Protein AF-0000000084398602 (afdb_homodimer)

Organism: NCBI:txid1296121

Foldseek 3Di:
DDPPPDPPPPPPPPDPDPDDDDDWDWDADDQPPPPPPDDDPPPPPDPDDPPPPPPRDGTDTDDQLAAAEAEAEPDVVVAVLVVLLCVLPVCVPLLLLLLVQLLCVQAADPVPPDDDPPRPDSPPDDRAQDRYAYEYEDDDDFAWFEFANYIYGHSVVSVVVVVCCVVVVDPSNLVSLQSSLVSSLRSNLNGFFCLVVQRQPLLNQLLSLLSSVLLVSDHPPQDDFLDADLPPRSNLHHSHSSSLLCVQLPQDPVNSVVVSPPSCSPVVSPDPPPPPPDPDDPPDPPDCPPPPDDPPDDDDRPPGPRPDNPDDPPPPPDPPPPPPPPVPPPPPPPPDPDQQDQLDRQNCLNNVVRVCSVPHHDDQCVCCVRRVDGPSVSSNSRNVNVPD/DPPDPPPVPCPDDPDPPPDDDDDWDWDADDQPPPPPPDDDPPPPPDDPDPPPPPPRDGTDTDDQLAAAEAEAEPDVVVAVLVVLLCVLPVCVPLLLQLLVQLLCVQAADPVPPDDDPPRPDSPPDDRAQDRYAYEYEDDDDFAWFEFANYIYGHSVVSVVVVVCCVVVVDPSNLVSLQSSLVSSLRSNLNGFFCLVVQRQPLLNQLLSQLSSVLLVSDHPPQDDFLDADLPPRSNLHHSHSSSLLCVQLPQDPVNSVVVSPPSCSPVVPPDPPPPPPDPDDPPDPPDCPPPPDDPPDDDDRPPGPRPDNDDDPPPPPDPPCPPDPPVPPPPPPPPDPDQQDQLDRQNCLNNVVRVCSVPHHDDQCVCCVRRVDGPSVSSNSRNVNVPD

Structure (mmCIF, N/CA/C/O backbone):
data_AF-0000000084398602-model_v1
#
loop_
_entity.id
_entity.type
_entity.pdbx_description
1 polymer 'Peptidase of plants and bacteria-domain-containing protein'
#
loop_
_atom_site.group_PDB
_atom_site.id
_atom_site.type_symbol
_atom_site.label_atom_id
_atom_site.label_alt_id
_atom_site.label_comp_id
_atom_site.label_asym_id
_atom_site.label_entity_id
_atom_site.label_seq_id
_atom_site.pdbx_PDB_ins_code
_atom_site.Cartn_x
_atom_site.Cartn_y
_atom_site.Cartn_z
_atom_site.occupancy
_atom_site.B_iso_or_equiv
_atom_site.auth_seq_id
_atom_site.auth_comp_id
_atom_site.auth_asym_id
_atom_site.auth_atom_id
_atom_site.pdbx_PDB_model_num
ATOM 1 N N . MET A 1 1 ? -52.219 -37.906 -15.484 1 27.38 1 MET A N 1
ATOM 2 C CA . MET A 1 1 ? -52.438 -36.562 -14.914 1 27.38 1 MET A CA 1
ATOM 3 C C . MET A 1 1 ? -51.188 -36 -14.305 1 27.38 1 MET A C 1
ATOM 5 O O . MET A 1 1 ? -50.594 -36.625 -13.414 1 27.38 1 MET A O 1
ATOM 9 N N . PRO A 1 2 ? -50.25 -35.219 -15.039 1 28.14 2 PRO A N 1
ATOM 10 C CA . PRO A 1 2 ? -48.812 -34.969 -14.938 1 28.14 2 PRO A CA 1
ATOM 11 C C . PRO A 1 2 ? -48.469 -34 -13.805 1 28.14 2 PRO A C 1
ATOM 13 O O . PRO A 1 2 ? -49.031 -32.906 -13.75 1 28.14 2 PRO A O 1
ATOM 16 N N . SER A 1 3 ? -48.375 -34.531 -12.484 1 28.48 3 SER A N 1
ATOM 17 C CA . SER A 1 3 ? -48.156 -33.812 -11.242 1 28.48 3 SER A CA 1
ATOM 18 C C . SER A 1 3 ? -46.969 -32.875 -11.344 1 28.48 3 SER A C 1
ATOM 20 O O . SER A 1 3 ? -45.875 -33.281 -11.797 1 28.48 3 SER A O 1
ATOM 22 N N . ILE A 1 4 ? -47.188 -31.5 -11.484 1 29.38 4 ILE A N 1
ATOM 23 C CA . ILE A 1 4 ? -46.344 -30.328 -11.688 1 29.38 4 ILE A CA 1
ATOM 24 C C . ILE A 1 4 ? -45.406 -30.156 -10.508 1 29.38 4 ILE A C 1
ATOM 26 O O . ILE A 1 4 ? -45.844 -30.016 -9.359 1 29.38 4 ILE A O 1
ATOM 30 N N . PRO A 1 5 ? -44.156 -30.781 -10.484 1 27.7 5 PRO A N 1
ATOM 31 C CA . PRO A 1 5 ? -43.25 -30.844 -9.336 1 27.7 5 PRO A CA 1
ATOM 32 C C . PRO A 1 5 ? -42.938 -29.453 -8.773 1 27.7 5 PRO A C 1
ATOM 34 O O . PRO A 1 5 ? -42.938 -28.469 -9.516 1 27.7 5 PRO A O 1
ATOM 37 N N . SER A 1 6 ? -43.312 -29.141 -7.48 1 26.45 6 SER A N 1
ATOM 38 C CA . SER A 1 6 ? -43.188 -27.953 -6.648 1 26.45 6 SER A CA 1
ATOM 39 C C . SER A 1 6 ? -41.75 -27.5 -6.547 1 26.45 6 SER A C 1
ATOM 41 O O . SER A 1 6 ? -40.875 -28.281 -6.172 1 26.45 6 SER A O 1
ATOM 43 N N . PHE A 1 7 ? -41.188 -26.5 -7.332 1 24.52 7 PHE A N 1
ATOM 44 C CA . PHE A 1 7 ? -39.938 -25.781 -7.578 1 24.52 7 PHE A CA 1
ATOM 45 C C . PHE A 1 7 ? -39.5 -25.047 -6.332 1 24.52 7 PHE A C 1
ATOM 47 O O . PHE A 1 7 ? -39.062 -23.891 -6.41 1 24.52 7 PHE A O 1
ATOM 54 N N . SER A 1 8 ? -40.062 -25.297 -5.035 1 26.66 8 SER A N 1
ATOM 55 C CA . SER A 1 8 ? -39.906 -24.281 -4 1 26.66 8 SER A CA 1
ATOM 56 C C . SER A 1 8 ? -38.469 -24.125 -3.572 1 26.66 8 SER A C 1
ATOM 58 O O . SER A 1 8 ? -38.188 -23.547 -2.518 1 26.66 8 SER A O 1
ATOM 60 N N . PHE A 1 9 ? -37.469 -24.828 -4.098 1 24.61 9 PHE A N 1
ATOM 61 C CA . PHE A 1 9 ? -36.25 -25.078 -3.334 1 24.61 9 PHE A CA 1
ATOM 62 C C . PHE A 1 9 ? -35.469 -23.797 -3.104 1 24.61 9 PHE A C 1
ATOM 64 O O . PHE A 1 9 ? -34.344 -23.828 -2.584 1 24.61 9 PHE A O 1
ATOM 71 N N . LEU A 1 10 ? -35.75 -22.609 -3.773 1 27.78 10 LEU A N 1
ATOM 72 C CA . LEU A 1 10 ? -34.625 -21.703 -4 1 27.78 10 LEU A CA 1
ATOM 73 C C . LEU A 1 10 ? -34.312 -20.906 -2.74 1 27.78 10 LEU A C 1
ATOM 75 O O . LEU A 1 10 ? -33.688 -19.844 -2.812 1 27.78 10 LEU A O 1
ATOM 79 N N . LYS A 1 11 ? -34.625 -21.328 -1.529 1 30.67 11 LYS A N 1
ATOM 80 C CA . LYS A 1 11 ? -34.5 -20.281 -0.511 1 30.67 11 LYS A CA 1
ATOM 81 C C . LYS A 1 11 ? -33.062 -19.828 -0.348 1 30.67 11 LYS A C 1
ATOM 83 O O . LYS A 1 11 ? -32.75 -19 0.512 1 30.67 11 LYS A O 1
ATOM 88 N N . PRO A 1 12 ? -32.125 -20.109 -1.203 1 32.19 12 PRO A N 1
ATOM 89 C CA . PRO A 1 12 ? -30.844 -19.938 -0.485 1 32.19 12 PRO A CA 1
ATOM 90 C C . PRO A 1 12 ? -30.594 -18.484 -0.081 1 32.19 12 PRO A C 1
ATOM 92 O O . PRO A 1 12 ? -30.328 -17.641 -0.94 1 32.19 12 PRO A O 1
ATOM 95 N N . ARG A 1 13 ? -31.359 -17.578 0.478 1 33 13 ARG A N 1
ATOM 96 C CA . ARG A 1 13 ? -30.969 -16.188 0.326 1 33 13 ARG A CA 1
ATOM 97 C C . ARG A 1 13 ? -29.734 -15.875 1.16 1 33 13 ARG A C 1
ATOM 99 O O . ARG A 1 13 ? -29.828 -15.703 2.377 1 33 13 ARG A O 1
ATOM 106 N N . SER A 1 14 ? -28.625 -16.547 0.947 1 34.16 14 SER A N 1
ATOM 107 C CA . SER A 1 14 ? -27.422 -16.219 1.721 1 34.16 14 SER A CA 1
ATOM 108 C C . SER A 1 14 ? -27.234 -14.711 1.837 1 34.16 14 SER A C 1
ATOM 110 O O . SER A 1 14 ? -27.531 -13.969 0.898 1 34.16 14 SER A O 1
ATOM 112 N N . LYS A 1 15 ? -27.297 -14.18 3.01 1 39.62 15 LYS A N 1
ATOM 113 C CA . LYS A 1 15 ? -27.094 -12.773 3.361 1 39.62 15 LYS A CA 1
ATOM 114 C C . LYS A 1 15 ? -26.062 -12.125 2.441 1 39.62 15 LYS A C 1
ATOM 116 O O . LYS A 1 15 ? -25 -12.703 2.186 1 39.62 15 LYS A O 1
ATOM 121 N N . PRO A 1 16 ? -26.469 -11.211 1.596 1 37.25 16 PRO A N 1
ATOM 122 C CA . PRO A 1 16 ? -25.562 -10.508 0.688 1 37.25 16 PRO A CA 1
ATOM 123 C C . PRO A 1 16 ? -24.219 -10.148 1.348 1 37.25 16 PRO A C 1
ATOM 125 O O . PRO A 1 16 ? -24.203 -9.781 2.523 1 37.25 16 PRO A O 1
ATOM 128 N N . ASN A 1 17 ? -22.984 -10.766 1.121 1 45.31 17 ASN A N 1
ATOM 129 C CA . ASN A 1 17 ? -21.609 -10.414 1.494 1 45.31 17 ASN A CA 1
ATOM 130 C C . ASN A 1 17 ? -21.422 -8.898 1.519 1 45.31 17 ASN A C 1
ATOM 132 O O . ASN A 1 17 ? -21.891 -8.195 0.63 1 45.31 17 ASN A O 1
ATOM 136 N N . SER A 1 18 ? -21.438 -8.328 2.662 1 49.5 18 SER A N 1
ATOM 137 C CA . SER A 1 18 ? -21.156 -6.898 2.734 1 49.5 18 SER A CA 1
ATOM 138 C C . SER A 1 18 ? -20.203 -6.465 1.629 1 49.5 18 SER A C 1
ATOM 140 O O . SER A 1 18 ? -19.172 -7.109 1.404 1 49.5 18 SER A O 1
ATOM 142 N N . PRO A 1 19 ? -20.703 -5.699 0.676 1 60.06 19 PRO A N 1
ATOM 143 C CA . PRO A 1 19 ? -19.891 -5.32 -0.488 1 60.06 19 PRO A CA 1
ATOM 144 C C . PRO A 1 19 ? -18.484 -4.859 -0.109 1 60.06 19 PRO A C 1
ATOM 146 O O . PRO A 1 19 ? -18.297 -4.23 0.935 1 60.06 19 PRO A O 1
ATOM 149 N N . GLN A 1 20 ? -17.406 -5.52 -0.541 1 75.94 20 GLN A N 1
ATOM 150 C CA . GLN A 1 20 ? -15.992 -5.199 -0.367 1 75.94 20 GLN A CA 1
ATOM 151 C C . GLN A 1 20 ? -15.719 -3.732 -0.691 1 75.94 20 GLN A C 1
ATOM 153 O O . GLN A 1 20 ? -16.359 -3.156 -1.574 1 75.94 20 GLN A O 1
ATOM 158 N N . PRO A 1 21 ? -15.008 -3.119 0.171 1 85.75 21 PRO A N 1
ATOM 159 C CA . PRO A 1 21 ? -14.641 -1.733 -0.133 1 85.75 21 PRO A CA 1
ATOM 160 C C . PRO A 1 21 ? -14.039 -1.573 -1.525 1 85.75 21 PRO A C 1
ATOM 162 O O . PRO A 1 21 ? -13.492 -2.533 -2.082 1 85.75 21 PRO A O 1
ATOM 165 N N . VAL A 1 22 ? -14.25 -0.517 -2.104 1 87.38 22 VAL A N 1
ATOM 166 C CA . VAL A 1 22 ? -13.711 -0.188 -3.42 1 87.38 22 VAL A CA 1
ATOM 167 C C . VAL A 1 22 ? -12.461 0.672 -3.266 1 87.38 22 VAL A C 1
ATOM 169 O O . VAL A 1 22 ? -12.414 1.561 -2.41 1 87.38 22 VAL A O 1
ATOM 172 N N . THR A 1 23 ? -11.477 0.355 -4.008 1 92.88 23 THR A N 1
ATOM 173 C CA . THR A 1 23 ? -10.25 1.142 -4.035 1 92.88 23 THR A CA 1
ATOM 174 C C . THR A 1 23 ? -10.016 1.738 -5.422 1 92.88 23 THR A C 1
ATOM 176 O O . THR A 1 23 ? -10.102 1.033 -6.43 1 92.88 23 THR A O 1
ATOM 179 N N . THR A 1 24 ? -9.828 3.053 -5.508 1 94.12 24 THR A N 1
ATOM 180 C CA . THR A 1 24 ? -9.477 3.744 -6.742 1 94.12 24 THR A CA 1
ATOM 181 C C . THR A 1 24 ? -8.125 4.438 -6.609 1 94.12 24 THR A C 1
ATOM 183 O O . THR A 1 24 ? -7.844 5.078 -5.594 1 94.12 24 THR A O 1
ATOM 186 N N . TYR A 1 25 ? -7.297 4.223 -7.598 1 94.5 25 TYR A N 1
ATOM 187 C CA . TYR A 1 25 ? -5.984 4.855 -7.609 1 94.5 25 TYR A CA 1
ATOM 188 C C . TYR A 1 25 ? -5.98 6.086 -8.508 1 94.5 25 TYR A C 1
ATOM 190 O O . TYR A 1 25 ? -6.699 6.137 -9.508 1 94.5 25 TYR A O 1
ATOM 198 N N . TYR A 1 26 ? -5.129 7.066 -8.094 1 94.12 26 TYR A N 1
ATOM 199 C CA . TYR A 1 26 ? -4.996 8.328 -8.82 1 94.12 26 TYR A CA 1
ATOM 200 C C . TYR A 1 26 ? -3.529 8.703 -8.992 1 94.12 26 TYR A C 1
ATOM 202 O O . TYR A 1 26 ? -2.699 8.406 -8.125 1 94.12 26 TYR A O 1
ATOM 210 N N . LEU A 1 27 ? -3.193 9.234 -10.109 1 92.5 27 LEU A N 1
ATOM 211 C CA . LEU A 1 27 ? -1.859 9.766 -10.367 1 92.5 27 LEU A CA 1
ATOM 212 C C . LEU A 1 27 ? -1.898 11.281 -10.516 1 92.5 27 LEU A C 1
ATOM 214 O O . LEU A 1 27 ? -2.758 11.82 -11.219 1 92.5 27 LEU A O 1
ATOM 218 N N . SER A 1 28 ? -1.004 11.875 -9.766 1 87.06 28 SER A N 1
ATOM 219 C CA . SER A 1 28 ? -0.938 13.32 -9.898 1 87.06 28 SER A CA 1
ATOM 220 C C . SER A 1 28 ? -0.199 13.727 -11.172 1 87.06 28 SER A C 1
ATOM 222 O O . SER A 1 28 ? 0.751 13.062 -11.586 1 87.06 28 SER A O 1
ATOM 224 N N . SER A 1 29 ? -0.814 14.359 -12.258 1 66.88 29 SER A N 1
ATOM 225 C CA . SER A 1 29 ? -0.213 14.734 -13.531 1 66.88 29 SER A CA 1
ATOM 226 C C . SER A 1 29 ? 0.966 15.68 -13.328 1 66.88 29 SER A C 1
ATOM 228 O O . SER A 1 29 ? 0.926 16.547 -12.453 1 66.88 29 SER A O 1
ATOM 230 N N . PRO A 1 30 ? 2.129 15.18 -14.07 1 50.97 30 PRO A N 1
ATOM 231 C CA . PRO A 1 30 ? 3.18 16.203 -14.047 1 50.97 30 PRO A CA 1
ATOM 232 C C . PRO A 1 30 ? 2.711 17.547 -14.594 1 50.97 30 PRO A C 1
ATOM 234 O O . PRO A 1 30 ? 1.813 17.594 -15.438 1 50.97 30 PRO A O 1
ATOM 237 N N . SER A 1 31 ? 2.857 18.562 -13.891 1 43.12 31 SER A N 1
ATOM 238 C CA . SER A 1 31 ? 2.572 19.844 -14.508 1 43.12 31 SER A CA 1
ATOM 239 C C . SER A 1 31 ? 3.154 19.922 -15.914 1 43.12 31 SER A C 1
ATOM 241 O O . SER A 1 31 ? 4.344 19.672 -16.109 1 43.12 31 SER A O 1
ATOM 243 N N . SER A 1 32 ? 2.475 19.516 -16.984 1 36.78 32 SER A N 1
ATOM 244 C CA . SER A 1 32 ? 3.004 19.719 -18.328 1 36.78 32 SER A CA 1
ATOM 245 C C . SER A 1 32 ? 3.801 21.016 -18.422 1 36.78 32 SER A C 1
ATOM 247 O O . SER A 1 32 ? 3.342 22.062 -17.969 1 36.78 32 SER A O 1
ATOM 249 N N . PRO A 1 33 ? 5.082 20.875 -18.75 1 34.69 33 PRO A N 1
ATOM 250 C CA . PRO A 1 33 ? 5.715 22.141 -19.109 1 34.69 33 PRO A CA 1
ATOM 251 C C . PRO A 1 33 ? 4.91 22.938 -20.141 1 34.69 33 PRO A C 1
ATOM 253 O O . PRO A 1 33 ? 4.312 22.344 -21.047 1 34.69 33 PRO A O 1
ATOM 256 N N . VAL A 1 34 ? 4.414 24.047 -19.812 1 31.19 34 VAL A N 1
ATOM 257 C CA . VAL A 1 34 ? 3.996 24.938 -20.875 1 31.19 34 VAL A CA 1
ATOM 258 C C . VAL A 1 34 ? 5.062 24.969 -21.969 1 31.19 34 VAL A C 1
ATOM 260 O O . VAL A 1 34 ? 6.203 25.359 -21.719 1 31.19 34 VAL A O 1
ATOM 263 N N . SER A 1 35 ? 4.992 24.109 -22.969 1 29.44 35 SER A N 1
ATOM 264 C CA . SER A 1 35 ? 5.797 24.328 -24.172 1 29.44 35 SER A CA 1
ATOM 265 C C . SER A 1 35 ? 5.734 25.781 -24.625 1 29.44 35 SER A C 1
ATOM 267 O O . SER A 1 35 ? 4.668 26.266 -25.016 1 29.44 35 SER A O 1
ATOM 269 N N . THR A 1 36 ? 6.68 26.609 -24.234 1 31.09 36 THR A N 1
ATOM 270 C CA . THR A 1 36 ? 6.996 27.859 -24.906 1 31.09 36 THR A CA 1
ATOM 271 C C . THR A 1 36 ? 7.277 27.625 -26.391 1 31.09 36 THR A C 1
ATOM 273 O O . THR A 1 36 ? 8.359 27.156 -26.766 1 31.09 36 THR A O 1
ATOM 276 N N . SER A 1 37 ? 6.438 27.062 -27.203 1 26.47 37 SER A N 1
ATOM 277 C CA . SER A 1 37 ? 6.758 27.25 -28.609 1 26.47 37 SER A CA 1
ATOM 278 C C . SER A 1 37 ? 6.996 28.719 -28.938 1 26.47 37 SER A C 1
ATOM 280 O O . SER A 1 37 ? 6.281 29.594 -28.453 1 26.47 37 SER A O 1
ATOM 282 N N . SER A 1 38 ? 8.148 29.062 -29.547 1 25.75 38 SER A N 1
ATOM 283 C CA . SER A 1 38 ? 8.852 30.25 -30.031 1 25.75 38 SER A CA 1
ATOM 284 C C . SER A 1 38 ? 7.941 31.109 -30.906 1 25.75 38 SER A C 1
ATOM 286 O O . SER A 1 38 ? 8.086 32.344 -30.938 1 25.75 38 SER A O 1
ATOM 288 N N . SER A 1 39 ? 7.473 30.625 -32.094 1 24.81 39 SER A N 1
ATOM 289 C CA . SER A 1 39 ? 7.805 31.453 -33.25 1 24.81 39 SER A CA 1
ATOM 290 C C . SER A 1 39 ? 7.129 32.812 -33.156 1 24.81 39 SER A C 1
ATOM 292 O O . SER A 1 39 ? 7.793 33.844 -33.25 1 24.81 39 SER A O 1
ATOM 294 N N . ALA A 1 40 ? 6.258 33.188 -34.375 1 25.69 40 ALA A N 1
ATOM 295 C CA . ALA A 1 40 ? 5.988 34.375 -35.156 1 25.69 40 ALA A CA 1
ATOM 296 C C . ALA A 1 40 ? 5.141 35.375 -34.375 1 25.69 40 ALA A C 1
ATOM 298 O O . ALA A 1 40 ? 4.176 34.969 -33.719 1 25.69 40 ALA A O 1
ATOM 299 N N . GLN A 1 41 ? 5.723 36.594 -34.031 1 25.2 41 GLN A N 1
ATOM 300 C CA . GLN A 1 41 ? 5.367 37.938 -33.562 1 25.2 41 GLN A CA 1
ATOM 301 C C . GLN A 1 41 ? 4.07 38.406 -34.188 1 25.2 41 GLN A C 1
ATOM 303 O O . GLN A 1 41 ? 3.934 39.594 -34.531 1 25.2 41 GLN A O 1
ATOM 308 N N . HIS A 1 42 ? 3.385 37.531 -35.031 1 24.7 42 HIS A N 1
ATOM 309 C CA . HIS A 1 42 ? 2.398 38.406 -35.656 1 24.7 42 HIS A CA 1
ATOM 310 C C . HIS A 1 42 ? 1.562 39.125 -34.625 1 24.7 42 HIS A C 1
ATOM 312 O O . HIS A 1 42 ? 1.155 38.562 -33.625 1 24.7 42 HIS A O 1
ATOM 318 N N . HIS A 1 43 ? 1.607 40.562 -34.594 1 24.53 43 HIS A N 1
ATOM 319 C CA . HIS A 1 43 ? 1.1 41.75 -33.938 1 24.53 43 HIS A CA 1
ATOM 320 C C . HIS A 1 43 ? -0.406 41.656 -33.719 1 24.53 43 HIS A C 1
ATOM 322 O O . HIS A 1 43 ? -1.049 42.656 -33.375 1 24.53 43 HIS A O 1
ATOM 328 N N . TYR A 1 44 ? -1.139 40.656 -34.312 1 23.16 44 TYR A N 1
ATOM 329 C CA . TYR A 1 44 ? -2.51 41.156 -34.281 1 23.16 44 TYR A CA 1
ATOM 330 C C . TYR A 1 44 ? -2.988 41.375 -32.844 1 23.16 44 TYR A C 1
ATOM 332 O O . TYR A 1 44 ? -2.762 40.562 -31.984 1 23.16 44 TYR A O 1
ATOM 340 N N . HIS A 1 45 ? -3.234 42.656 -32.375 1 23.62 45 HIS A N 1
ATOM 341 C CA . HIS A 1 45 ? -3.729 43.375 -31.219 1 23.62 45 HIS A CA 1
ATOM 342 C C . HIS A 1 45 ? -4.926 42.688 -30.594 1 23.62 45 HIS A C 1
ATOM 344 O O . HIS A 1 45 ? -5.504 43.188 -29.625 1 23.62 45 HIS A O 1
ATOM 350 N N . SER A 1 46 ? -5.711 41.938 -31.453 1 24.75 46 SER A N 1
ATOM 351 C CA . SER A 1 46 ? -7.109 41.969 -31.047 1 24.75 46 SER A CA 1
ATOM 352 C C . SER A 1 46 ? -7.297 41.375 -29.672 1 24.75 46 SER A C 1
ATOM 354 O O . SER A 1 46 ? -6.469 40.56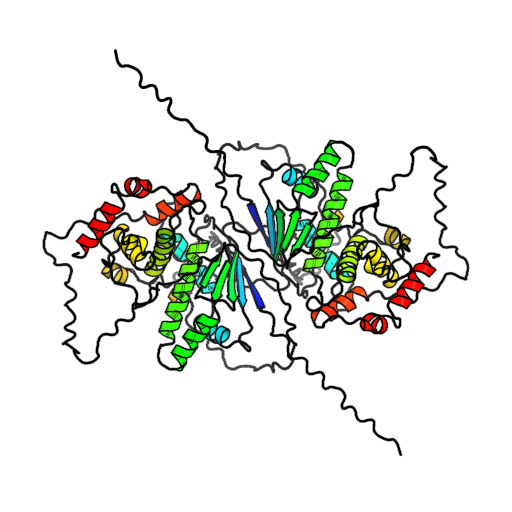2 -29.219 1 24.75 46 SER A O 1
ATOM 356 N N . HIS A 1 47 ? -8.422 41.719 -28.938 1 24.8 47 HIS A N 1
ATOM 357 C CA . HIS A 1 47 ? -9.172 41.625 -27.688 1 24.8 47 HIS A CA 1
ATOM 358 C C . HIS A 1 47 ? -9.383 40.156 -27.312 1 24.8 47 HIS A C 1
ATOM 360 O O . HIS A 1 47 ? -10.492 39.625 -27.453 1 24.8 47 HIS A O 1
ATOM 366 N N . TYR A 1 48 ? -8.531 39.281 -27.766 1 26.08 48 TYR A N 1
ATOM 367 C CA . TYR A 1 48 ? -9.039 37.969 -27.453 1 26.08 48 TYR A CA 1
ATOM 368 C C . TYR A 1 48 ? -9.164 37.75 -25.953 1 26.08 48 TYR A C 1
ATOM 370 O O . TYR A 1 48 ? -8.266 38.125 -25.203 1 26.08 48 TYR A O 1
ATOM 378 N N . PRO A 1 49 ? -10.383 37.562 -25.406 1 27.52 49 PRO A N 1
ATOM 379 C CA . PRO A 1 49 ? -10.711 37.406 -24 1 27.52 49 PRO A CA 1
ATOM 380 C C . PRO A 1 49 ? -9.789 36.406 -23.281 1 27.52 49 PRO A C 1
ATOM 382 O O . PRO A 1 49 ? -9.234 35.531 -23.922 1 27.52 49 PRO A O 1
ATOM 385 N N . LEU A 1 50 ? -9.117 36.781 -22.219 1 28.39 50 LEU A N 1
ATOM 386 C CA . LEU A 1 50 ? -8.312 36 -21.266 1 28.39 50 LEU A CA 1
ATOM 387 C C . LEU A 1 50 ? -8.875 34.594 -21.094 1 28.39 50 LEU A C 1
ATOM 389 O O . LEU A 1 50 ? -10.008 34.438 -20.641 1 28.39 50 LEU A O 1
ATOM 393 N N . ARG A 1 51 ? -8.719 33.781 -22.094 1 29.77 51 ARG A N 1
ATOM 394 C CA . ARG A 1 51 ? -9.18 32.406 -21.844 1 29.77 51 ARG A CA 1
ATOM 395 C C . ARG A 1 51 ? -8.664 31.891 -20.516 1 29.77 51 ARG A C 1
ATOM 397 O O . ARG A 1 51 ? -7.477 32.031 -20.203 1 29.77 51 ARG A O 1
ATOM 404 N N . PRO A 1 52 ? -9.5 31.609 -19.5 1 29.23 52 PRO A N 1
ATOM 405 C CA . PRO A 1 52 ? -9.102 31.078 -18.188 1 29.23 52 PRO A CA 1
ATOM 406 C C . PRO A 1 52 ? -8.094 29.938 -18.297 1 29.23 52 PRO A C 1
ATOM 408 O O . PRO A 1 52 ? -8.156 29.141 -19.234 1 29.23 52 PRO A O 1
ATOM 411 N N . ILE A 1 53 ? -6.828 30.141 -18.031 1 35.22 53 ILE A N 1
ATOM 412 C CA . ILE A 1 53 ? -5.867 29.047 -17.859 1 35.22 53 ILE A CA 1
ATOM 413 C C . ILE A 1 53 ? -6.547 27.859 -17.203 1 35.22 53 ILE A C 1
ATOM 415 O O . ILE A 1 53 ? -7.141 27.984 -16.125 1 35.22 53 ILE A O 1
ATOM 419 N N . PRO A 1 54 ? -6.918 26.859 -17.875 1 39.03 54 PRO A N 1
ATOM 420 C CA . PRO A 1 54 ? -7.586 25.719 -17.234 1 39.03 54 PRO A CA 1
ATOM 421 C C . PRO A 1 54 ? -6.926 25.328 -15.906 1 39.03 54 PRO A C 1
ATOM 423 O O . PRO A 1 54 ? -5.723 25.531 -15.727 1 39.03 54 PRO A O 1
ATOM 426 N N . PRO A 1 55 ? -7.574 25.359 -14.703 1 41.06 55 PRO A N 1
ATOM 427 C CA . PRO A 1 55 ? -7.016 24.969 -13.406 1 41.06 55 PRO A CA 1
ATOM 428 C C . PRO A 1 55 ? -6.062 23.781 -13.508 1 41.06 55 PRO A C 1
ATOM 430 O O . PRO A 1 55 ? -6.18 22.969 -14.422 1 41.06 55 PRO A O 1
ATOM 433 N N . PRO A 1 56 ? -4.801 23.891 -12.953 1 49.5 56 PRO A N 1
ATOM 434 C CA . PRO A 1 56 ? -3.834 22.797 -12.945 1 49.5 56 PRO A CA 1
ATOM 435 C C . PRO A 1 56 ? -4.496 21.422 -12.789 1 49.5 56 PRO A C 1
ATOM 437 O O . PRO A 1 56 ? -5.449 21.281 -12.023 1 49.5 56 PRO A O 1
ATOM 440 N N . GLU A 1 57 ? -4.398 20.594 -13.758 1 62.31 57 GLU A N 1
ATOM 441 C CA . GLU A 1 57 ? -5.035 19.281 -13.883 1 62.31 57 GLU A CA 1
ATOM 442 C C . GLU A 1 57 ? -4.82 18.438 -12.633 1 62.31 57 GLU A C 1
ATOM 444 O O . GLU A 1 57 ? -3.711 18.391 -12.094 1 62.31 57 GLU A O 1
ATOM 449 N N . GLY A 1 58 ? -5.73 18.328 -11.625 1 76.19 58 GLY A N 1
ATOM 450 C CA . GLY A 1 58 ? -5.805 17.484 -10.445 1 76.19 58 GLY A CA 1
ATOM 451 C C . GLY A 1 58 ? -5.477 16.031 -10.734 1 76.19 58 GLY A C 1
ATOM 452 O O . GLY A 1 58 ? -5.105 15.688 -11.859 1 76.19 58 GLY A O 1
ATOM 453 N N . PRO A 1 59 ? -5.32 15.305 -9.711 1 89.5 59 PRO A N 1
ATOM 454 C CA . PRO A 1 59 ? -5.051 13.875 -9.883 1 89.5 59 PRO A CA 1
ATOM 455 C C . PRO A 1 59 ? -6.098 13.18 -10.75 1 89.5 59 PRO A C 1
ATOM 457 O O . PRO A 1 59 ? -7.281 13.516 -10.688 1 89.5 59 PRO A O 1
ATOM 460 N N . GLN A 1 60 ? -5.605 12.359 -11.625 1 90.88 60 GLN A N 1
ATOM 461 C CA . GLN A 1 60 ? -6.496 11.602 -12.5 1 90.88 60 GLN A CA 1
ATOM 462 C C . GLN A 1 60 ? -6.574 10.141 -12.062 1 90.88 60 GLN A C 1
ATOM 464 O O . GLN A 1 60 ? -5.562 9.547 -11.68 1 90.88 60 GLN A O 1
ATOM 469 N N . ALA A 1 61 ? -7.777 9.617 -12.188 1 93 61 ALA A N 1
ATOM 470 C CA . ALA A 1 61 ? -7.957 8.203 -11.844 1 93 61 ALA A CA 1
ATOM 471 C C . ALA A 1 61 ? -7.184 7.305 -12.805 1 93 61 ALA A C 1
ATOM 473 O O . ALA A 1 61 ? -7.16 7.547 -14.016 1 93 61 ALA A O 1
ATOM 474 N N . ILE A 1 62 ? -6.527 6.328 -12.273 1 91.56 62 ILE A N 1
ATOM 475 C CA . ILE A 1 62 ? -5.84 5.316 -13.07 1 91.56 62 ILE A CA 1
ATOM 476 C C . ILE A 1 62 ? -6.828 4.23 -13.492 1 91.56 62 ILE A C 1
ATOM 478 O O . ILE A 1 62 ? -7.512 3.646 -12.648 1 91.56 62 ILE A O 1
ATOM 482 N N . PRO A 1 63 ? -6.883 3.965 -14.797 1 89.5 63 PRO A N 1
ATOM 483 C CA . PRO A 1 63 ? -7.82 2.93 -15.242 1 89.5 63 PRO A CA 1
ATOM 484 C C . PRO A 1 63 ? -7.609 1.601 -14.516 1 89.5 63 PRO A C 1
ATOM 486 O O . PRO A 1 63 ? -6.473 1.217 -14.234 1 89.5 63 PRO A O 1
ATOM 489 N N . ARG A 1 64 ? -8.703 0.886 -14.336 1 87.62 64 ARG A N 1
ATOM 490 C CA . ARG A 1 64 ? -8.711 -0.318 -13.516 1 87.62 64 ARG A CA 1
ATOM 491 C C . ARG A 1 64 ? -7.879 -1.426 -14.148 1 87.62 64 ARG A C 1
ATOM 493 O O . ARG A 1 64 ? -7.426 -2.344 -13.461 1 87.62 64 ARG A O 1
ATOM 500 N N . HIS A 1 65 ? -7.645 -1.403 -15.453 1 86.12 65 HIS A N 1
ATOM 501 C CA . HIS A 1 65 ? -6.898 -2.457 -16.125 1 86.12 65 HIS A CA 1
ATOM 502 C C . HIS A 1 65 ? -5.398 -2.186 -16.078 1 86.12 65 HIS A C 1
ATOM 504 O O . HIS A 1 65 ? -4.598 -3.047 -16.453 1 86.12 65 HIS A O 1
ATOM 510 N N . THR A 1 66 ? -5.062 -0.959 -15.57 1 89.44 66 THR A N 1
ATOM 511 C CA . THR A 1 66 ? -3.656 -0.583 -15.461 1 89.44 66 THR A CA 1
ATOM 512 C C . THR A 1 66 ? -3.057 -1.092 -14.148 1 89.44 66 THR A C 1
ATOM 514 O O . THR A 1 66 ? -3.643 -0.908 -13.086 1 89.44 66 THR A O 1
ATOM 517 N N . LEU A 1 67 ? -1.927 -1.773 -14.305 1 93.31 67 LEU A N 1
ATOM 518 C CA . LEU A 1 67 ? -1.238 -2.238 -13.102 1 93.31 67 LEU A CA 1
ATOM 519 C C . LEU A 1 67 ? -0.271 -1.178 -12.586 1 93.31 67 LEU A C 1
ATOM 521 O O . LEU A 1 67 ? 0.383 -0.491 -13.375 1 93.31 67 LEU A O 1
ATOM 525 N N . ILE A 1 68 ? -0.23 -1.043 -11.305 1 95.44 68 ILE A N 1
ATOM 526 C CA . ILE A 1 68 ? 0.776 -0.271 -10.586 1 95.44 68 ILE A CA 1
ATOM 527 C C . ILE A 1 68 ? 1.717 -1.216 -9.844 1 95.44 68 ILE A C 1
ATOM 529 O O . ILE A 1 68 ? 1.271 -2.184 -9.219 1 95.44 68 ILE A O 1
ATOM 533 N N . PHE A 1 69 ? 3.029 -0.983 -9.977 1 97 69 PHE A N 1
ATOM 534 C CA . PHE A 1 69 ? 3.998 -1.806 -9.266 1 97 69 PHE A CA 1
ATOM 535 C C . PHE A 1 69 ? 4.816 -0.96 -8.297 1 97 69 PHE A C 1
ATOM 537 O O . PHE A 1 69 ? 5.02 0.234 -8.523 1 97 69 PHE A O 1
ATOM 544 N N . SER A 1 70 ? 5.16 -1.507 -7.219 1 97.31 70 SER A N 1
ATOM 545 C CA . SER A 1 70 ? 6.211 -0.941 -6.379 1 97.31 70 SER A CA 1
ATOM 546 C C . SER A 1 70 ? 7.277 -1.979 -6.055 1 97.31 70 SER A C 1
ATOM 548 O O . SER A 1 70 ? 6.988 -3.176 -5.984 1 97.31 70 SER A O 1
ATOM 550 N N . PHE A 1 71 ? 8.508 -1.536 -6.043 1 97.69 71 PHE A N 1
ATOM 551 C CA . PHE A 1 71 ? 9.641 -2.379 -5.684 1 97.69 71 PHE A CA 1
ATOM 552 C C . PHE A 1 71 ? 10.406 -1.783 -4.512 1 97.69 71 PHE A C 1
ATOM 554 O O . PHE A 1 71 ? 10.984 -0.701 -4.625 1 97.69 71 PHE A O 1
ATOM 561 N N . THR A 1 72 ? 10.352 -2.457 -3.334 1 97 72 THR A N 1
ATOM 562 C CA . THR A 1 72 ? 11.023 -2.021 -2.113 1 97 72 THR A CA 1
ATOM 563 C C . THR A 1 72 ? 12.156 -2.979 -1.748 1 97 72 THR A C 1
ATOM 565 O O . THR A 1 72 ? 11.953 -4.191 -1.679 1 97 72 THR A O 1
ATOM 568 N N . HIS A 1 73 ? 13.305 -2.494 -1.534 1 96.25 73 HIS A N 1
ATOM 569 C CA . HIS A 1 73 ? 14.461 -3.309 -1.193 1 96.25 73 HIS A CA 1
ATOM 570 C C . HIS A 1 73 ? 15.555 -2.467 -0.543 1 96.25 73 HIS A C 1
ATOM 572 O O . HIS A 1 73 ? 15.641 -1.259 -0.779 1 96.25 73 HIS A O 1
ATOM 578 N N . PRO A 1 74 ? 16.438 -3.193 0.33 1 94.38 74 PRO A N 1
ATOM 579 C CA . PRO A 1 74 ? 17.641 -2.475 0.734 1 94.38 74 PRO A CA 1
ATOM 580 C C . PRO A 1 74 ? 18.531 -2.086 -0.453 1 94.38 74 PRO A C 1
ATOM 582 O O . PRO A 1 74 ? 18.406 -2.67 -1.532 1 94.38 74 PRO A O 1
ATOM 585 N N . HIS A 1 75 ? 19.344 -1.092 -0.206 1 92.62 75 HIS A N 1
ATOM 586 C CA . HIS A 1 75 ? 20.234 -0.68 -1.279 1 92.62 75 HIS A CA 1
ATOM 587 C C . HIS A 1 75 ? 21.219 -1.787 -1.629 1 92.62 75 HIS A C 1
ATOM 589 O O . HIS A 1 75 ? 21.812 -2.408 -0.737 1 92.62 75 HIS A O 1
ATOM 595 N N . PRO A 1 76 ? 21.438 -1.961 -2.943 1 93.31 76 PRO A N 1
ATOM 596 C CA . PRO A 1 76 ? 22.312 -3.062 -3.373 1 93.31 76 PRO A CA 1
ATOM 597 C C . PRO A 1 76 ? 23.75 -2.908 -2.887 1 93.31 76 PRO A C 1
ATOM 599 O O . PRO A 1 76 ? 24.469 -3.9 -2.762 1 93.31 76 PRO A O 1
ATOM 602 N N . SER A 1 77 ? 24.172 -1.712 -2.588 1 91.81 77 SER A N 1
ATOM 603 C CA . SER A 1 77 ? 25.547 -1.499 -2.139 1 91.81 77 SER A CA 1
ATOM 604 C C . SER A 1 77 ? 25.719 -1.939 -0.689 1 91.81 77 SER A C 1
ATOM 606 O O . SER A 1 77 ? 26.844 -2.217 -0.255 1 91.81 77 SER A O 1
ATOM 608 N N . THR A 1 78 ? 24.609 -2.027 0.027 1 92.31 78 THR A N 1
ATOM 609 C CA . THR A 1 78 ? 24.703 -2.373 1.44 1 92.31 78 THR A CA 1
ATOM 610 C C . THR A 1 78 ? 24.141 -3.766 1.701 1 92.31 78 THR A C 1
ATOM 612 O O . THR A 1 78 ? 24.172 -4.254 2.832 1 92.31 78 THR A O 1
ATOM 615 N N . SER A 1 79 ? 23.578 -4.414 0.664 1 95.12 79 SER A N 1
ATOM 616 C CA . SER A 1 79 ? 22.984 -5.742 0.792 1 95.12 79 SER A CA 1
ATOM 617 C C . SER A 1 79 ? 23.438 -6.664 -0.335 1 95.12 79 SER A C 1
ATOM 619 O O . SER A 1 79 ? 22.984 -6.527 -1.474 1 95.12 79 SER A O 1
ATOM 621 N N . ASP A 1 80 ? 24.188 -7.617 0.052 1 96.12 80 ASP A N 1
ATOM 622 C CA . ASP A 1 80 ? 24.672 -8.578 -0.933 1 96.12 80 ASP A CA 1
ATOM 623 C C . ASP A 1 80 ? 23.516 -9.398 -1.516 1 96.12 80 ASP A C 1
ATOM 625 O O . ASP A 1 80 ? 23.531 -9.727 -2.703 1 96.12 80 ASP A O 1
ATOM 629 N N . ALA A 1 81 ? 22.656 -9.688 -0.663 1 97.12 81 ALA A N 1
ATOM 630 C CA . ALA A 1 81 ? 21.5 -10.461 -1.105 1 97.12 81 ALA A CA 1
ATOM 631 C C . ALA A 1 81 ? 20.703 -9.703 -2.172 1 97.12 81 ALA A C 1
ATOM 633 O O . ALA A 1 81 ? 20.312 -10.281 -3.188 1 97.12 81 ALA A O 1
ATOM 634 N N . THR A 1 82 ? 20.469 -8.406 -1.905 1 97.25 82 THR A N 1
ATOM 635 C CA . THR A 1 82 ? 19.781 -7.574 -2.881 1 97.25 82 THR A CA 1
ATOM 636 C C . THR A 1 82 ? 20.547 -7.508 -4.191 1 97.25 82 THR A C 1
ATOM 638 O O . THR A 1 82 ? 19.969 -7.66 -5.27 1 97.25 82 THR A O 1
ATOM 641 N N . ALA A 1 83 ? 21.828 -7.316 -4.07 1 96.56 83 ALA A N 1
ATOM 642 C CA . ALA A 1 83 ? 22.672 -7.238 -5.262 1 96.56 83 ALA A CA 1
ATOM 643 C C . ALA A 1 83 ? 22.594 -8.531 -6.074 1 96.56 83 ALA A C 1
ATOM 645 O O . ALA A 1 83 ? 22.469 -8.492 -7.301 1 96.56 83 ALA A O 1
ATOM 646 N N . PHE A 1 84 ? 22.688 -9.641 -5.406 1 97.75 84 PHE A N 1
ATOM 647 C CA . PHE A 1 84 ? 22.656 -10.938 -6.066 1 97.75 84 PHE A CA 1
ATOM 648 C C . PHE A 1 84 ? 21.297 -11.164 -6.734 1 97.75 84 PHE A C 1
ATOM 650 O O . PHE A 1 84 ? 21.234 -11.625 -7.875 1 97.75 84 PHE A O 1
ATOM 657 N N . PHE A 1 85 ? 20.203 -10.852 -6.008 1 98.25 85 PHE A N 1
ATOM 658 C CA . PHE A 1 85 ? 18.859 -10.977 -6.559 1 98.25 85 PHE A CA 1
ATOM 659 C C . PHE A 1 85 ? 18.734 -10.211 -7.867 1 98.25 85 PHE A C 1
ATOM 661 O O . PHE A 1 85 ? 18.203 -10.734 -8.852 1 98.25 85 PHE A O 1
ATOM 668 N N . LEU A 1 86 ? 19.266 -9 -7.832 1 96.38 86 LEU A N 1
ATOM 669 C CA . LEU A 1 86 ? 19.156 -8.125 -8.992 1 96.38 86 LEU A CA 1
ATOM 670 C C . LEU A 1 86 ? 20.109 -8.555 -10.094 1 96.38 86 LEU A C 1
ATOM 672 O O . LEU A 1 86 ? 19.922 -8.203 -11.258 1 96.38 86 LEU A O 1
ATOM 676 N N . GLU A 1 87 ? 21.141 -9.211 -9.719 1 96.19 87 GLU A N 1
ATOM 677 C CA . GLU A 1 87 ? 21.984 -9.836 -10.727 1 96.19 87 GLU A CA 1
ATOM 678 C C . GLU A 1 87 ? 21.234 -10.938 -11.469 1 96.19 87 GLU A C 1
ATOM 680 O O . GLU A 1 87 ? 21.375 -11.086 -12.68 1 96.19 87 GLU A O 1
ATOM 685 N N . CYS A 1 88 ? 20.5 -11.711 -10.734 1 96.19 88 CYS A N 1
ATOM 686 C CA . CYS A 1 88 ? 19.734 -12.82 -11.297 1 96.19 88 CYS A CA 1
ATOM 687 C C . CYS A 1 88 ? 18.547 -12.305 -12.094 1 96.19 88 CYS A C 1
ATOM 689 O O . CYS A 1 88 ? 18.234 -12.82 -13.172 1 96.19 88 CYS A O 1
ATOM 691 N N . ILE A 1 89 ? 17.859 -11.32 -11.547 1 96.44 89 ILE A N 1
ATOM 692 C CA . ILE A 1 89 ? 16.703 -10.703 -12.195 1 96.44 89 ILE A CA 1
ATOM 693 C C . ILE A 1 89 ? 16.906 -9.195 -12.281 1 96.44 89 ILE A C 1
ATOM 695 O O . ILE A 1 89 ? 16.391 -8.445 -11.445 1 96.44 89 ILE A O 1
ATOM 699 N N . PRO A 1 90 ? 17.484 -8.68 -13.273 1 93.56 90 PRO A N 1
ATOM 700 C CA . PRO A 1 90 ? 17.859 -7.262 -13.367 1 93.56 90 PRO A CA 1
ATOM 701 C C . PRO A 1 90 ? 16.641 -6.34 -13.43 1 93.56 90 PRO A C 1
ATOM 703 O O . PRO A 1 90 ? 16.734 -5.176 -13.023 1 93.56 90 PRO A O 1
ATOM 706 N N . ASP A 1 91 ? 15.5 -6.797 -14.016 1 93.75 91 ASP A N 1
ATOM 707 C CA . ASP A 1 91 ? 14.266 -6.031 -14.094 1 93.75 91 ASP A CA 1
ATOM 708 C C . ASP A 1 91 ? 13.094 -6.809 -13.5 1 93.75 91 ASP A C 1
ATOM 710 O O . ASP A 1 91 ? 12.203 -7.262 -14.219 1 93.75 91 ASP A O 1
ATOM 714 N N . PRO A 1 92 ? 13.094 -6.852 -12.172 1 96.44 92 PRO A N 1
ATOM 715 C CA . PRO A 1 92 ? 12.039 -7.637 -11.531 1 96.44 92 PRO A CA 1
ATOM 716 C C . PRO A 1 92 ? 10.641 -7.137 -11.867 1 96.44 92 PRO A C 1
ATOM 718 O O . PRO A 1 92 ? 9.703 -7.934 -11.969 1 96.44 92 PRO A O 1
ATOM 721 N N . ILE A 1 93 ? 10.445 -5.879 -12.078 1 95.19 93 ILE A N 1
ATOM 722 C CA . ILE A 1 93 ? 9.125 -5.312 -12.352 1 95.19 93 ILE A CA 1
ATOM 723 C C . ILE A 1 93 ? 8.703 -5.664 -13.781 1 95.19 93 ILE A C 1
ATOM 725 O O . ILE A 1 93 ? 7.543 -5.996 -14.023 1 95.19 93 ILE A O 1
ATOM 729 N N . GLY A 1 94 ? 9.625 -5.508 -14.664 1 91.62 94 GLY A N 1
ATOM 730 C CA . GLY A 1 94 ? 9.328 -6 -16 1 91.62 94 GLY A CA 1
ATOM 731 C C . GLY A 1 94 ? 8.938 -7.469 -16.016 1 91.62 94 GLY A C 1
ATOM 732 O O . GLY A 1 94 ? 7.992 -7.852 -16.703 1 91.62 94 GLY A O 1
ATOM 733 N N . PHE A 1 95 ? 9.695 -8.25 -15.305 1 94.56 95 PHE A N 1
ATOM 734 C CA . PHE A 1 95 ? 9.375 -9.672 -15.203 1 94.56 95 PHE A CA 1
ATOM 735 C C . PHE A 1 95 ? 7.961 -9.867 -14.672 1 94.56 95 PHE A C 1
ATOM 737 O O . PHE A 1 95 ? 7.195 -10.672 -15.203 1 94.56 95 PHE A O 1
ATOM 744 N N . LEU A 1 96 ? 7.582 -9.117 -13.555 1 96.44 96 LEU A N 1
ATOM 745 C CA . LEU A 1 96 ? 6.25 -9.242 -12.977 1 96.44 96 LEU A CA 1
ATOM 746 C C . LEU A 1 96 ? 5.184 -8.82 -13.977 1 96.44 96 LEU A C 1
ATOM 748 O O . LEU A 1 96 ? 4.133 -9.461 -14.078 1 96.44 96 LEU A O 1
ATOM 752 N N . TYR A 1 97 ? 5.438 -7.758 -14.68 1 92.56 97 TYR A N 1
ATOM 753 C CA . TYR A 1 97 ? 4.477 -7.246 -15.648 1 92.56 97 TYR A CA 1
ATOM 754 C C . TYR A 1 97 ? 4.184 -8.281 -16.719 1 92.56 97 TYR A C 1
ATOM 756 O O . TYR A 1 97 ? 3.021 -8.594 -17 1 92.56 97 TYR A O 1
ATOM 764 N N . HIS A 1 98 ? 5.156 -8.797 -17.281 1 90.38 98 HIS A N 1
ATOM 765 C CA . HIS A 1 98 ? 4.98 -9.797 -18.344 1 90.38 98 HIS A CA 1
ATOM 766 C C . HIS A 1 98 ? 4.379 -11.086 -17.781 1 90.38 98 HIS A C 1
ATOM 768 O O . HIS A 1 98 ? 3.576 -11.734 -18.453 1 90.38 98 HIS A O 1
ATOM 774 N N . SER A 1 99 ? 4.848 -11.43 -16.578 1 93.75 99 SER A N 1
ATOM 775 C CA . SER A 1 99 ? 4.266 -12.602 -15.93 1 93.75 99 SER A CA 1
ATOM 776 C C . SER A 1 99 ? 2.771 -12.414 -15.695 1 93.75 99 SER A C 1
ATOM 778 O O . SER A 1 99 ? 1.995 -13.367 -15.82 1 93.75 99 SER A O 1
ATOM 780 N N . ALA A 1 100 ? 2.408 -11.203 -15.305 1 93.12 100 ALA A N 1
ATOM 781 C CA . ALA A 1 100 ? 0.986 -10.938 -15.094 1 93.12 100 ALA A CA 1
ATOM 782 C C . ALA A 1 100 ? 0.19 -11.195 -16.375 1 93.12 100 ALA A C 1
ATOM 784 O O . ALA A 1 100 ? -0.89 -11.789 -16.328 1 93.12 100 ALA A O 1
ATOM 785 N N . SER A 1 101 ? 0.668 -10.734 -17.453 1 85.69 101 SER A N 1
ATOM 786 C CA . SER A 1 101 ? 0.032 -10.984 -18.75 1 85.69 101 SER A CA 1
ATOM 787 C C . SER A 1 101 ? -0.063 -12.484 -19.031 1 85.69 101 SER A C 1
ATOM 789 O O . SER A 1 101 ? -1.11 -12.969 -19.453 1 85.69 101 SER A O 1
ATOM 791 N N . PHE A 1 102 ? 1 -13.164 -18.812 1 88.38 102 PHE A N 1
ATOM 792 C CA . PHE A 1 102 ? 1.042 -14.609 -19 1 88.38 102 PHE A CA 1
ATOM 793 C C . PHE A 1 102 ? 0.007 -15.297 -18.125 1 88.38 102 PHE A C 1
ATOM 795 O O . PHE A 1 102 ? -0.768 -16.125 -18.594 1 88.38 102 PHE A O 1
ATOM 802 N N . ILE A 1 103 ? 0.009 -14.945 -16.828 1 93.62 103 ILE A N 1
ATOM 803 C CA . ILE A 1 103 ? -0.883 -15.539 -15.844 1 93.62 103 ILE A CA 1
ATOM 804 C C . ILE A 1 103 ? -2.336 -15.328 -16.266 1 93.62 103 ILE A C 1
ATOM 806 O O . ILE A 1 103 ? -3.166 -16.234 -16.141 1 93.62 103 ILE A O 1
ATOM 810 N N . SER A 1 104 ? -2.637 -14.133 -16.734 1 89.62 104 SER A N 1
ATOM 811 C CA . SER A 1 104 ? -4.008 -13.805 -17.109 1 89.62 104 SER A CA 1
ATOM 812 C C . SER A 1 104 ? -4.527 -14.75 -18.188 1 89.62 104 SER A C 1
ATOM 814 O O . SER A 1 104 ? -5.719 -15.062 -18.219 1 89.62 104 SER A O 1
ATOM 816 N N . ARG A 1 105 ? -3.709 -15.32 -18.984 1 85.56 105 ARG A N 1
ATOM 817 C CA . ARG A 1 105 ? -4.105 -16.234 -20.047 1 85.56 105 ARG A CA 1
ATOM 818 C C . ARG A 1 105 ? -4.52 -17.594 -19.469 1 85.56 105 ARG A C 1
ATOM 820 O O . ARG A 1 105 ? -5.32 -18.297 -20.078 1 85.56 105 ARG A O 1
ATOM 827 N N . PHE A 1 106 ? -3.984 -17.844 -18.359 1 89.81 106 PHE A N 1
ATOM 828 C CA . PHE A 1 106 ? -4.234 -19.172 -17.781 1 89.81 106 PHE A CA 1
ATOM 829 C C . PHE A 1 106 ? -5.312 -19.094 -16.719 1 89.81 106 PHE A C 1
ATOM 831 O O . PHE A 1 106 ? -5.863 -20.125 -16.312 1 89.81 106 PHE A O 1
ATOM 838 N N . LEU A 1 107 ? -5.648 -17.875 -16.219 1 91.12 107 LEU A N 1
ATOM 839 C CA . LEU A 1 107 ? -6.578 -17.781 -15.102 1 91.12 107 LEU A CA 1
ATOM 840 C C . LEU A 1 107 ? -7.867 -17.078 -15.523 1 91.12 107 LEU A C 1
ATOM 842 O O . LEU A 1 107 ? -8.938 -17.359 -14.984 1 91.12 107 LEU A O 1
ATOM 846 N N . ILE A 1 108 ? -7.785 -16.094 -16.391 1 85.56 108 ILE A N 1
ATOM 847 C CA . ILE A 1 108 ? -8.938 -15.242 -16.625 1 85.56 108 ILE A CA 1
ATOM 848 C C . ILE A 1 108 ? -9.664 -15.695 -17.891 1 85.56 108 ILE A C 1
ATOM 850 O O . ILE A 1 108 ? -9.039 -15.875 -18.938 1 85.56 108 ILE A O 1
ATOM 854 N N . LEU A 1 109 ? -10.969 -15.953 -17.781 1 75.75 109 LEU A N 1
ATOM 855 C CA . LEU A 1 109 ? -11.82 -16.359 -18.891 1 75.75 109 LEU A CA 1
ATOM 856 C C . LEU A 1 109 ? -12.18 -15.164 -19.766 1 75.75 109 LEU A C 1
ATOM 858 O O . LEU A 1 109 ? -12.586 -14.117 -19.25 1 75.75 109 LEU A O 1
ATOM 862 N N . ASN A 1 110 ? -11.25 -14.68 -20.656 1 60.28 110 ASN A N 1
ATOM 863 C CA . ASN A 1 110 ? -11.633 -13.531 -21.469 1 60.28 110 ASN A CA 1
ATOM 864 C C . ASN A 1 110 ? -12.953 -13.781 -22.203 1 60.28 110 ASN A C 1
ATOM 866 O O . ASN A 1 110 ? -13.211 -14.891 -22.672 1 60.28 110 ASN A O 1
ATOM 870 N N . GLU A 1 111 ? -14.016 -12.961 -21.828 1 50.91 111 GLU A N 1
ATOM 871 C CA . GLU A 1 111 ? -15.305 -13.094 -22.5 1 50.91 111 GLU A CA 1
ATOM 872 C C . GLU A 1 111 ? -15.156 -12.945 -24.016 1 50.91 111 GLU A C 1
ATOM 874 O O . GLU A 1 111 ? -16.094 -13.211 -24.766 1 50.91 111 GLU A O 1
ATOM 879 N N . HIS A 1 112 ? -14.102 -12.25 -24.469 1 46.97 112 HIS A N 1
ATOM 880 C CA . HIS A 1 112 ? -14.234 -12.062 -25.922 1 46.97 112 HIS A CA 1
ATOM 881 C C . HIS A 1 112 ? -13.523 -13.172 -26.672 1 46.97 112 HIS A C 1
ATOM 883 O O . HIS A 1 112 ? -12.305 -13.352 -26.531 1 46.97 112 HIS A O 1
ATOM 889 N N . PRO A 1 113 ? -14.156 -14.141 -27.062 1 39.94 113 PRO A N 1
ATOM 890 C CA . PRO A 1 113 ? -13.641 -15.25 -27.859 1 39.94 113 PRO A CA 1
ATOM 891 C C . PRO A 1 113 ? -12.711 -14.781 -28.984 1 39.94 113 PRO A C 1
ATOM 893 O O . PRO A 1 113 ? -12.273 -15.594 -29.812 1 39.94 113 PRO A O 1
ATOM 896 N N . GLY A 1 114 ? -12.773 -13.492 -29.562 1 38.62 114 GLY A N 1
ATOM 897 C CA . GLY A 1 114 ? -12.219 -13.398 -30.906 1 38.62 114 GLY A CA 1
ATOM 898 C C . GLY A 1 114 ? -10.766 -13.812 -30.984 1 38.62 114 GLY A C 1
ATOM 899 O O . GLY A 1 114 ? -10.242 -14.422 -30.047 1 38.62 114 GLY A O 1
ATOM 900 N N . ASN A 1 115 ? -9.898 -12.938 -31.984 1 39.16 115 ASN A N 1
ATOM 901 C CA . ASN A 1 115 ? -8.648 -13.266 -32.688 1 39.16 115 ASN A CA 1
ATOM 902 C C . ASN A 1 115 ? -7.555 -13.656 -31.688 1 39.16 115 ASN A C 1
ATOM 904 O O . ASN A 1 115 ? -7.527 -13.188 -30.547 1 39.16 115 ASN A O 1
ATOM 908 N N . PRO A 1 116 ? -6.801 -14.609 -32.156 1 39.88 116 PRO A N 1
ATOM 909 C CA . PRO A 1 116 ? -5.617 -15.094 -31.438 1 39.88 116 PRO A CA 1
ATOM 910 C C . PRO A 1 116 ? -4.887 -13.984 -30.688 1 39.88 116 PRO A C 1
ATOM 912 O O . PRO A 1 116 ? -4.691 -12.898 -31.219 1 39.88 116 PRO A O 1
ATOM 915 N N . ARG A 1 117 ? -4.898 -13.922 -29.422 1 43.91 117 ARG A N 1
ATOM 916 C CA . ARG A 1 117 ? -4.355 -13.055 -28.375 1 43.91 117 ARG A CA 1
ATOM 917 C C . ARG A 1 117 ? -2.938 -12.602 -28.719 1 43.91 117 ARG A C 1
ATOM 919 O O . ARG A 1 117 ? -2.102 -13.422 -29.125 1 43.91 117 ARG A O 1
ATOM 926 N N . ASP A 1 118 ? -2.781 -11.492 -29.453 1 40.56 118 ASP A N 1
ATOM 927 C CA . ASP A 1 118 ? -1.423 -10.961 -29.531 1 40.56 118 ASP A CA 1
ATOM 928 C C . ASP A 1 118 ? -0.704 -11.102 -28.188 1 40.56 118 ASP A C 1
ATOM 930 O O . ASP A 1 118 ? -1.196 -10.625 -27.172 1 40.56 118 ASP A O 1
ATOM 934 N N . PRO A 1 119 ? 0.267 -11.938 -28.156 1 40.19 119 PRO A N 1
ATOM 935 C CA . PRO A 1 119 ? 1.175 -12.133 -27.031 1 40.19 119 PRO A CA 1
ATOM 936 C C . PRO A 1 119 ? 1.777 -10.82 -26.531 1 40.19 119 PRO A C 1
ATOM 938 O O . PRO A 1 119 ? 2.17 -9.969 -27.328 1 40.19 119 PRO A O 1
ATOM 941 N N . GLY A 1 120 ? 1.303 -10.32 -25.562 1 42.28 120 GLY A N 1
ATOM 942 C CA . GLY A 1 120 ? 1.981 -9.195 -24.938 1 42.28 120 GLY A CA 1
ATOM 943 C C . GLY A 1 120 ? 1.033 -8.102 -24.484 1 42.28 120 GLY A C 1
ATOM 944 O O . GLY A 1 120 ? 1.453 -7.137 -23.844 1 42.28 120 GLY A O 1
ATOM 945 N N . LYS A 1 121 ? -0.157 -8.266 -25.172 1 51.47 121 LYS A N 1
ATOM 946 C CA . LYS A 1 121 ? -0.982 -7.129 -24.766 1 51.47 121 LYS A CA 1
ATOM 947 C C . LYS A 1 121 ? -1.997 -7.543 -23.703 1 51.47 121 LYS A C 1
ATOM 949 O O . LYS A 1 121 ? -2.654 -8.578 -23.844 1 51.47 121 LYS A O 1
ATOM 954 N N . ILE A 1 122 ? -1.755 -7.035 -22.516 1 53.38 122 ILE A N 1
ATOM 955 C CA . ILE A 1 122 ? -2.812 -7.199 -21.516 1 53.38 122 ILE A CA 1
ATOM 956 C C . ILE A 1 122 ? -4.152 -6.766 -22.109 1 53.38 122 ILE A C 1
ATOM 958 O O . ILE A 1 122 ? -4.254 -5.695 -22.719 1 53.38 122 ILE A O 1
ATOM 962 N N . GLU A 1 123 ? -5.094 -7.691 -22.281 1 55.12 123 GLU A N 1
ATOM 963 C CA . GLU A 1 123 ? -6.426 -7.41 -22.812 1 55.12 123 GLU A CA 1
ATOM 964 C C . GLU A 1 123 ? -7.082 -6.258 -22.047 1 55.12 123 GLU A C 1
ATOM 966 O O . GLU A 1 123 ? -6.902 -6.117 -20.844 1 55.12 123 GLU A O 1
ATOM 971 N N . PRO A 1 124 ? -7.582 -5.145 -22.844 1 55.19 124 PRO A N 1
ATOM 972 C CA . PRO A 1 124 ? -8.156 -3.914 -22.312 1 55.19 124 PRO A CA 1
ATOM 973 C C . PRO A 1 124 ? -9.219 -4.176 -21.234 1 55.19 124 PRO A C 1
ATOM 975 O O . PRO A 1 124 ? -9.562 -3.279 -20.469 1 55.19 124 PRO A O 1
ATOM 978 N N . ASP A 1 125 ? -9.602 -5.441 -20.984 1 65.75 125 ASP A N 1
ATOM 979 C CA . ASP A 1 125 ? -10.75 -5.516 -20.094 1 65.75 125 ASP A CA 1
ATOM 980 C C . ASP A 1 125 ? -10.43 -6.371 -18.859 1 65.75 125 ASP A C 1
ATOM 982 O O . ASP A 1 125 ? -11.344 -6.84 -18.172 1 65.75 125 ASP A O 1
ATOM 986 N N . ILE A 1 126 ? -9.172 -6.43 -18.625 1 78.94 126 ILE A N 1
ATOM 987 C CA . ILE A 1 126 ? -8.852 -7.246 -17.453 1 78.94 126 ILE A CA 1
ATOM 988 C C . ILE A 1 126 ? -9.109 -6.445 -16.172 1 78.94 126 ILE A C 1
ATOM 990 O O . ILE A 1 126 ? -8.703 -5.285 -16.078 1 78.94 126 ILE A O 1
ATOM 994 N N . GLU A 1 127 ? -9.852 -7.051 -15.312 1 81.38 127 GLU A N 1
ATOM 995 C CA . GLU A 1 127 ? -10.016 -6.516 -13.969 1 81.38 127 GLU A CA 1
ATOM 996 C C . GLU A 1 127 ? -9.125 -7.25 -12.969 1 81.38 127 GLU A C 1
ATOM 998 O O . GLU A 1 127 ? -9.461 -8.352 -12.523 1 81.38 127 GLU A O 1
ATOM 1003 N N . TRP A 1 128 ? -8.07 -6.605 -12.664 1 90.81 128 TRP A N 1
ATOM 1004 C CA . TRP A 1 128 ? -7.137 -7.203 -11.711 1 90.81 128 TRP A CA 1
ATOM 1005 C C . TRP A 1 128 ? -7.746 -7.262 -10.32 1 90.81 128 TRP A C 1
ATOM 1007 O O . TRP A 1 128 ? -8.414 -6.324 -9.883 1 90.81 128 TRP A O 1
ATOM 1017 N N . ARG A 1 129 ? -7.496 -8.352 -9.633 1 91.44 129 ARG A N 1
ATOM 1018 C CA . ARG A 1 129 ? -7.91 -8.453 -8.234 1 91.44 129 ARG A CA 1
ATOM 1019 C C . ARG A 1 129 ? -7.258 -7.367 -7.391 1 91.44 129 ARG A C 1
ATOM 1021 O O . ARG A 1 129 ? -7.895 -6.801 -6.5 1 91.44 129 ARG A O 1
ATOM 1028 N N . HIS A 1 130 ? -6.035 -7.078 -7.633 1 94.06 130 HIS A N 1
ATOM 1029 C CA . HIS A 1 130 ? -5.258 -5.988 -7.047 1 94.06 130 HIS A CA 1
ATOM 1030 C C . HIS A 1 130 ? -4.559 -5.168 -8.125 1 94.06 130 HIS A C 1
ATOM 1032 O O . HIS A 1 130 ? -3.801 -5.715 -8.93 1 94.06 130 HIS A O 1
ATOM 1038 N N . GLN A 1 131 ? -4.844 -3.912 -8.094 1 93.88 131 GLN A N 1
ATOM 1039 C CA . GLN A 1 131 ? -4.23 -3.045 -9.094 1 93.88 131 GLN A CA 1
ATOM 1040 C C . GLN A 1 131 ? -2.789 -2.705 -8.719 1 93.88 131 GLN A C 1
ATOM 1042 O O . GLN A 1 131 ? -1.936 -2.547 -9.594 1 93.88 131 GLN A O 1
ATOM 1047 N N . LEU A 1 132 ? -2.551 -2.535 -7.465 1 96.69 132 LEU A N 1
ATOM 1048 C CA . LEU A 1 132 ? -1.2 -2.303 -6.965 1 96.69 132 LEU A CA 1
ATOM 1049 C C . LEU A 1 132 ? -0.536 -3.617 -6.566 1 96.69 132 LEU A C 1
ATOM 1051 O O . LEU A 1 132 ? -1.026 -4.32 -5.68 1 96.69 132 LEU A O 1
ATOM 1055 N N . ILE A 1 133 ? 0.521 -3.949 -7.219 1 97.69 133 ILE A N 1
ATOM 1056 C CA . ILE A 1 133 ? 1.363 -5.09 -6.879 1 97.69 133 ILE A CA 1
ATOM 1057 C C . ILE A 1 133 ? 2.676 -4.602 -6.27 1 97.69 133 ILE A C 1
ATOM 1059 O O . ILE A 1 133 ? 3.473 -3.947 -6.941 1 97.69 133 ILE A O 1
ATOM 1063 N N . ALA A 1 134 ? 2.91 -4.906 -5.012 1 97.81 134 ALA A N 1
ATOM 1064 C CA . ALA A 1 134 ? 4.109 -4.477 -4.297 1 97.81 134 ALA A CA 1
ATOM 1065 C C . ALA A 1 134 ? 5.082 -5.637 -4.102 1 97.81 134 ALA A C 1
ATOM 1067 O O . ALA A 1 134 ? 4.742 -6.641 -3.471 1 97.81 134 ALA A O 1
ATOM 1068 N N . LEU A 1 135 ? 6.211 -5.559 -4.684 1 98.44 135 LEU A N 1
ATOM 1069 C CA . LEU A 1 135 ? 7.309 -6.492 -4.449 1 98.44 135 LEU A CA 1
ATOM 1070 C C . LEU A 1 135 ? 8.281 -5.941 -3.41 1 98.44 135 LEU A C 1
ATOM 1072 O O . LEU A 1 135 ? 8.812 -4.844 -3.568 1 98.44 135 LEU A O 1
ATOM 1076 N N . GLU A 1 136 ? 8.516 -6.73 -2.406 1 98.12 136 GLU A N 1
ATOM 1077 C CA . GLU A 1 136 ? 9.383 -6.281 -1.325 1 98.12 136 GLU A CA 1
ATOM 1078 C C . GLU A 1 136 ? 10.422 -7.344 -0.975 1 98.12 136 GLU A C 1
ATOM 1080 O O . GLU A 1 136 ? 10.078 -8.492 -0.693 1 98.12 136 GLU A O 1
ATOM 1085 N N . LEU A 1 137 ? 11.727 -7.004 -1.069 1 97.81 137 LEU A N 1
ATOM 1086 C CA . LEU A 1 137 ? 12.789 -7.816 -0.482 1 97.81 137 LEU A CA 1
ATOM 1087 C C . LEU A 1 137 ? 12.977 -7.48 0.993 1 97.81 137 LEU A C 1
ATOM 1089 O O . LEU A 1 137 ? 13.383 -6.367 1.333 1 97.81 137 LEU A O 1
ATOM 1093 N N . GLU A 1 138 ? 12.703 -8.469 1.819 1 95.62 138 GLU A N 1
ATOM 1094 C CA . GLU A 1 138 ? 12.672 -8.156 3.246 1 95.62 138 GLU A CA 1
ATOM 1095 C C . GLU A 1 138 ? 13.328 -9.266 4.066 1 95.62 138 GLU A C 1
ATOM 1097 O O . GLU A 1 138 ? 13.492 -10.383 3.586 1 95.62 138 GLU A O 1
ATOM 1102 N N . ASP A 1 139 ? 13.703 -8.875 5.301 1 92.69 139 ASP A N 1
ATOM 1103 C CA . ASP A 1 139 ? 14.258 -9.844 6.238 1 92.69 139 ASP A CA 1
ATOM 1104 C C . ASP A 1 139 ? 13.156 -10.633 6.941 1 92.69 139 ASP A C 1
ATOM 1106 O O . ASP A 1 139 ? 12.539 -10.148 7.891 1 92.69 139 ASP A O 1
ATOM 1110 N N . LYS A 1 140 ? 12.867 -11.805 6.453 1 91.56 140 LYS A N 1
ATOM 1111 C CA . LYS A 1 140 ? 11.852 -12.68 7.031 1 91.56 140 LYS A CA 1
ATOM 1112 C C . LYS A 1 140 ? 12.219 -14.148 6.82 1 91.56 140 LYS A C 1
ATOM 1114 O O . LYS A 1 140 ? 13.125 -14.469 6.047 1 91.56 140 LYS A O 1
ATOM 1119 N N . ASP A 1 141 ? 11.523 -14.945 7.52 1 89.62 141 ASP A N 1
ATOM 1120 C CA . ASP A 1 141 ? 11.734 -16.375 7.336 1 89.62 141 ASP A CA 1
ATOM 1121 C C . ASP A 1 141 ? 10.977 -16.891 6.117 1 89.62 141 ASP A C 1
ATOM 1123 O O . ASP A 1 141 ? 10.156 -16.172 5.535 1 89.62 141 ASP A O 1
ATOM 1127 N N . GLY A 1 142 ? 11.391 -18.094 5.668 1 89.25 142 GLY A N 1
ATOM 1128 C CA . GLY A 1 142 ? 10.734 -18.672 4.5 1 89.25 142 GLY A CA 1
ATOM 1129 C C . GLY A 1 142 ? 11.328 -18.188 3.189 1 89.25 142 GLY A C 1
ATOM 1130 O O . GLY A 1 142 ? 12.375 -17.547 3.178 1 89.25 142 GLY A O 1
ATOM 1131 N N . LEU A 1 143 ? 10.656 -18.547 2.053 1 92.75 143 LEU A N 1
ATOM 1132 C CA . LEU A 1 143 ? 11.117 -18.141 0.73 1 92.75 143 LEU A CA 1
ATOM 1133 C C . LEU A 1 143 ? 10.461 -16.828 0.305 1 92.75 143 LEU A C 1
ATOM 1135 O O . LEU A 1 143 ? 11.148 -15.812 0.125 1 92.75 143 LEU A O 1
ATOM 1139 N N . ALA A 1 144 ? 9.102 -16.891 0.194 1 95.75 144 ALA A N 1
ATOM 1140 C CA . ALA A 1 144 ? 8.266 -15.773 -0.221 1 95.75 144 ALA A CA 1
ATOM 1141 C C . ALA A 1 144 ? 6.824 -15.961 0.247 1 95.75 144 ALA A C 1
ATOM 1143 O O . ALA A 1 144 ? 6.434 -17.062 0.639 1 95.75 144 ALA A O 1
ATOM 1144 N N . ALA A 1 145 ? 6.137 -14.898 0.337 1 95.25 145 ALA A N 1
ATOM 1145 C CA . ALA A 1 145 ? 4.727 -14.945 0.716 1 95.25 145 ALA A CA 1
ATOM 1146 C C . ALA A 1 145 ? 3.953 -13.789 0.089 1 95.25 145 ALA A C 1
ATOM 1148 O O . ALA A 1 145 ? 4.531 -12.75 -0.226 1 95.25 145 ALA A O 1
ATOM 1149 N N . THR A 1 146 ? 2.674 -14.055 -0.077 1 95.88 146 THR A N 1
ATOM 1150 C CA . THR A 1 146 ? 1.799 -13.039 -0.655 1 95.88 146 THR A CA 1
ATOM 1151 C C . THR A 1 146 ? 0.658 -12.703 0.3 1 95.88 146 THR A C 1
ATOM 1153 O O . THR A 1 146 ? 0.068 -13.594 0.912 1 95.88 146 THR A O 1
ATOM 1156 N N . SER A 1 147 ? 0.423 -11.469 0.51 1 93.31 147 SER A N 1
ATOM 1157 C CA . SER A 1 147 ? -0.73 -10.922 1.218 1 93.31 147 SER A CA 1
ATOM 1158 C C . SER A 1 147 ? -1.372 -9.781 0.431 1 93.31 147 SER A C 1
ATOM 1160 O O . SER A 1 147 ? -0.792 -8.703 0.307 1 93.31 147 SER A O 1
ATOM 1162 N N . GLY A 1 148 ? -2.617 -10.109 -0.029 1 92.19 148 GLY A N 1
ATOM 1163 C CA . GLY A 1 148 ? -3.201 -9.148 -0.953 1 92.19 148 GLY A CA 1
ATOM 1164 C C . GLY A 1 148 ? -2.369 -8.945 -2.207 1 92.19 148 GLY A C 1
ATOM 1165 O O . GLY A 1 148 ? -2.018 -9.914 -2.885 1 92.19 148 GLY A O 1
ATOM 1166 N N . GLY A 1 149 ? -2.049 -7.691 -2.486 1 95.94 149 GLY A N 1
ATOM 1167 C CA . GLY A 1 149 ? -1.211 -7.367 -3.631 1 95.94 149 GLY A CA 1
ATOM 1168 C C . GLY A 1 149 ? 0.263 -7.277 -3.285 1 95.94 149 GLY A C 1
ATOM 1169 O O . GLY A 1 149 ? 1.079 -6.887 -4.121 1 95.94 149 GLY A O 1
ATOM 1170 N N . ARG A 1 150 ? 0.617 -7.66 -2.121 1 96.94 150 ARG A N 1
ATOM 1171 C CA . ARG A 1 150 ? 1.991 -7.527 -1.65 1 96.94 150 ARG A CA 1
ATOM 1172 C C . ARG A 1 150 ? 2.727 -8.859 -1.729 1 96.94 150 ARG A C 1
ATOM 1174 O O . ARG A 1 150 ? 2.248 -9.875 -1.211 1 96.94 150 ARG A O 1
ATOM 1181 N N . ILE A 1 151 ? 3.84 -8.859 -2.373 1 98 151 ILE A N 1
ATOM 1182 C CA . ILE A 1 151 ? 4.734 -10.008 -2.477 1 98 151 ILE A CA 1
ATOM 1183 C C . ILE A 1 151 ? 6.004 -9.742 -1.672 1 98 151 ILE A C 1
ATOM 1185 O O . ILE A 1 151 ? 6.793 -8.859 -2.016 1 98 151 ILE A O 1
ATOM 1189 N N . GLY A 1 152 ? 6.199 -10.508 -0.644 1 97.94 152 GLY A N 1
ATOM 1190 C CA . GLY A 1 152 ? 7.43 -10.43 0.127 1 97.94 152 GLY A CA 1
ATOM 1191 C C . GLY A 1 152 ? 8.398 -11.562 -0.175 1 97.94 152 GLY A C 1
ATOM 1192 O O . GLY A 1 152 ? 8.008 -12.734 -0.178 1 97.94 152 GLY A O 1
ATOM 1193 N N . VAL A 1 153 ? 9.648 -11.227 -0.49 1 98 153 VAL A N 1
ATOM 1194 C CA . VAL A 1 153 ? 10.711 -12.195 -0.73 1 98 153 VAL A CA 1
ATOM 1195 C C . VAL A 1 153 ? 11.742 -12.117 0.387 1 98 153 VAL A C 1
ATOM 1197 O O . VAL A 1 153 ? 12.188 -11.023 0.754 1 98 153 VAL A O 1
ATOM 1200 N N . SER A 1 154 ? 12.18 -13.234 0.875 1 97.56 154 SER A N 1
ATOM 1201 C CA . SER A 1 154 ? 13.102 -13.305 2.004 1 97.56 154 SER A CA 1
ATOM 1202 C C . SER A 1 154 ? 14.539 -13.039 1.564 1 97.56 154 SER A C 1
ATOM 1204 O O . SER A 1 154 ? 15.086 -13.766 0.732 1 97.56 154 SER A O 1
ATOM 1206 N N . LEU A 1 155 ? 15.148 -12.102 2.191 1 97.19 155 LEU A N 1
ATOM 1207 C CA . LEU A 1 155 ? 16.562 -11.836 1.951 1 97.19 155 LEU A CA 1
ATOM 1208 C C . LEU A 1 155 ? 17.438 -12.953 2.52 1 97.19 155 LEU A C 1
ATOM 1210 O O . LEU A 1 155 ? 18.5 -13.258 1.968 1 97.19 155 LEU A O 1
ATOM 1214 N N . LYS A 1 156 ? 16.953 -13.594 3.588 1 96.88 156 LYS A N 1
ATOM 1215 C CA . LYS A 1 156 ? 17.672 -14.727 4.156 1 96.88 156 LYS A CA 1
ATOM 1216 C C . LYS A 1 156 ? 17.734 -15.883 3.164 1 96.88 156 LYS A C 1
ATOM 1218 O O . LYS A 1 156 ? 18.781 -16.516 3.01 1 96.88 156 LYS A O 1
ATOM 1223 N N . TRP A 1 157 ? 16.609 -16.125 2.564 1 96.75 157 TRP A N 1
ATOM 1224 C CA . TRP A 1 157 ? 16.562 -17.172 1.552 1 96.75 157 TRP A CA 1
ATOM 1225 C C . TRP A 1 157 ? 17.484 -16.844 0.382 1 96.75 157 TRP A C 1
ATOM 1227 O O . TRP A 1 157 ? 18.25 -17.688 -0.08 1 96.75 157 TRP A O 1
ATOM 1237 N N . VAL A 1 158 ? 17.438 -15.586 -0.061 1 97.69 158 VAL A N 1
ATOM 1238 C CA . VAL A 1 158 ? 18.266 -15.148 -1.177 1 97.69 158 VAL A CA 1
ATOM 1239 C C . VAL A 1 158 ? 19.734 -15.305 -0.809 1 97.69 158 VAL A C 1
ATOM 1241 O O . VAL A 1 158 ? 20.547 -15.75 -1.627 1 97.69 158 VAL A O 1
ATOM 1244 N N . GLU A 1 159 ? 20.031 -14.945 0.354 1 97.56 159 GLU A N 1
ATOM 1245 C CA . GLU A 1 159 ? 21.406 -15.078 0.83 1 97.56 159 GLU A CA 1
ATOM 1246 C C . GLU A 1 159 ? 21.859 -16.547 0.824 1 97.56 159 GLU A C 1
ATOM 1248 O O . GLU A 1 159 ? 23 -16.844 0.485 1 97.56 159 GLU A O 1
ATOM 1253 N N . GLY A 1 160 ? 21.016 -17.391 1.25 1 96.88 160 GLY A N 1
ATOM 1254 C CA . GLY A 1 160 ? 21.312 -18.812 1.192 1 96.88 160 GLY A CA 1
ATOM 1255 C C . GLY A 1 160 ? 21.594 -19.297 -0.215 1 96.88 160 GLY A C 1
ATOM 1256 O O . GLY A 1 160 ? 22.547 -20.047 -0.443 1 96.88 160 GLY A O 1
ATOM 1257 N N . VAL A 1 161 ? 20.781 -18.906 -1.156 1 96.5 161 VAL A N 1
ATOM 1258 C CA . VAL A 1 161 ? 20.969 -19.281 -2.553 1 96.5 161 VAL A CA 1
ATOM 1259 C C . VAL A 1 161 ? 22.281 -18.719 -3.068 1 96.5 161 VAL A C 1
ATOM 1261 O O . VAL A 1 161 ? 23.016 -19.391 -3.809 1 96.5 161 VAL A O 1
ATOM 1264 N N . PHE A 1 162 ? 22.547 -17.484 -2.648 1 97.5 162 PHE A N 1
ATOM 1265 C CA . PHE A 1 162 ? 23.797 -16.828 -3.033 1 97.5 162 PHE A CA 1
ATOM 1266 C C . PHE A 1 162 ? 25 -17.625 -2.557 1 97.5 162 PHE A C 1
ATOM 1268 O O . PHE A 1 162 ? 25.953 -17.844 -3.314 1 97.5 162 PHE A O 1
ATOM 1275 N N . LYS A 1 163 ? 24.938 -18.047 -1.348 1 97.69 163 LYS A N 1
ATOM 1276 C CA . LYS A 1 163 ? 26.016 -18.844 -0.784 1 97.69 163 LYS A CA 1
ATOM 1277 C C . LYS A 1 163 ? 26.188 -20.156 -1.547 1 97.69 163 LYS A C 1
ATOM 1279 O O . LYS A 1 163 ? 27.312 -20.594 -1.79 1 97.69 163 LYS A O 1
ATOM 1284 N N . ASP A 1 164 ? 25.109 -20.734 -1.92 1 96.88 164 ASP A N 1
ATOM 1285 C CA . ASP A 1 164 ? 25.172 -21.969 -2.695 1 96.88 164 ASP A CA 1
ATOM 1286 C C . ASP A 1 164 ? 25.875 -21.75 -4.031 1 96.88 164 ASP A C 1
ATOM 1288 O O . ASP A 1 164 ? 26.641 -22.594 -4.48 1 96.88 164 ASP A O 1
ATOM 1292 N N . VAL A 1 165 ? 25.578 -20.641 -4.617 1 96.94 165 VAL A N 1
ATOM 1293 C CA . VAL A 1 165 ? 26.188 -20.328 -5.91 1 96.94 165 VAL A CA 1
ATOM 1294 C C . VAL A 1 165 ? 27.688 -20.078 -5.73 1 96.94 165 VAL A C 1
ATOM 1296 O O . VAL A 1 165 ? 28.5 -20.594 -6.48 1 96.94 165 VAL A O 1
ATOM 1299 N N . LYS A 1 166 ? 27.969 -19.297 -4.734 1 96.94 166 LYS A N 1
ATOM 1300 C CA . LYS A 1 166 ? 29.375 -18.953 -4.457 1 96.94 166 LYS A CA 1
ATOM 1301 C C . LYS A 1 166 ? 30.188 -20.203 -4.16 1 96.94 166 LYS A C 1
ATOM 1303 O O . LYS A 1 166 ? 31.359 -20.297 -4.559 1 96.94 166 LYS A O 1
ATOM 1308 N N . ASN A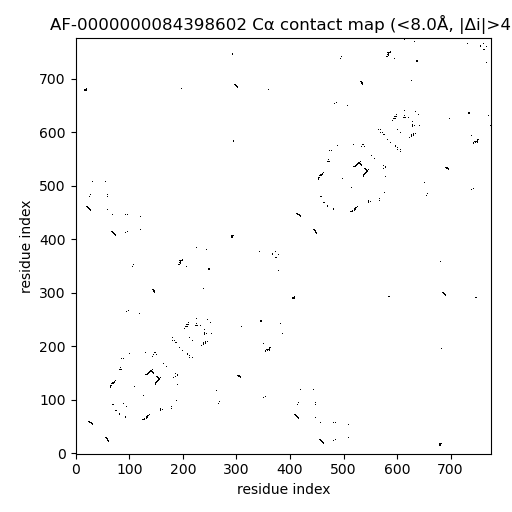 1 167 ? 29.578 -21.156 -3.543 1 97.31 167 ASN A N 1
ATOM 1309 C CA . ASN A 1 167 ? 30.266 -22.375 -3.139 1 97.31 167 ASN A CA 1
ATOM 1310 C C . ASN A 1 167 ? 30.234 -23.422 -4.238 1 97.31 167 ASN A C 1
ATOM 1312 O O . ASN A 1 167 ? 30.75 -24.531 -4.059 1 97.31 167 ASN A O 1
ATOM 1316 N N . GLY A 1 168 ? 29.562 -23.188 -5.316 1 95.38 168 GLY A N 1
ATOM 1317 C CA . GLY A 1 168 ? 29.562 -24.078 -6.461 1 95.38 168 GLY A CA 1
ATOM 1318 C C . GLY A 1 168 ? 28.531 -25.188 -6.352 1 95.38 168 GLY A C 1
ATOM 1319 O O . GLY A 1 168 ? 28.562 -26.156 -7.117 1 95.38 168 GLY A O 1
ATOM 1320 N N . VAL A 1 169 ? 27.719 -25.062 -5.418 1 94.38 169 VAL A N 1
ATOM 1321 C CA . VAL A 1 169 ? 26.672 -26.062 -5.191 1 94.38 169 VAL A CA 1
ATOM 1322 C C . VAL A 1 169 ? 25.578 -25.922 -6.238 1 94.38 169 VAL A C 1
ATOM 1324 O O . VAL A 1 169 ? 24.906 -26.891 -6.59 1 94.38 169 VAL A O 1
ATOM 1327 N N . ARG A 1 170 ? 25.422 -24.703 -6.707 1 92.31 170 ARG A N 1
ATOM 1328 C CA . ARG A 1 170 ? 24.375 -24.359 -7.664 1 92.31 170 ARG A CA 1
ATOM 1329 C C . ARG A 1 170 ? 24.875 -23.344 -8.68 1 92.31 170 ARG A C 1
ATOM 1331 O O . ARG A 1 170 ? 25.781 -22.562 -8.391 1 92.31 170 ARG A O 1
ATOM 1338 N N . SER A 1 171 ? 24.281 -23.438 -9.867 1 94.38 171 SER A N 1
ATOM 1339 C CA . SER A 1 171 ? 24.641 -22.453 -10.883 1 94.38 171 SER A CA 1
ATOM 1340 C C . SER A 1 171 ? 23.797 -21.188 -10.75 1 94.38 171 SER A C 1
ATOM 1342 O O . SER A 1 171 ? 22.719 -21.219 -10.156 1 94.38 171 SER A O 1
ATOM 1344 N N . ILE A 1 172 ? 24.266 -20.078 -11.297 1 94.94 172 ILE A N 1
ATOM 1345 C CA . ILE A 1 172 ? 23.531 -18.828 -11.297 1 94.94 172 ILE A CA 1
ATOM 1346 C C . ILE A 1 172 ? 22.25 -18.984 -12.125 1 94.94 172 ILE A C 1
ATOM 1348 O O . ILE A 1 172 ? 21.219 -18.391 -11.805 1 94.94 172 ILE A O 1
ATOM 1352 N N . GLU A 1 173 ? 22.281 -19.844 -13.141 1 93.19 173 GLU A N 1
ATOM 1353 C CA . GLU A 1 173 ? 21.109 -20.109 -13.969 1 93.19 173 GLU A CA 1
ATOM 1354 C C . GLU A 1 173 ? 20 -20.797 -13.172 1 93.19 173 GLU A C 1
ATOM 1356 O O . GLU A 1 173 ? 18.828 -20.469 -13.305 1 93.19 173 GLU A O 1
ATOM 1361 N N . SER A 1 174 ? 20.5 -21.719 -12.422 1 93.44 174 SER A N 1
ATOM 1362 C CA . SER A 1 174 ? 19.547 -22.438 -11.586 1 93.44 174 SER A CA 1
ATOM 1363 C C . SER A 1 174 ? 18.922 -21.516 -10.547 1 93.44 174 SER A C 1
ATOM 1365 O O . SER A 1 174 ? 17.719 -21.594 -10.289 1 93.44 174 SER A O 1
ATOM 1367 N N . ALA A 1 175 ? 19.719 -20.688 -9.977 1 95.12 175 ALA A N 1
ATOM 1368 C CA . ALA A 1 175 ? 19.234 -19.703 -9.016 1 95.12 175 ALA A CA 1
ATOM 1369 C C . ALA A 1 175 ? 18.234 -18.75 -9.656 1 95.12 175 ALA A C 1
ATOM 1371 O O . ALA A 1 175 ? 17.172 -18.484 -9.102 1 95.12 175 ALA A O 1
ATOM 1372 N N . THR A 1 176 ? 18.531 -18.281 -10.844 1 95.31 176 THR A N 1
ATOM 1373 C CA . THR A 1 176 ? 17.672 -17.375 -11.594 1 95.31 176 THR A CA 1
ATOM 1374 C C . THR A 1 176 ? 16.312 -18.016 -11.883 1 95.31 176 THR A C 1
ATOM 1376 O O . THR A 1 176 ? 15.273 -17.391 -11.68 1 95.31 176 THR A O 1
ATOM 1379 N N . LYS A 1 177 ? 16.359 -19.219 -12.281 1 93.5 177 LYS A N 1
ATOM 1380 C CA . LYS A 1 177 ? 15.133 -19.938 -12.578 1 93.5 177 LYS A CA 1
ATOM 1381 C C . LYS A 1 177 ? 14.266 -20.094 -11.328 1 93.5 177 LYS A C 1
ATOM 1383 O O . LYS A 1 177 ? 13.047 -19.922 -11.383 1 93.5 177 LYS A O 1
ATOM 1388 N N . GLU A 1 178 ? 14.906 -20.422 -10.281 1 94.88 178 GLU A N 1
ATOM 1389 C CA . GLU A 1 178 ? 14.172 -20.594 -9.031 1 94.88 178 GLU A CA 1
ATOM 1390 C C . GLU A 1 178 ? 13.547 -19.266 -8.57 1 94.88 178 GLU A C 1
ATOM 1392 O O . GLU A 1 178 ? 12.383 -19.234 -8.156 1 94.88 178 GLU A O 1
ATOM 1397 N N . PHE A 1 179 ? 14.32 -18.156 -8.609 1 96.75 179 PHE A N 1
ATOM 1398 C CA . PHE A 1 179 ? 13.789 -16.844 -8.227 1 96.75 179 PHE A CA 1
ATOM 1399 C C . PHE A 1 179 ? 12.594 -16.469 -9.102 1 96.75 179 PHE A C 1
ATOM 1401 O O . PHE A 1 179 ? 11.555 -16.047 -8.594 1 96.75 179 PHE A O 1
ATOM 1408 N N . LYS A 1 180 ? 12.719 -16.688 -10.359 1 96.06 180 LYS A N 1
ATOM 1409 C CA . LYS A 1 180 ? 11.641 -16.375 -11.297 1 96.06 180 LYS A CA 1
ATOM 1410 C C . LYS A 1 180 ? 10.414 -17.25 -11.023 1 96.06 180 LYS A C 1
ATOM 1412 O O . LYS A 1 180 ? 9.281 -16.75 -11.031 1 96.06 180 LYS A O 1
ATOM 1417 N N . GLY A 1 181 ? 10.672 -18.484 -10.789 1 97 181 GLY A N 1
ATOM 1418 C CA . GLY A 1 181 ? 9.578 -19.406 -10.5 1 97 181 GLY A CA 1
ATOM 1419 C C . GLY A 1 181 ? 8.812 -19.031 -9.25 1 97 181 GLY A C 1
ATOM 1420 O O . GLY A 1 181 ? 7.574 -19.047 -9.242 1 97 181 GLY A O 1
ATOM 1421 N N . VAL A 1 182 ? 9.547 -18.719 -8.227 1 97.06 182 VAL A N 1
ATOM 1422 C CA . VAL A 1 182 ? 8.922 -18.344 -6.957 1 97.06 182 VAL A CA 1
ATOM 1423 C C . VAL A 1 182 ? 8.148 -17.047 -7.133 1 97.06 182 VAL A C 1
ATOM 1425 O O . VAL A 1 182 ? 7.016 -16.922 -6.652 1 97.06 182 VAL A O 1
ATOM 1428 N N . LEU A 1 183 ? 8.703 -16.047 -7.836 1 97.69 183 LEU A N 1
ATOM 1429 C CA . LEU A 1 183 ? 8.023 -14.781 -8.086 1 97.69 183 LEU A CA 1
ATOM 1430 C C . LEU A 1 183 ? 6.727 -15 -8.859 1 97.69 183 LEU A C 1
ATOM 1432 O O . LEU A 1 183 ? 5.695 -14.406 -8.531 1 97.69 183 LEU A O 1
ATOM 1436 N N . LEU A 1 184 ? 6.824 -15.812 -9.859 1 97.31 184 LEU A N 1
ATOM 1437 C CA . LEU A 1 184 ? 5.629 -16.094 -10.648 1 97.31 184 LEU A CA 1
ATOM 1438 C C . LEU A 1 184 ? 4.555 -16.75 -9.797 1 97.31 184 LEU A C 1
ATOM 1440 O O . LEU A 1 184 ? 3.383 -16.375 -9.859 1 97.31 184 LEU A O 1
ATOM 1444 N N . HIS A 1 185 ? 4.961 -17.703 -9 1 97.81 185 HIS A N 1
ATOM 1445 C CA . HIS A 1 185 ? 4.055 -18.391 -8.086 1 97.81 185 HIS A CA 1
ATOM 1446 C C . HIS A 1 185 ? 3.342 -17.391 -7.172 1 97.81 185 HIS A C 1
ATOM 1448 O O . HIS A 1 185 ? 2.113 -17.406 -7.07 1 97.81 185 HIS A O 1
ATOM 1454 N N . GLU A 1 186 ? 4.16 -16.516 -6.543 1 98.06 186 GLU A N 1
ATOM 1455 C CA . GLU A 1 186 ? 3.59 -15.516 -5.648 1 98.06 186 GLU A CA 1
ATOM 1456 C C . GLU A 1 186 ? 2.672 -14.562 -6.406 1 98.06 186 GLU A C 1
ATOM 1458 O O . GLU A 1 186 ? 1.649 -14.125 -5.879 1 98.06 186 GLU A O 1
ATOM 1463 N N . LEU A 1 187 ? 3.084 -14.203 -7.613 1 98.25 187 LEU A N 1
ATOM 1464 C CA . LEU A 1 187 ? 2.27 -13.289 -8.406 1 98.25 187 LEU A CA 1
ATOM 1465 C C . LEU A 1 187 ? 0.91 -13.906 -8.719 1 98.25 187 LEU A C 1
ATOM 1467 O O . LEU A 1 187 ? -0.1 -13.195 -8.766 1 98.25 187 LEU A O 1
ATOM 1471 N N . VAL A 1 188 ? 0.823 -15.188 -9 1 98 188 VAL A N 1
ATOM 1472 C CA . VAL A 1 188 ? -0.452 -15.859 -9.242 1 98 188 VAL A CA 1
ATOM 1473 C C . VAL A 1 188 ? -1.396 -15.609 -8.062 1 98 188 VAL A C 1
ATOM 1475 O O . VAL A 1 188 ? -2.582 -15.328 -8.258 1 98 188 VAL A O 1
ATOM 1478 N N . HIS A 1 189 ? -0.851 -15.672 -6.855 1 97.88 189 HIS A N 1
ATOM 1479 C CA . HIS A 1 189 ? -1.663 -15.469 -5.66 1 97.88 189 HIS A CA 1
ATOM 1480 C C . HIS A 1 189 ? -2.266 -14.07 -5.633 1 97.88 189 HIS A C 1
ATOM 1482 O O . HIS A 1 189 ? -3.322 -13.859 -5.031 1 97.88 189 HIS A O 1
ATOM 1488 N N . THR A 1 190 ? -1.634 -13.117 -6.246 1 97 190 THR A N 1
ATOM 1489 C CA . THR A 1 190 ? -2.178 -11.758 -6.273 1 97 190 THR A CA 1
ATOM 1490 C C . THR A 1 190 ? -3.318 -11.656 -7.281 1 97 190 THR A C 1
ATOM 1492 O O . THR A 1 190 ? -4.113 -10.711 -7.23 1 97 190 THR A O 1
ATOM 1495 N N . ILE A 1 191 ? -3.393 -12.594 -8.203 1 95.88 191 ILE A N 1
ATOM 1496 C CA . ILE A 1 191 ? -4.32 -12.484 -9.328 1 95.88 191 ILE A CA 1
ATOM 1497 C C . ILE A 1 191 ? -5.465 -13.484 -9.148 1 95.88 191 ILE A C 1
ATOM 1499 O O . ILE A 1 191 ? -6.621 -13.164 -9.43 1 95.88 191 ILE A O 1
ATOM 1503 N N . GLN A 1 192 ? -5.164 -14.648 -8.672 1 96.81 192 GLN A N 1
ATOM 1504 C CA . GLN A 1 192 ? -6.176 -15.688 -8.562 1 96.81 192 GLN A CA 1
ATOM 1505 C C . GLN A 1 192 ? -7.195 -15.359 -7.48 1 96.81 192 GLN A C 1
ATOM 1507 O O . GLN A 1 192 ? -6.883 -14.648 -6.523 1 96.81 192 GLN A O 1
ATOM 1512 N N . HIS A 1 193 ? -8.375 -15.836 -7.645 1 95.12 193 HIS A N 1
ATOM 1513 C CA . HIS A 1 193 ? -9.414 -15.727 -6.629 1 95.12 193 HIS A CA 1
ATOM 1514 C C . HIS A 1 193 ? -9.438 -16.953 -5.723 1 95.12 193 HIS A C 1
ATOM 1516 O O . HIS A 1 193 ? -8.82 -17.969 -6.035 1 95.12 193 HIS A O 1
ATOM 1522 N N . ASP A 1 194 ? -10.078 -16.812 -4.512 1 95.5 194 ASP A N 1
ATOM 1523 C CA . ASP A 1 194 ? -10.008 -17.891 -3.545 1 95.5 194 ASP A CA 1
ATOM 1524 C C . ASP A 1 194 ? -11.383 -18.203 -2.961 1 95.5 194 ASP A C 1
ATOM 1526 O O . ASP A 1 194 ? -11.492 -18.859 -1.924 1 95.5 194 ASP A O 1
ATOM 1530 N N . GLY A 1 195 ? -12.453 -17.641 -3.533 1 95.56 195 GLY A N 1
ATOM 1531 C CA . GLY A 1 195 ? -13.797 -17.922 -3.059 1 95.56 195 GLY A CA 1
ATOM 1532 C C . GLY A 1 195 ? -14.039 -17.469 -1.635 1 95.56 195 GLY A C 1
ATOM 1533 O O . GLY A 1 195 ? -14.539 -18.234 -0.805 1 95.56 195 GLY A O 1
ATOM 1534 N N . CYS A 1 196 ? -13.672 -16.281 -1.36 1 90.75 196 CYS A N 1
ATOM 1535 C CA . CYS A 1 196 ? -13.789 -15.742 -0.013 1 90.75 196 CYS A CA 1
ATOM 1536 C C . CYS A 1 196 ? -13.008 -16.578 0.988 1 90.75 196 CYS A C 1
ATOM 1538 O O . CYS A 1 196 ? -13.516 -16.906 2.059 1 90.75 196 CYS A O 1
ATOM 1540 N N . SER A 1 197 ? -11.883 -17.047 0.576 1 92.12 197 SER A N 1
ATOM 1541 C CA . SER A 1 197 ? -10.922 -17.781 1.395 1 92.12 197 SER A CA 1
ATOM 1542 C C . SER A 1 197 ? -11.445 -19.172 1.756 1 92.12 197 SER A C 1
ATOM 1544 O O . SER A 1 197 ? -11.086 -19.719 2.797 1 92.12 197 SER A O 1
ATOM 1546 N N . THR A 1 198 ? -12.344 -19.703 0.993 1 95.75 198 THR A N 1
ATOM 1547 C CA . THR A 1 198 ? -12.93 -20.984 1.332 1 95.75 198 THR A CA 1
ATOM 1548 C C . THR A 1 198 ? -12.305 -22.109 0.493 1 95.75 198 THR A C 1
ATOM 1550 O O . THR A 1 198 ? -12.508 -23.281 0.771 1 95.75 198 THR A O 1
ATOM 1553 N N . THR A 1 199 ? -11.602 -21.703 -0.492 1 97.5 199 THR A N 1
ATOM 1554 C CA . THR A 1 199 ? -10.961 -22.703 -1.332 1 97.5 199 THR A CA 1
ATOM 1555 C C . THR A 1 199 ? -9.875 -23.453 -0.553 1 97.5 199 THR A C 1
ATOM 1557 O O . THR A 1 199 ? -9.086 -22.828 0.167 1 97.5 199 THR A O 1
ATOM 1560 N N . PRO A 1 200 ? -9.852 -24.781 -0.73 1 96.88 200 PRO A N 1
ATOM 1561 C CA . PRO A 1 200 ? -8.797 -25.531 -0.038 1 96.88 200 PRO A CA 1
ATOM 1562 C C . PRO A 1 200 ? -7.395 -25.047 -0.412 1 96.88 200 PRO A C 1
ATOM 1564 O O . PRO A 1 200 ? -7.129 -24.766 -1.583 1 96.88 200 PRO A O 1
ATOM 1567 N N . GLY A 1 201 ? -6.5 -25.031 0.614 1 96.56 201 GLY A N 1
ATOM 1568 C CA . GLY A 1 201 ? -5.148 -24.547 0.407 1 96.56 201 GLY A CA 1
ATOM 1569 C C . GLY A 1 201 ? -4.398 -25.297 -0.674 1 96.56 201 GLY A C 1
ATOM 1570 O O . GLY A 1 201 ? -3.674 -24.688 -1.468 1 96.56 201 GLY A O 1
ATOM 1571 N N . TRP A 1 202 ? -4.566 -26.625 -0.679 1 97.06 202 TRP A N 1
ATOM 1572 C CA . TRP A 1 202 ? -3.846 -27.422 -1.667 1 97.06 202 TRP A CA 1
ATOM 1573 C C . TRP A 1 202 ? -4.203 -26.984 -3.084 1 97.06 202 TRP A C 1
ATOM 1575 O O . TRP A 1 202 ? -3.35 -26.984 -3.975 1 97.06 202 TRP A O 1
ATOM 1585 N N . LEU A 1 203 ? -5.453 -26.625 -3.373 1 98.19 203 LEU A N 1
ATOM 1586 C CA . LEU A 1 203 ? -5.898 -26.25 -4.711 1 98.19 203 LEU A CA 1
ATOM 1587 C C . LEU A 1 203 ? -5.355 -24.891 -5.102 1 98.19 203 LEU A C 1
ATOM 1589 O O . LEU A 1 203 ? -4.918 -24.688 -6.234 1 98.19 203 LEU A O 1
ATOM 1593 N N . ILE A 1 204 ? -5.348 -23.953 -4.086 1 98 204 ILE A N 1
ATOM 1594 C CA . ILE A 1 204 ? -4.77 -22.625 -4.309 1 98 204 ILE A CA 1
ATOM 1595 C C . ILE A 1 204 ? -3.311 -22.766 -4.734 1 98 204 ILE A C 1
ATOM 1597 O O . ILE A 1 204 ? -2.895 -22.203 -5.746 1 98 204 ILE A O 1
ATOM 1601 N N . GLU A 1 205 ? -2.621 -23.594 -4.043 1 97.88 205 GLU A N 1
ATOM 1602 C CA . GLU A 1 205 ? -1.201 -23.812 -4.309 1 97.88 205 GLU A CA 1
ATOM 1603 C C . GLU A 1 205 ? -0.988 -24.578 -5.609 1 97.88 205 GLU A C 1
ATOM 1605 O O . GLU A 1 205 ? -0.029 -24.312 -6.34 1 97.88 205 GLU A O 1
ATOM 1610 N N . SER A 1 206 ? -1.814 -25.484 -5.902 1 98.12 206 SER A N 1
ATOM 1611 C CA . SER A 1 206 ? -1.705 -26.281 -7.125 1 98.12 206 SER A CA 1
ATOM 1612 C C . SER A 1 206 ? -1.901 -25.406 -8.359 1 98.12 206 SER A C 1
ATOM 1614 O O . SER A 1 206 ? -1.193 -25.562 -9.359 1 98.12 206 SER A O 1
ATOM 1616 N N . ILE A 1 207 ? -2.859 -24.516 -8.258 1 97.94 207 ILE A N 1
ATOM 1617 C CA . ILE A 1 207 ? -3.121 -23.625 -9.383 1 97.94 207 ILE A CA 1
ATOM 1618 C C . ILE A 1 207 ? -1.905 -22.734 -9.633 1 97.94 207 ILE A C 1
ATOM 1620 O O . ILE A 1 207 ? -1.489 -22.531 -10.773 1 97.94 207 ILE A O 1
ATOM 1624 N N . ALA A 1 208 ? -1.361 -22.188 -8.555 1 98.19 208 ALA A N 1
ATOM 1625 C CA . ALA A 1 208 ? -0.186 -21.344 -8.688 1 98.19 208 ALA A CA 1
ATOM 1626 C C . ALA A 1 208 ? 0.967 -22.078 -9.344 1 98.19 208 ALA A C 1
ATOM 1628 O O . ALA A 1 208 ? 1.592 -21.578 -10.281 1 98.19 208 ALA A O 1
ATOM 1629 N N . ASP A 1 209 ? 1.175 -23.297 -8.953 1 97.38 209 ASP A N 1
ATOM 1630 C CA . ASP A 1 209 ? 2.285 -24.062 -9.5 1 97.38 209 ASP A CA 1
ATOM 1631 C C . ASP A 1 209 ? 1.938 -24.609 -10.883 1 97.38 209 ASP A C 1
ATOM 1633 O O . ASP A 1 209 ? 2.828 -24.891 -11.688 1 97.38 209 ASP A O 1
ATOM 1637 N N . TYR A 1 210 ? 0.654 -24.828 -11.18 1 96.31 210 TYR A N 1
ATOM 1638 C CA . TYR A 1 210 ? 0.249 -25.188 -12.531 1 96.31 210 TYR A CA 1
ATOM 1639 C C . TYR A 1 210 ? 0.664 -24.094 -13.523 1 96.31 210 TYR A C 1
ATOM 1641 O O . TYR A 1 210 ? 1.238 -24.391 -14.57 1 96.31 210 TYR A O 1
ATOM 1649 N N . VAL A 1 211 ? 0.4 -22.844 -13.117 1 95.62 211 VAL A N 1
ATOM 1650 C CA . VAL A 1 211 ? 0.795 -21.734 -13.992 1 95.62 211 VAL A CA 1
ATOM 1651 C C . VAL A 1 211 ? 2.318 -21.688 -14.094 1 95.62 211 VAL A C 1
ATOM 1653 O O . VAL A 1 211 ? 2.865 -21.469 -15.18 1 95.62 211 VAL A O 1
ATOM 1656 N N . ARG A 1 212 ? 2.973 -21.859 -12.953 1 95.06 212 ARG A N 1
ATOM 1657 C CA . ARG A 1 212 ? 4.43 -21.906 -12.93 1 95.06 212 ARG A CA 1
ATOM 1658 C C . ARG A 1 212 ? 4.961 -22.984 -13.875 1 95.06 212 ARG A C 1
ATOM 1660 O O . ARG A 1 212 ? 5.934 -22.75 -14.602 1 95.06 212 ARG A O 1
ATOM 1667 N N . LEU A 1 213 ? 4.305 -24.094 -13.867 1 93.12 213 LEU A N 1
ATOM 1668 C CA . LEU A 1 213 ? 4.66 -25.203 -14.75 1 93.12 213 LEU A CA 1
ATOM 1669 C C . LEU A 1 213 ? 4.496 -24.812 -16.219 1 93.12 213 LEU A C 1
ATOM 1671 O O . LEU A 1 213 ? 5.336 -25.156 -17.047 1 93.12 213 LEU A O 1
ATOM 1675 N N . GLN A 1 214 ? 3.43 -24.109 -16.5 1 91.31 214 GLN A N 1
ATOM 1676 C CA . GLN A 1 214 ? 3.174 -23.688 -17.875 1 91.31 214 GLN A CA 1
ATOM 1677 C C . GLN A 1 214 ? 4.219 -22.672 -18.344 1 91.31 214 GLN A C 1
ATOM 1679 O O . GLN A 1 214 ? 4.457 -22.531 -19.547 1 91.31 214 GLN A O 1
ATOM 1684 N N . ALA A 1 215 ? 4.824 -21.984 -17.391 1 91.38 215 ALA A N 1
ATOM 1685 C CA . ALA A 1 215 ? 5.863 -21.016 -17.719 1 91.38 215 ALA A CA 1
ATOM 1686 C C . ALA A 1 215 ? 7.238 -21.672 -17.781 1 91.38 215 ALA A C 1
ATOM 1688 O O . ALA A 1 215 ? 8.25 -21 -18 1 91.38 215 ALA A O 1
ATOM 1689 N N . ARG A 1 216 ? 7.324 -22.969 -17.484 1 90.25 216 ARG A N 1
ATOM 1690 C CA . ARG A 1 216 ? 8.562 -23.75 -17.484 1 90.25 216 ARG A CA 1
ATOM 1691 C C . ARG A 1 216 ? 9.531 -23.219 -16.422 1 90.25 216 ARG A C 1
ATOM 1693 O O . ARG A 1 216 ? 10.734 -23.125 -16.672 1 90.25 216 ARG A O 1
ATOM 1700 N N . LEU A 1 217 ? 8.977 -22.828 -15.414 1 92.44 217 LEU A N 1
ATOM 1701 C CA . LEU A 1 217 ? 9.789 -22.328 -14.312 1 92.44 217 LEU A CA 1
ATOM 1702 C C . LEU A 1 217 ? 9.742 -23.266 -13.117 1 92.44 217 LEU A C 1
ATOM 1704 O O . LEU A 1 217 ? 10.047 -22.875 -11.992 1 92.44 217 LEU A O 1
ATOM 1708 N N . GLY A 1 218 ? 9.32 -24.516 -13.336 1 89.56 218 GLY A N 1
ATOM 1709 C CA . GLY A 1 218 ? 9.414 -25.531 -12.297 1 89.56 218 GLY A CA 1
ATOM 1710 C C . GLY A 1 218 ? 10.844 -25.953 -12 1 89.56 218 GLY A C 1
ATOM 1711 O O . GLY A 1 218 ? 11.656 -26.078 -12.922 1 89.56 218 GLY A O 1
ATOM 1712 N N . PRO A 1 219 ? 11.086 -26.047 -10.75 1 87 219 PRO A N 1
ATOM 1713 C CA . PRO A 1 219 ? 12.43 -26.547 -10.438 1 87 219 PRO A CA 1
ATOM 1714 C C . PRO A 1 219 ? 12.633 -28 -10.859 1 87 219 PRO A C 1
ATOM 1716 O O . PRO A 1 219 ? 11.664 -28.719 -11.07 1 87 219 PRO A O 1
ATOM 1719 N N . ASP A 1 220 ? 13.898 -28.406 -10.906 1 83 220 ASP A N 1
ATOM 1720 C CA . ASP A 1 220 ? 14.258 -29.734 -11.383 1 83 220 ASP A CA 1
ATOM 1721 C C . ASP A 1 220 ? 13.828 -30.812 -10.383 1 83 220 ASP A C 1
ATOM 1723 O O . ASP A 1 220 ? 13.594 -31.953 -10.766 1 83 220 ASP A O 1
ATOM 1727 N N . HIS A 1 221 ? 13.617 -30.453 -9.156 1 85.31 221 HIS A N 1
ATOM 1728 C CA . HIS A 1 221 ? 13.359 -31.469 -8.125 1 85.31 221 HIS A CA 1
ATOM 1729 C C . HIS A 1 221 ? 11.875 -31.766 -8 1 85.31 221 HIS A C 1
ATOM 1731 O O . HIS A 1 221 ? 11.469 -32.562 -7.168 1 85.31 221 HIS A O 1
ATOM 1737 N N . TRP A 1 222 ? 10.992 -31.109 -8.773 1 91.12 222 TRP A N 1
ATOM 1738 C CA . TRP A 1 222 ? 9.57 -31.422 -8.75 1 91.12 222 TRP A CA 1
ATOM 1739 C C . TRP A 1 222 ? 9.32 -32.875 -9.094 1 91.12 222 TRP A C 1
ATOM 1741 O O . TRP A 1 222 ? 9.977 -33.438 -9.984 1 91.12 222 TRP A O 1
ATOM 1751 N N . ARG A 1 223 ? 8.406 -33.5 -8.438 1 89.94 223 ARG A N 1
ATOM 1752 C CA . ARG A 1 223 ? 8.031 -34.906 -8.695 1 89.94 223 ARG A CA 1
ATOM 1753 C C . ARG A 1 223 ? 7.387 -35.031 -10.07 1 89.94 223 ARG A C 1
ATOM 1755 O O . ARG A 1 223 ? 6.816 -34.094 -10.602 1 89.94 223 ARG A O 1
ATOM 1762 N N . LYS A 1 224 ? 7.527 -36.188 -10.586 1 90.12 224 LYS A N 1
ATOM 1763 C CA . LYS A 1 224 ? 7.035 -36.469 -11.93 1 90.12 224 LYS A CA 1
ATOM 1764 C C . LYS A 1 224 ? 5.523 -36.656 -11.938 1 90.12 224 LYS A C 1
ATOM 1766 O O . LYS A 1 224 ? 4.918 -36.875 -10.883 1 90.12 224 LYS A O 1
ATOM 1771 N N . SER A 1 225 ? 4.965 -36.562 -13.102 1 91.75 225 SER A N 1
ATOM 1772 C CA . SER A 1 225 ? 3.539 -36.844 -13.258 1 91.75 225 SER A CA 1
ATOM 1773 C C . SER A 1 225 ? 3.186 -38.25 -12.773 1 91.75 225 SER A C 1
ATOM 1775 O O . SER A 1 225 ? 3.947 -39.188 -12.977 1 91.75 225 SER A O 1
ATOM 1777 N N . GLY A 1 226 ? 2.086 -38.375 -12.203 1 91 226 GLY A N 1
ATOM 1778 C CA . GLY A 1 226 ? 1.631 -39.656 -11.695 1 91 226 GLY A CA 1
ATOM 1779 C C . GLY A 1 226 ? 2.109 -39.938 -10.289 1 91 226 GLY A C 1
ATOM 1780 O O . GLY A 1 226 ? 1.797 -41 -9.727 1 91 226 GLY A O 1
ATOM 1781 N N . SER A 1 227 ? 2.857 -39 -9.75 1 90.19 227 SER A N 1
ATOM 1782 C CA . SER A 1 227 ? 3.295 -39.156 -8.375 1 90.19 227 SER A CA 1
ATOM 1783 C C . SER A 1 227 ? 2.188 -38.781 -7.391 1 90.19 227 SER A C 1
ATOM 1785 O O . SER A 1 227 ? 1.252 -38.094 -7.75 1 90.19 227 SER A O 1
ATOM 1787 N N . GLY A 1 228 ? 2.188 -39.344 -6.164 1 91.88 228 GLY A N 1
ATOM 1788 C CA . GLY A 1 228 ? 1.229 -39.031 -5.117 1 91.88 228 GLY A CA 1
ATOM 1789 C C . GLY A 1 228 ? 0.645 -40.25 -4.453 1 91.88 228 GLY A C 1
ATOM 1790 O O . GLY A 1 228 ? 0.641 -41.344 -5.035 1 91.88 228 GLY A O 1
ATOM 1791 N N . ARG A 1 229 ? 0.177 -40 -3.363 1 94.44 229 ARG A N 1
ATOM 1792 C CA . ARG A 1 229 ? -0.477 -41.062 -2.631 1 94.44 229 ARG A CA 1
ATOM 1793 C C . ARG A 1 229 ? -1.81 -41.438 -3.275 1 94.44 229 ARG A C 1
ATOM 1795 O O . ARG A 1 229 ? -2.48 -40.594 -3.859 1 94.44 229 ARG A O 1
ATOM 1802 N N . PRO A 1 230 ? -2.117 -42.719 -3.193 1 94.12 230 PRO A N 1
ATOM 1803 C CA . PRO A 1 230 ? -3.363 -43.156 -3.816 1 94.12 230 PRO A CA 1
ATOM 1804 C C . PRO A 1 230 ? -4.598 -42.5 -3.221 1 94.12 230 PRO A C 1
ATOM 1806 O O . PRO A 1 230 ? -5.543 -42.188 -3.947 1 94.12 230 PRO A O 1
ATOM 1809 N N . ASP A 1 231 ? -4.5 -42.312 -1.896 1 94.62 231 ASP A N 1
ATOM 1810 C CA . ASP A 1 231 ? -5.66 -41.719 -1.238 1 94.62 231 ASP A CA 1
ATOM 1811 C C . ASP A 1 231 ? -5.473 -40.188 -1.047 1 94.62 231 ASP A C 1
ATOM 1813 O O . ASP A 1 231 ? -4.57 -39.781 -0.327 1 94.62 231 ASP A O 1
ATOM 1817 N N . LYS A 1 232 ? -6.254 -39.438 -1.637 1 96.38 232 LYS A N 1
ATOM 1818 C CA . LYS A 1 232 ? -6.305 -38 -1.529 1 96.38 232 LYS A CA 1
ATOM 1819 C C . LYS A 1 232 ? -4.93 -37.375 -1.765 1 96.38 232 LYS A C 1
ATOM 1821 O O . LYS A 1 232 ? -4.531 -36.438 -1.062 1 96.38 232 LYS A O 1
ATOM 1826 N N . GLY A 1 233 ? -4.188 -37.938 -2.676 1 96.25 233 GLY A N 1
ATOM 1827 C CA . GLY A 1 233 ? -2.844 -37.469 -2.953 1 96.25 233 GLY A CA 1
ATOM 1828 C C . GLY A 1 233 ? -2.812 -36.031 -3.465 1 96.25 233 GLY A C 1
ATOM 1829 O O . GLY A 1 233 ? -1.792 -35.344 -3.357 1 96.25 233 GLY A O 1
ATOM 1830 N N . TRP A 1 234 ? -3.965 -35.562 -4.035 1 95.5 234 TRP A N 1
ATOM 1831 C CA . TRP A 1 234 ? -4.051 -34.188 -4.523 1 95.5 234 TRP A CA 1
ATOM 1832 C C . TRP A 1 234 ? -3.846 -33.188 -3.389 1 95.5 234 TRP A C 1
ATOM 1834 O O . TRP A 1 234 ? -3.492 -32.031 -3.627 1 95.5 234 TRP A O 1
ATOM 1844 N N . GLU A 1 235 ? -3.943 -33.531 -2.15 1 95.94 235 GLU A N 1
ATOM 1845 C CA . GLU A 1 235 ? -3.859 -32.625 -1.004 1 95.94 235 GLU A CA 1
ATOM 1846 C C . GLU A 1 235 ? -2.418 -32.219 -0.742 1 95.94 235 GLU A C 1
ATOM 1848 O O . GLU A 1 235 ? -2.174 -31.25 -0.001 1 95.94 235 GLU A O 1
ATOM 1853 N N . ASP A 1 236 ? -1.53 -32.969 -1.346 1 93.5 236 ASP A N 1
ATOM 1854 C CA . ASP A 1 236 ? -0.138 -32.531 -1.233 1 93.5 236 ASP A CA 1
ATOM 1855 C C . ASP A 1 236 ? 0.065 -31.156 -1.85 1 93.5 236 ASP A C 1
ATOM 1857 O O . ASP A 1 236 ? 0.973 -30.422 -1.453 1 93.5 236 ASP A O 1
ATOM 1861 N N . GLY A 1 237 ? -0.734 -30.812 -2.854 1 94.56 237 GLY A N 1
ATOM 1862 C CA . GLY A 1 237 ? -0.639 -29.516 -3.484 1 94.56 237 GLY A CA 1
ATOM 1863 C C . GLY A 1 237 ? 0.648 -29.312 -4.262 1 94.56 237 GLY A C 1
ATOM 1864 O O . GLY A 1 237 ? 1.193 -30.266 -4.82 1 94.56 237 GLY A O 1
ATOM 1865 N N . TYR A 1 238 ? 1.002 -28.078 -4.504 1 93.88 238 TYR A N 1
ATOM 1866 C CA . TYR A 1 238 ? 2.268 -27.688 -5.117 1 93.88 238 TYR A CA 1
ATOM 1867 C C . TYR A 1 238 ? 2.527 -28.5 -6.383 1 93.88 238 TYR A C 1
ATOM 1869 O O . TYR A 1 238 ? 1.695 -28.531 -7.293 1 93.88 238 TYR A O 1
ATOM 1877 N N . ASP A 1 239 ? 3.672 -29.141 -6.496 1 94.25 239 ASP A N 1
ATOM 1878 C CA . ASP A 1 239 ? 4.082 -29.812 -7.727 1 94.25 239 ASP A CA 1
ATOM 1879 C C . ASP A 1 239 ? 3.135 -30.969 -8.07 1 94.25 239 ASP A C 1
ATOM 1881 O O . ASP A 1 239 ? 2.748 -31.125 -9.227 1 94.25 239 ASP A O 1
ATOM 1885 N N . ILE A 1 240 ? 2.66 -31.656 -7.074 1 95.38 240 ILE A N 1
ATOM 1886 C CA . ILE A 1 240 ? 1.766 -32.781 -7.297 1 95.38 240 ILE A CA 1
ATOM 1887 C C . ILE A 1 240 ? 0.431 -32.312 -7.848 1 95.38 240 ILE A C 1
ATOM 1889 O O . ILE A 1 240 ? -0.064 -32.812 -8.852 1 95.38 240 ILE A O 1
ATOM 1893 N N . GLY A 1 241 ? -0.045 -31.312 -7.188 1 96.56 241 GLY A N 1
ATOM 1894 C CA . GLY A 1 241 ? -1.298 -30.75 -7.652 1 96.56 241 GLY A CA 1
ATOM 1895 C C . GLY A 1 241 ? -1.187 -30.094 -9.023 1 96.56 241 GLY A C 1
ATOM 1896 O O . GLY A 1 241 ? -2.119 -30.156 -9.82 1 96.56 241 GLY A O 1
ATOM 1897 N N . ALA A 1 242 ? -0.082 -29.484 -9.258 1 96.56 242 ALA A N 1
ATOM 1898 C CA . ALA A 1 242 ? 0.155 -28.828 -10.547 1 96.56 242 ALA A CA 1
ATOM 1899 C C . ALA A 1 242 ? 0.14 -29.828 -11.688 1 96.56 242 ALA A C 1
ATOM 1901 O O . ALA A 1 242 ? -0.492 -29.609 -12.719 1 96.56 242 ALA A O 1
ATOM 1902 N N . LYS A 1 243 ? 0.766 -30.969 -11.508 1 95.31 243 LYS A N 1
ATOM 1903 C CA . LYS A 1 243 ? 0.812 -32 -12.523 1 95.31 243 LYS A CA 1
ATOM 1904 C C . LYS A 1 243 ? -0.569 -32.625 -12.75 1 95.31 243 LYS A C 1
ATOM 1906 O O . LYS A 1 243 ? -0.946 -32.906 -13.891 1 95.31 243 LYS A O 1
ATOM 1911 N N . PHE A 1 244 ? -1.268 -32.781 -11.703 1 96.38 244 PHE A N 1
ATOM 1912 C CA . PHE A 1 244 ? -2.633 -33.281 -11.773 1 96.38 244 PHE A CA 1
ATOM 1913 C C . PHE A 1 244 ? -3.512 -32.344 -12.594 1 96.38 244 PHE A C 1
ATOM 1915 O O . PHE A 1 244 ? -4.219 -32.781 -13.508 1 96.38 244 PHE A O 1
ATOM 1922 N N . LEU A 1 245 ? -3.439 -31.016 -12.289 1 96.69 245 LEU A N 1
ATOM 1923 C CA . LEU A 1 245 ? -4.219 -30.031 -13.031 1 96.69 245 LEU A CA 1
ATOM 1924 C C . LEU A 1 245 ? -3.803 -30 -14.492 1 96.69 245 LEU A C 1
ATOM 1926 O O . LEU A 1 245 ? -4.652 -29.891 -15.383 1 96.69 245 LEU A O 1
ATOM 1930 N N . GLN A 1 246 ? -2.525 -30.047 -14.703 1 94.69 246 GLN A N 1
ATOM 1931 C CA . GLN A 1 246 ? -2.033 -30.078 -16.078 1 94.69 246 GLN A CA 1
ATOM 1932 C C . GLN A 1 246 ? -2.609 -31.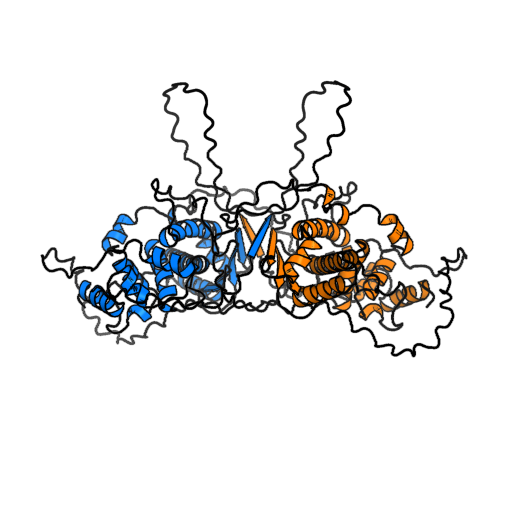266 -16.844 1 94.69 246 GLN A C 1
ATOM 1934 O O . GLN A 1 246 ? -3.002 -31.125 -18 1 94.69 246 GLN A O 1
ATOM 1939 N N . TRP A 1 247 ? -2.607 -32.406 -16.188 1 94.94 247 TRP A N 1
ATOM 1940 C CA . TRP A 1 247 ? -3.18 -33.594 -16.797 1 94.94 247 TRP A CA 1
ATOM 1941 C C . TRP A 1 247 ? -4.664 -33.406 -17.094 1 94.94 247 TRP A C 1
ATOM 1943 O O . TRP A 1 247 ? -5.141 -33.781 -18.172 1 94.94 247 TRP A O 1
ATOM 1953 N N . LEU A 1 248 ? -5.414 -32.844 -16.203 1 96 248 LEU A N 1
ATOM 1954 C CA . LEU A 1 248 ? -6.844 -32.594 -16.391 1 96 248 LEU A CA 1
ATOM 1955 C C . LEU A 1 248 ? -7.086 -31.656 -17.578 1 96 248 LEU A C 1
ATOM 1957 O O . LEU A 1 248 ? -8.023 -31.859 -18.344 1 96 248 LEU A O 1
ATOM 1961 N N . VAL A 1 249 ? -6.258 -30.656 -17.719 1 94.06 249 VAL A N 1
ATOM 1962 C CA . VAL A 1 249 ? -6.422 -29.656 -18.766 1 94.06 249 VAL A CA 1
ATOM 1963 C C . VAL A 1 249 ? -6.039 -30.25 -20.125 1 94.06 249 VAL A C 1
ATOM 1965 O O . VAL A 1 249 ? -6.488 -29.766 -21.172 1 94.06 249 VAL A O 1
ATOM 1968 N N . GLY A 1 250 ? -5.227 -31.297 -20.141 1 90.75 250 GLY A N 1
ATOM 1969 C CA . GLY A 1 250 ? -4.922 -32.031 -21.375 1 90.75 250 GLY A CA 1
ATOM 1970 C C . GLY A 1 250 ? -3.529 -31.719 -21.906 1 90.75 250 GLY A C 1
ATOM 1971 O O . GLY A 1 250 ? -3.266 -31.891 -23.094 1 90.75 250 GLY A O 1
ATOM 1972 N N . ILE A 1 251 ? -2.744 -31.172 -21.125 1 82.06 251 ILE A N 1
ATOM 1973 C CA . ILE A 1 251 ? -1.379 -30.875 -21.562 1 82.06 251 ILE A CA 1
ATOM 1974 C C . ILE A 1 251 ? -0.468 -32.062 -21.188 1 82.06 251 ILE A C 1
ATOM 1976 O O . ILE A 1 251 ? -0.397 -32.438 -20.031 1 82.06 251 ILE A O 1
ATOM 1980 N N . ASP A 1 252 ? 0.015 -32.844 -22.219 1 69.62 252 ASP A N 1
ATOM 1981 C CA . ASP A 1 252 ? 0.899 -33.969 -21.969 1 69.62 252 ASP A CA 1
ATOM 1982 C C . ASP A 1 252 ? 2.309 -33.5 -21.609 1 69.62 252 ASP A C 1
ATOM 1984 O O . ASP A 1 252 ? 2.707 -32.406 -21.984 1 69.62 252 ASP A O 1
ATOM 1988 N N . ASP A 1 253 ? 2.979 -34.219 -20.734 1 60.81 253 ASP A N 1
ATOM 1989 C CA . ASP A 1 253 ? 4.324 -33.906 -20.266 1 60.81 253 ASP A CA 1
ATOM 1990 C C . ASP A 1 253 ? 5.227 -33.531 -21.453 1 60.81 253 ASP A C 1
ATOM 1992 O O . ASP A 1 253 ? 6.07 -32.625 -21.344 1 60.81 253 ASP A O 1
ATOM 1996 N N . ILE A 1 254 ? 5.145 -34.406 -22.562 1 47.97 254 ILE A N 1
ATOM 1997 C CA . ILE A 1 254 ? 6.004 -34.25 -23.734 1 47.97 254 ILE A CA 1
ATOM 1998 C C . ILE A 1 254 ? 5.641 -32.969 -24.469 1 47.97 254 ILE A C 1
ATOM 2000 O O . ILE A 1 254 ? 6.523 -32.219 -24.906 1 47.97 254 ILE A O 1
ATOM 2004 N N . GLU A 1 255 ? 4.449 -32.844 -24.688 1 47.56 255 GLU A N 1
ATOM 2005 C CA . GLU A 1 255 ? 3.951 -31.719 -25.453 1 47.56 255 GLU A CA 1
ATOM 2006 C C . GLU A 1 255 ? 4.211 -30.406 -24.719 1 47.56 255 GLU A C 1
ATOM 2008 O O . GLU A 1 255 ? 4.465 -29.375 -25.344 1 47.56 255 GLU A O 1
ATOM 2013 N N . ALA A 1 256 ? 4.117 -30.422 -23.438 1 48.72 256 ALA A N 1
ATOM 2014 C CA . ALA A 1 256 ? 4.555 -29.266 -22.641 1 48.72 256 ALA A CA 1
ATOM 2015 C C . ALA A 1 256 ? 6 -28.891 -22.984 1 48.72 256 ALA A C 1
ATOM 2017 O O . ALA A 1 256 ? 6.363 -27.719 -22.938 1 48.72 256 ALA A O 1
ATOM 2018 N N . GLN A 1 257 ? 6.801 -29.984 -23.328 1 45.34 257 GLN A N 1
ATOM 2019 C CA . GLN A 1 257 ? 8.172 -29.766 -23.766 1 45.34 257 GLN A CA 1
ATOM 2020 C C . GLN A 1 257 ? 8.211 -29.109 -25.141 1 45.34 257 GLN A C 1
ATOM 2022 O O . GLN A 1 257 ? 9.102 -28.297 -25.422 1 45.34 257 GLN A O 1
ATOM 2027 N N . ILE A 1 258 ? 7.285 -29.547 -26.047 1 40.22 258 ILE A N 1
ATOM 2028 C CA . ILE A 1 258 ? 7.316 -29.094 -27.422 1 40.22 258 ILE A CA 1
ATOM 2029 C C . ILE A 1 258 ? 6.59 -27.766 -27.562 1 40.22 258 ILE A C 1
ATOM 2031 O O . ILE A 1 258 ? 7.062 -26.859 -28.25 1 40.22 258 ILE A O 1
ATOM 2035 N N . HIS A 1 259 ? 5.324 -27.781 -27.25 1 40.25 259 HIS A N 1
ATOM 2036 C CA . HIS A 1 259 ? 4.539 -26.562 -27.453 1 40.25 259 HIS A CA 1
ATOM 2037 C C . HIS A 1 259 ? 5.062 -25.422 -26.594 1 40.25 259 HIS A C 1
ATOM 2039 O O . HIS A 1 259 ? 4.574 -24.281 -26.703 1 40.25 259 HIS A O 1
ATOM 2045 N N . GLY A 1 260 ? 5.754 -25.672 -25.688 1 39.59 260 GLY A N 1
ATOM 2046 C CA . GLY A 1 260 ? 6.438 -24.578 -25.016 1 39.59 260 GLY A CA 1
ATOM 2047 C C . GLY A 1 260 ? 7.047 -23.578 -25.969 1 39.59 260 GLY A C 1
ATOM 2048 O O . GLY A 1 260 ? 8.273 -23.453 -26.031 1 39.59 260 GLY A O 1
ATOM 2049 N N . GLU A 1 261 ? 6.637 -23.672 -27.109 1 35.72 261 GLU A N 1
ATOM 2050 C CA . GLU A 1 261 ? 7.074 -22.5 -27.859 1 35.72 261 GLU A CA 1
ATOM 2051 C C . GLU A 1 261 ? 7.113 -21.25 -26.969 1 35.72 261 GLU A C 1
ATOM 2053 O O . GLU A 1 261 ? 6.445 -21.203 -25.938 1 35.72 261 GLU A O 1
ATOM 2058 N N . ARG A 1 262 ? 7.883 -20.078 -27.422 1 36.16 262 ARG A N 1
ATOM 2059 C CA . ARG A 1 262 ? 8.539 -18.891 -26.891 1 36.16 262 ARG A CA 1
ATOM 2060 C C . ARG A 1 262 ? 7.559 -18 -26.141 1 36.16 262 ARG A C 1
ATOM 2062 O O . ARG A 1 262 ? 7.066 -17.016 -26.672 1 36.16 262 ARG A O 1
ATOM 2069 N N . LEU A 1 263 ? 6.512 -18.516 -25.734 1 38.88 263 LEU A N 1
ATOM 2070 C CA . LEU A 1 263 ? 5.977 -17.406 -24.969 1 38.88 263 LEU A CA 1
ATOM 2071 C C . LEU A 1 263 ? 6.953 -16.984 -23.875 1 38.88 263 LEU A C 1
ATOM 2073 O O . LEU A 1 263 ? 6.957 -17.562 -22.781 1 38.88 263 LEU A O 1
ATOM 2077 N N . ASP A 1 264 ? 8.141 -16.828 -24.188 1 37.72 264 ASP A N 1
ATOM 2078 C CA . ASP A 1 264 ? 9.289 -16.453 -23.375 1 37.72 264 ASP A CA 1
ATOM 2079 C C . ASP A 1 264 ? 8.938 -15.32 -22.422 1 37.72 264 ASP A C 1
ATOM 2081 O O . ASP A 1 264 ? 8.922 -14.156 -22.812 1 37.72 264 ASP A O 1
ATOM 2085 N N . VAL A 1 265 ? 8 -15.469 -21.609 1 44.12 265 VAL A N 1
ATOM 2086 C CA . VAL A 1 265 ? 8.148 -14.5 -20.531 1 44.12 265 VAL A CA 1
ATOM 2087 C C . VAL A 1 265 ? 9.625 -14.25 -20.266 1 44.12 265 VAL A C 1
ATOM 2089 O O . VAL A 1 265 ? 10.039 -13.117 -20.016 1 44.12 265 VAL A O 1
ATOM 2092 N N . VAL A 1 266 ? 10.414 -15.398 -20.328 1 42.25 266 VAL A N 1
ATOM 2093 C CA . VAL A 1 266 ? 11.859 -15.312 -20.141 1 42.25 266 VAL A CA 1
ATOM 2094 C C . VAL A 1 266 ? 12.484 -14.531 -21.297 1 42.25 266 VAL A C 1
ATOM 2096 O O . VAL A 1 266 ? 13.391 -13.727 -21.094 1 42.25 266 VAL A O 1
ATOM 2099 N N . GLN A 1 267 ? 12.008 -14.758 -22.516 1 39.75 267 GLN A N 1
ATOM 2100 C CA . GLN A 1 267 ? 12.617 -14.031 -23.625 1 39.75 267 GLN A CA 1
ATOM 2101 C C . GLN A 1 267 ? 12.172 -12.57 -23.641 1 39.75 267 GLN A C 1
ATOM 2103 O O . GLN A 1 267 ? 12.836 -11.719 -24.219 1 39.75 267 GLN A O 1
ATOM 2108 N N . ALA A 1 268 ? 11.016 -12.336 -23.219 1 38.75 268 ALA A N 1
ATOM 2109 C CA . ALA A 1 268 ? 10.609 -10.938 -23.203 1 38.75 268 ALA A CA 1
ATOM 2110 C C . ALA A 1 268 ? 11.406 -10.148 -22.156 1 38.75 268 ALA A C 1
ATOM 2112 O O . ALA A 1 268 ? 11.25 -8.93 -22.047 1 38.75 268 ALA A O 1
ATOM 2113 N N . ILE A 1 269 ? 12.047 -10.836 -21.234 1 35.81 269 ILE A N 1
ATOM 2114 C CA . ILE A 1 269 ? 13 -10.078 -20.438 1 35.81 269 ILE A CA 1
ATOM 2115 C C . ILE A 1 269 ? 14.273 -9.828 -21.25 1 35.81 269 ILE A C 1
ATOM 2117 O O . ILE A 1 269 ? 14.969 -10.766 -21.625 1 35.81 269 ILE A O 1
ATOM 2121 N N . PRO A 1 270 ? 14.414 -8.742 -21.891 1 30.89 270 PRO A N 1
ATOM 2122 C CA . PRO A 1 270 ? 15.672 -8.516 -22.594 1 30.89 270 PRO A CA 1
ATOM 2123 C C . PRO A 1 270 ? 16.875 -9.094 -21.859 1 30.89 270 PRO A C 1
ATOM 2125 O O . PRO A 1 270 ? 17.031 -8.867 -20.656 1 30.89 270 PRO A O 1
ATOM 2128 N N . THR A 1 271 ? 17.312 -10.219 -22.125 1 30.59 271 THR A N 1
ATOM 2129 C CA . THR A 1 271 ? 18.625 -10.641 -21.656 1 30.59 271 THR A CA 1
ATOM 2130 C C . THR A 1 271 ? 19.641 -9.516 -21.812 1 30.59 271 THR A C 1
ATOM 2132 O O . THR A 1 271 ? 19.547 -8.711 -22.734 1 30.59 271 THR A O 1
ATOM 2135 N N . GLN A 1 272 ? 20.719 -9.383 -20.922 1 29.72 272 GLN A N 1
ATOM 2136 C CA . GLN A 1 272 ? 21.875 -8.5 -20.844 1 29.72 272 GLN A CA 1
ATOM 2137 C C . GLN A 1 272 ? 22.516 -8.305 -22.219 1 29.72 272 GLN A C 1
ATOM 2139 O O . GLN A 1 272 ? 23.484 -7.566 -22.359 1 29.72 272 GLN A O 1
ATOM 2144 N N . GLU A 1 273 ? 22.297 -9.07 -23.219 1 31.16 273 GLU A N 1
ATOM 2145 C CA . GLU A 1 273 ? 23.359 -8.805 -24.188 1 31.16 273 GLU A CA 1
ATOM 2146 C C . GLU A 1 273 ? 23.359 -7.34 -24.609 1 31.16 273 GLU A C 1
ATOM 2148 O O . GLU A 1 273 ? 24.422 -6.793 -24.969 1 31.16 273 GLU A O 1
ATOM 2153 N N . ALA A 1 274 ? 22.203 -6.797 -24.875 1 29.66 274 ALA A N 1
ATOM 2154 C CA . ALA A 1 274 ? 22.344 -5.57 -25.672 1 29.66 274 ALA A CA 1
ATOM 2155 C C . ALA A 1 274 ? 22.734 -4.391 -24.781 1 29.66 274 ALA A C 1
ATOM 2157 O O . ALA A 1 274 ? 22.969 -3.285 -25.266 1 29.66 274 ALA A O 1
ATOM 2158 N N . LEU A 1 275 ? 22.375 -4.309 -23.547 1 28.66 275 LEU A N 1
ATOM 2159 C CA . LEU A 1 275 ? 22.766 -3.07 -22.875 1 28.66 275 LEU A CA 1
ATOM 2160 C C . LEU A 1 275 ? 24.234 -3.129 -22.438 1 28.66 275 LEU A C 1
ATOM 2162 O O . LEU A 1 275 ? 24.547 -3.611 -21.344 1 28.66 275 LEU A O 1
ATOM 2166 N N . THR A 1 276 ? 25.125 -3.527 -23.312 1 26.45 276 THR A N 1
ATOM 2167 C CA . THR A 1 276 ? 26.516 -3.258 -22.969 1 26.45 276 THR A CA 1
ATOM 2168 C C . THR A 1 276 ? 26.703 -1.788 -22.594 1 26.45 276 THR A C 1
ATOM 2170 O O . THR A 1 276 ? 26.5 -0.905 -23.438 1 26.45 276 THR A O 1
ATOM 2173 N N . PRO A 1 277 ? 26.391 -1.373 -21.484 1 25.81 277 PRO A N 1
ATOM 2174 C CA . PRO A 1 277 ? 26.828 -0.001 -21.203 1 25.81 277 PRO A CA 1
ATOM 2175 C C . PRO A 1 277 ? 28.234 0.287 -21.703 1 25.81 277 PRO A C 1
ATOM 2177 O O . PRO A 1 277 ? 29.094 -0.604 -21.703 1 25.81 277 PRO A O 1
ATOM 2180 N N . THR A 1 278 ? 28.359 1.042 -22.719 1 25.19 278 THR A N 1
ATOM 2181 C CA . THR A 1 278 ? 29.656 1.69 -22.906 1 25.19 278 THR A CA 1
ATOM 2182 C C . THR A 1 278 ? 30.188 2.207 -21.562 1 25.19 278 THR A C 1
ATOM 2184 O O . THR A 1 278 ? 29.422 2.732 -20.75 1 25.19 278 THR A O 1
ATOM 2187 N N . PRO A 1 279 ? 31.438 2.049 -21.156 1 24.59 279 PRO A N 1
ATOM 2188 C CA . PRO A 1 279 ? 32.25 2.354 -19.969 1 24.59 279 PRO A CA 1
ATOM 2189 C C . PRO A 1 279 ? 32.062 3.789 -19.484 1 24.59 279 PRO A C 1
ATOM 2191 O O . PRO A 1 279 ? 32.812 4.246 -18.609 1 24.59 279 PRO A O 1
ATOM 2194 N N . THR A 1 280 ? 31.25 4.637 -20.156 1 22.92 280 THR A N 1
ATOM 2195 C CA . THR A 1 280 ? 31.719 5.984 -19.875 1 22.92 280 THR A CA 1
ATOM 2196 C C . THR A 1 280 ? 31.797 6.23 -18.375 1 22.92 280 THR A C 1
ATOM 2198 O O . THR A 1 280 ? 31.25 5.465 -17.594 1 22.92 280 THR A O 1
ATOM 2201 N N . LEU A 1 281 ? 31.297 7.578 -17.953 1 20.38 281 LEU A N 1
ATOM 2202 C CA . LEU A 1 281 ? 31.797 8.539 -16.984 1 20.38 281 LEU A CA 1
ATOM 2203 C C . LEU A 1 281 ? 31.375 8.148 -15.562 1 20.38 281 LEU A C 1
ATOM 2205 O O . LEU A 1 281 ? 30.172 8.008 -15.289 1 20.38 281 LEU A O 1
ATOM 2209 N N . PHE A 1 282 ? 32.094 7.344 -14.773 1 20.59 282 PHE A N 1
ATOM 2210 C CA . PHE A 1 282 ? 32.188 7.02 -13.352 1 20.59 282 PHE A CA 1
ATOM 2211 C C . PHE A 1 282 ? 31.938 8.258 -12.5 1 20.59 282 PHE A C 1
ATOM 2213 O O . PHE A 1 282 ? 32.781 9.156 -12.43 1 20.59 282 PHE A O 1
ATOM 2220 N N . ILE A 1 283 ? 30.734 8.922 -12.695 1 20.84 283 ILE A N 1
ATOM 2221 C CA . ILE A 1 283 ? 30.719 10.07 -11.797 1 20.84 283 ILE A CA 1
ATOM 2222 C C . ILE A 1 283 ? 30.875 9.602 -10.352 1 20.84 283 ILE A C 1
ATOM 2224 O O . ILE A 1 283 ? 30.344 8.562 -9.969 1 20.84 283 ILE A O 1
ATO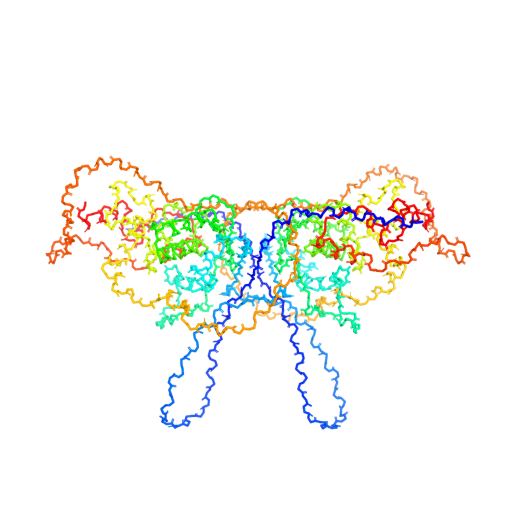M 2228 N N . ASN A 1 284 ? 31.875 10.156 -9.641 1 18.94 284 ASN A N 1
ATOM 2229 C CA . ASN A 1 284 ? 32.406 10.008 -8.289 1 18.94 284 ASN A CA 1
ATOM 2230 C C . ASN A 1 284 ? 31.297 10.102 -7.242 1 18.94 284 ASN A C 1
ATOM 2232 O O . ASN A 1 284 ? 30.531 11.062 -7.223 1 18.94 284 ASN A O 1
ATOM 2236 N N . PRO A 1 285 ? 30.875 8.953 -6.734 1 21.84 285 PRO A N 1
ATOM 2237 C CA . PRO A 1 285 ? 29.828 8.703 -5.742 1 21.84 285 PRO A CA 1
ATOM 2238 C C . PRO A 1 285 ? 30.062 9.461 -4.441 1 21.84 285 PRO A C 1
ATOM 2240 O O . PRO A 1 285 ? 29.453 9.133 -3.414 1 21.84 285 PRO A O 1
ATOM 2243 N N . THR A 1 286 ? 30.672 10.688 -4.465 1 19.62 286 THR A N 1
ATOM 2244 C CA . THR A 1 286 ? 31.141 11.047 -3.135 1 19.62 286 THR A CA 1
ATOM 2245 C C . THR A 1 286 ? 29.984 11.07 -2.137 1 19.62 286 THR A C 1
ATOM 2247 O O . THR A 1 286 ? 30.141 10.625 -0.997 1 19.62 286 THR A O 1
ATOM 2250 N N . SER A 1 287 ? 28.859 11.82 -2.438 1 18.2 287 SER A N 1
ATOM 2251 C CA . SER A 1 287 ? 28.359 12.477 -1.232 1 18.2 287 SER A CA 1
ATOM 2252 C C . SER A 1 287 ? 27.547 11.508 -0.371 1 18.2 287 SER A C 1
ATOM 2254 O O . SER A 1 287 ? 26.719 10.766 -0.883 1 18.2 287 SER A O 1
ATOM 2256 N N . ARG A 1 288 ? 28 11.094 0.789 1 19.06 288 ARG A N 1
ATOM 2257 C CA . ARG A 1 288 ? 27.75 10.219 1.93 1 19.06 288 ARG A CA 1
ATOM 2258 C C . ARG A 1 288 ? 26.375 10.477 2.521 1 19.06 288 ARG A C 1
ATOM 2260 O O . ARG A 1 288 ? 26.203 11.383 3.338 1 19.06 288 ARG A O 1
ATOM 2267 N N . LEU A 1 289 ? 25.297 10.625 1.698 1 19.42 289 LEU A N 1
ATOM 2268 C CA . LEU A 1 289 ? 24.172 11.039 2.52 1 19.42 289 LEU A CA 1
ATOM 2269 C C . LEU A 1 289 ? 23.719 9.906 3.436 1 19.42 289 LEU A C 1
ATOM 2271 O O . LEU A 1 289 ? 23.656 8.75 3.016 1 19.42 289 LEU A O 1
ATOM 2275 N N . THR A 1 290 ? 23.828 10.008 4.68 1 19.05 290 THR A N 1
ATOM 2276 C CA . THR A 1 290 ? 23.656 9.18 5.863 1 19.05 290 THR A CA 1
ATOM 2277 C C . THR A 1 290 ? 22.203 8.719 5.984 1 19.05 290 THR A C 1
ATOM 2279 O O . THR A 1 290 ? 21.281 9.547 6.008 1 19.05 290 THR A O 1
ATOM 2282 N N . PRO A 1 291 ? 21.938 7.508 5.598 1 19 291 PRO A N 1
ATOM 2283 C CA . PRO A 1 291 ? 20.578 6.949 5.469 1 19 291 PRO A CA 1
ATOM 2284 C C . PRO A 1 291 ? 19.891 6.777 6.816 1 19 291 PRO A C 1
ATOM 2286 O O . PRO A 1 291 ? 20.453 6.199 7.742 1 19 291 PRO A O 1
ATOM 2289 N N . THR A 1 292 ? 19.234 7.801 7.344 1 19.08 292 THR A N 1
ATOM 2290 C CA . THR A 1 292 ? 18.656 7.68 8.68 1 19.08 292 THR A CA 1
ATOM 2291 C C . THR A 1 292 ? 17.562 6.625 8.695 1 19.08 292 THR A C 1
ATOM 2293 O O . THR A 1 292 ? 16.656 6.641 7.848 1 19.08 292 THR A O 1
ATOM 2296 N N . PRO A 1 293 ? 17.688 5.559 9.406 1 19 293 PRO A N 1
ATOM 2297 C CA . PRO A 1 293 ? 16.953 4.301 9.484 1 19 293 PRO A CA 1
ATOM 2298 C C . PRO A 1 293 ? 15.531 4.484 10.016 1 19 293 PRO A C 1
ATOM 2300 O O . PRO A 1 293 ? 15.344 5.031 11.109 1 19 293 PRO A O 1
ATOM 2303 N N . THR A 1 294 ? 14.633 5.074 9.289 1 18.98 294 THR A N 1
ATOM 2304 C CA . THR A 1 294 ? 13.32 5.289 9.891 1 18.98 294 THR A CA 1
ATOM 2305 C C . THR A 1 294 ? 12.586 3.967 10.086 1 18.98 294 THR A C 1
ATOM 2307 O O . THR A 1 294 ? 12.484 3.166 9.148 1 18.98 294 THR A O 1
ATOM 2310 N N . SER A 1 295 ? 12.406 3.486 11.273 1 19.81 295 SER A N 1
ATOM 2311 C CA . SER A 1 295 ? 11.867 2.234 11.797 1 19.81 295 SER A CA 1
ATOM 2312 C C . SER A 1 295 ? 10.383 2.105 11.5 1 19.81 295 SER A C 1
ATOM 2314 O O . SER A 1 295 ? 9.578 2.936 11.938 1 19.81 295 SER A O 1
ATOM 2316 N N . THR A 1 296 ? 9.984 1.84 10.336 1 20.42 296 THR A N 1
ATOM 2317 C CA . THR A 1 296 ? 8.609 1.725 9.867 1 20.42 296 THR A CA 1
ATOM 2318 C C . THR A 1 296 ? 7.922 0.521 10.508 1 20.42 296 THR A C 1
ATOM 2320 O O . THR A 1 296 ? 8.406 -0.606 10.406 1 20.42 296 THR A O 1
ATOM 2323 N N . SER A 1 297 ? 7.137 0.798 11.531 1 20.77 297 SER A N 1
ATOM 2324 C CA . SER A 1 297 ? 6.387 -0.24 12.234 1 20.77 297 SER A CA 1
ATOM 2325 C C . SER A 1 297 ? 5.414 -0.949 11.297 1 20.77 297 SER A C 1
ATOM 2327 O O . SER A 1 297 ? 4.621 -0.301 10.609 1 20.77 297 SER A O 1
ATOM 2329 N N . ALA A 1 298 ? 5.617 -2.109 10.883 1 21.77 298 ALA A N 1
ATOM 2330 C CA . ALA A 1 298 ? 5.109 -3.07 9.906 1 21.77 298 ALA A CA 1
ATOM 2331 C C . ALA A 1 298 ? 3.729 -3.584 10.312 1 21.77 298 ALA A C 1
ATOM 2333 O O . ALA A 1 298 ? 3.564 -4.16 11.391 1 21.77 298 ALA A O 1
ATOM 2334 N N . GLU A 1 299 ? 2.703 -2.844 10.016 1 23.69 299 GLU A N 1
ATOM 2335 C CA . GLU A 1 299 ? 1.376 -3.414 10.227 1 23.69 299 GLU A CA 1
ATOM 2336 C C . GLU A 1 299 ? 1.264 -4.797 9.594 1 23.69 299 GLU A C 1
ATOM 2338 O O . GLU A 1 299 ? 1.777 -5.031 8.5 1 23.69 299 GLU A O 1
ATOM 2343 N N . ILE A 1 300 ? 0.932 -5.789 10.375 1 24.27 300 ILE A N 1
ATOM 2344 C CA . ILE A 1 300 ? 0.945 -7.23 10.164 1 24.27 300 ILE A CA 1
ATOM 2345 C C . ILE A 1 300 ? -0.057 -7.605 9.07 1 24.27 300 ILE A C 1
ATOM 2347 O O . ILE A 1 300 ? -1.259 -7.371 9.219 1 24.27 300 ILE A O 1
ATOM 2351 N N . PRO A 1 301 ? 0.25 -7.547 7.84 1 27.17 301 PRO A N 1
ATOM 2352 C CA . PRO A 1 301 ? -0.649 -8.016 6.781 1 27.17 301 PRO A CA 1
ATOM 2353 C C . PRO A 1 301 ? -1.227 -9.398 7.074 1 27.17 301 PRO A C 1
ATOM 2355 O O . PRO A 1 301 ? -0.675 -10.141 7.891 1 27.17 301 PRO A O 1
ATOM 2358 N N . PRO A 1 302 ? -2.41 -9.711 6.652 1 27.44 302 PRO A N 1
ATOM 2359 C CA . PRO A 1 302 ? -2.873 -11.086 6.879 1 27.44 302 PRO A CA 1
ATOM 2360 C C . PRO A 1 302 ? -1.786 -12.125 6.617 1 27.44 302 PRO A C 1
ATOM 2362 O O . PRO A 1 302 ? -0.823 -11.844 5.895 1 27.44 302 PRO A O 1
ATOM 2365 N N . PRO A 1 303 ? -1.762 -13.227 7.391 1 26.92 303 PRO A N 1
ATOM 2366 C CA . PRO A 1 303 ? -0.657 -14.195 7.363 1 26.92 303 PRO A CA 1
ATOM 2367 C C . PRO A 1 303 ? -0.252 -14.586 5.945 1 26.92 303 PRO A C 1
ATOM 2369 O O . PRO A 1 303 ? -1.115 -14.852 5.105 1 26.92 303 PRO A O 1
ATOM 2372 N N . ALA A 1 304 ? 0.789 -14.008 5.574 1 33.38 304 ALA A N 1
ATOM 2373 C CA . ALA A 1 304 ? 1.432 -14.477 4.352 1 33.38 304 ALA A CA 1
ATOM 2374 C C . ALA A 1 304 ? 1.378 -16 4.246 1 33.38 304 ALA A C 1
ATOM 2376 O O . ALA A 1 304 ? 1.626 -16.703 5.227 1 33.38 304 ALA A O 1
ATOM 2377 N N . GLN A 1 305 ? 0.571 -16.5 3.311 1 34.34 305 GLN A N 1
ATOM 2378 C CA . GLN A 1 305 ? 0.708 -17.922 3.094 1 34.34 305 GLN A CA 1
ATOM 2379 C C . GLN A 1 305 ? 2.123 -18.281 2.65 1 34.34 305 GLN A C 1
ATOM 2381 O O . GLN A 1 305 ? 2.545 -17.922 1.55 1 34.34 305 GLN A O 1
ATOM 2386 N N . PRO A 1 306 ? 2.863 -18.547 3.695 1 35.94 306 PRO A N 1
ATOM 2387 C CA . PRO A 1 306 ? 4.234 -18.906 3.312 1 35.94 306 PRO A CA 1
ATOM 2388 C C . PRO A 1 306 ? 4.293 -20.094 2.35 1 35.94 306 PRO A C 1
ATOM 2390 O O . PRO A 1 306 ? 3.537 -21.047 2.502 1 35.94 306 PRO A O 1
ATOM 2393 N N . THR A 1 307 ? 4.859 -19.781 1.295 1 40.84 307 THR A N 1
ATOM 2394 C CA . THR A 1 307 ? 5.141 -20.938 0.45 1 40.84 307 THR A CA 1
ATOM 2395 C C . THR A 1 307 ? 6.145 -21.859 1.122 1 40.84 307 THR A C 1
ATOM 2397 O O . THR A 1 307 ? 7.254 -21.453 1.461 1 40.84 307 THR A O 1
ATOM 2400 N N . GLN A 1 308 ? 5.664 -22.781 1.961 1 35.28 308 GLN A N 1
ATOM 2401 C CA . GLN A 1 308 ? 6.594 -23.781 2.479 1 35.28 308 GLN A CA 1
ATOM 2402 C C . GLN A 1 308 ? 6.555 -25.062 1.641 1 35.28 308 GLN A C 1
ATOM 2404 O O . GLN A 1 308 ? 5.484 -25.625 1.403 1 35.28 308 GLN A O 1
ATOM 2409 N N . TYR A 1 309 ? 7.57 -25.266 0.968 1 41.34 309 TYR A N 1
ATOM 2410 C CA . TYR A 1 309 ? 7.641 -26.594 0.371 1 41.34 309 TYR A CA 1
ATOM 2411 C C . TYR A 1 309 ? 7.891 -27.656 1.435 1 41.34 309 TYR A C 1
ATOM 2413 O O . TYR A 1 309 ? 8.625 -27.422 2.398 1 41.34 309 TYR A O 1
ATOM 2421 N N . PRO A 1 310 ? 7.145 -28.672 1.748 1 35.09 310 PRO A N 1
ATOM 2422 C CA . PRO A 1 310 ? 7.414 -29.734 2.713 1 35.09 310 PRO A CA 1
ATOM 2423 C C . PRO A 1 310 ? 8.875 -30.172 2.711 1 35.09 310 PRO A C 1
ATOM 2425 O O . PRO A 1 310 ? 9.555 -30.078 1.685 1 35.09 310 PRO A O 1
ATOM 2428 N N . PRO A 1 311 ? 9.445 -30.328 3.967 1 31.8 311 PRO A N 1
ATOM 2429 C CA . PRO A 1 311 ? 10.828 -30.781 4.074 1 31.8 311 PRO A CA 1
ATOM 2430 C C . PRO A 1 311 ? 11.094 -32.062 3.275 1 31.8 311 PRO A C 1
ATOM 2432 O O . PRO A 1 311 ? 10.188 -32.875 3.078 1 31.8 311 PRO A O 1
ATOM 2435 N N . PHE A 1 312 ? 12.125 -32.219 2.584 1 31.78 312 PHE A N 1
ATOM 2436 C CA . PHE A 1 312 ? 12.57 -33.406 1.897 1 31.78 312 PHE A CA 1
ATOM 2437 C C . PHE A 1 312 ? 12.805 -34.562 2.889 1 31.78 312 PHE A C 1
ATOM 2439 O O . PHE A 1 312 ? 13.328 -34.344 3.982 1 31.78 312 PHE A O 1
ATOM 2446 N N . PRO A 1 313 ? 12.156 -35.656 2.918 1 28.28 313 PRO A N 1
ATOM 2447 C CA . PRO A 1 313 ? 12.602 -36.781 3.771 1 28.28 313 PRO A CA 1
ATOM 2448 C C . PRO A 1 313 ? 14.102 -37.031 3.658 1 28.28 313 PRO A C 1
ATOM 2450 O O . PRO A 1 313 ? 14.664 -36.938 2.566 1 28.28 313 PRO A O 1
ATOM 2453 N N . ASP A 1 314 ? 14.852 -36.906 4.707 1 26.92 314 ASP A N 1
ATOM 2454 C CA . ASP A 1 314 ? 16.25 -37.281 4.84 1 26.92 314 ASP A CA 1
ATOM 2455 C C . ASP A 1 314 ? 16.453 -38.75 4.445 1 26.92 314 ASP A C 1
ATOM 2457 O O . ASP A 1 314 ? 16 -39.656 5.156 1 26.92 314 ASP A O 1
ATOM 2461 N N . THR A 1 315 ? 16.344 -39.312 3.232 1 28.55 315 THR A N 1
ATOM 2462 C CA . THR A 1 315 ? 16.781 -40.656 2.91 1 28.55 315 THR A CA 1
ATOM 2463 C C . THR A 1 315 ? 18.234 -40.875 3.309 1 28.55 315 THR A C 1
ATOM 2465 O O . THR A 1 315 ? 19.141 -40.25 2.748 1 28.55 315 THR A O 1
ATOM 2468 N N . ASP A 1 316 ? 18.594 -41.156 4.547 1 27.56 316 ASP A N 1
ATOM 2469 C CA . ASP A 1 316 ? 19.828 -41.781 4.984 1 27.56 316 ASP A CA 1
ATOM 2470 C C . ASP A 1 316 ? 20.156 -43 4.121 1 27.56 316 ASP A C 1
ATOM 2472 O O . ASP A 1 316 ? 19.875 -44.125 4.508 1 27.56 316 ASP A O 1
ATOM 2476 N N . THR A 1 317 ? 19.812 -43.156 2.871 1 27.5 317 THR A N 1
ATOM 2477 C CA . THR A 1 317 ? 20.297 -44.375 2.227 1 27.5 317 THR A CA 1
ATOM 2478 C C . THR A 1 317 ? 21.828 -44.438 2.283 1 27.5 317 THR A C 1
ATOM 2480 O O . THR A 1 317 ? 22.5 -43.438 2.072 1 27.5 317 THR A O 1
ATOM 2483 N N . ASP A 1 318 ? 22.406 -45.438 2.959 1 28.31 318 ASP A N 1
ATOM 2484 C CA . ASP A 1 318 ? 23.75 -46 3.002 1 28.31 318 ASP A CA 1
ATOM 2485 C C . ASP A 1 318 ? 24.422 -45.938 1.634 1 28.31 318 ASP A C 1
ATOM 2487 O O . ASP A 1 318 ? 23.781 -46.156 0.604 1 28.31 318 ASP A O 1
ATOM 2491 N N . PRO A 1 319 ? 25.688 -45.312 1.515 1 28.77 319 PRO A N 1
ATOM 2492 C CA . PRO A 1 319 ? 26.453 -45.031 0.3 1 28.77 319 PRO A CA 1
ATOM 2493 C C . PRO A 1 319 ? 26.625 -46.25 -0.602 1 28.77 319 PRO A C 1
ATOM 2495 O O . PRO A 1 319 ? 26.984 -46.125 -1.771 1 28.77 319 PRO A O 1
ATOM 2498 N N . ASP A 1 320 ? 26.828 -47.406 0.047 1 28.3 320 ASP A N 1
ATOM 2499 C CA . ASP A 1 320 ? 27.453 -48.5 -0.697 1 28.3 320 ASP A CA 1
ATOM 2500 C C . ASP A 1 320 ? 26.594 -48.938 -1.864 1 28.3 320 ASP A C 1
ATOM 2502 O O . ASP A 1 320 ? 27.078 -49.594 -2.797 1 28.3 320 ASP A O 1
ATOM 2506 N N . ALA A 1 321 ? 25.312 -49.281 -1.552 1 28.42 321 ALA A N 1
ATOM 2507 C CA . ALA A 1 321 ? 24.641 -50.062 -2.586 1 28.42 321 ALA A CA 1
ATOM 2508 C C . ALA A 1 321 ? 24.344 -49.219 -3.812 1 28.42 321 ALA A C 1
ATOM 2510 O O . ALA A 1 321 ? 23.328 -48.5 -3.85 1 28.42 321 ALA A O 1
ATOM 2511 N N . ILE A 1 322 ? 25.297 -48.438 -4.359 1 28.39 322 ILE A N 1
ATOM 2512 C CA . ILE A 1 322 ? 25.266 -47.781 -5.652 1 28.39 322 ILE A CA 1
ATOM 2513 C C . ILE A 1 322 ? 24.688 -48.719 -6.707 1 28.39 322 ILE A C 1
ATOM 2515 O O . ILE A 1 322 ? 25.422 -49.5 -7.305 1 28.39 322 ILE A O 1
ATOM 2519 N N . GLU A 1 323 ? 23.688 -49.531 -6.312 1 26 323 GLU A N 1
ATOM 2520 C CA . GLU A 1 323 ? 23.266 -50.344 -7.453 1 26 323 GLU A CA 1
ATOM 2521 C C . GLU A 1 323 ? 23.016 -49.469 -8.68 1 26 323 GLU A C 1
ATOM 2523 O O . GLU A 1 323 ? 22.719 -48.281 -8.555 1 26 323 GLU A O 1
ATOM 2528 N N . ASP A 1 324 ? 23.359 -50 -9.891 1 26.41 324 ASP A N 1
ATOM 2529 C CA . ASP A 1 324 ? 23.312 -49.531 -11.266 1 26.41 324 ASP A CA 1
ATOM 2530 C C . ASP A 1 324 ? 21.984 -48.844 -11.555 1 26.41 324 ASP A C 1
ATOM 2532 O O . ASP A 1 324 ? 20.906 -49.438 -11.406 1 26.41 324 ASP A O 1
ATOM 2536 N N . ASP A 1 325 ? 21.922 -47.656 -11.148 1 29.89 325 ASP A N 1
ATOM 2537 C CA . ASP A 1 325 ? 20.766 -46.781 -11.359 1 29.89 325 ASP A CA 1
ATOM 2538 C C . ASP A 1 325 ? 20.203 -46.938 -12.773 1 29.89 325 ASP A C 1
ATOM 2540 O O . ASP A 1 325 ? 20.641 -46.25 -13.695 1 29.89 325 ASP A O 1
ATOM 2544 N N . SER A 1 326 ? 20.156 -48.219 -13.258 1 28.78 326 SER A N 1
ATOM 2545 C CA . SER A 1 326 ? 19.484 -48.375 -14.555 1 28.78 326 SER A CA 1
ATOM 2546 C C . SER A 1 326 ? 18.203 -47.562 -14.617 1 28.78 326 SER A C 1
ATOM 2548 O O . SER A 1 326 ? 17.281 -47.75 -13.82 1 28.78 326 SER A O 1
ATOM 2550 N N . LYS A 1 327 ? 18.391 -46.312 -14.969 1 34.81 327 LYS A N 1
ATOM 2551 C CA . LYS A 1 327 ? 17.266 -45.438 -15.266 1 34.81 327 LYS A CA 1
ATOM 2552 C C . LYS A 1 327 ? 16.078 -46.219 -15.789 1 34.81 327 LYS A C 1
ATOM 2554 O O . LYS A 1 327 ? 16.203 -46.969 -16.766 1 34.81 327 LYS A O 1
ATOM 2559 N N . PRO A 1 328 ? 15.195 -46.656 -14.945 1 32.41 328 PRO A N 1
ATOM 2560 C CA . PRO A 1 328 ? 14.156 -47.375 -15.695 1 32.41 328 PRO A CA 1
ATOM 2561 C C . PRO A 1 328 ? 13.766 -46.656 -16.984 1 32.41 328 PRO A C 1
ATOM 2563 O O . PRO A 1 328 ? 13.836 -45.406 -17.062 1 32.41 328 PRO A O 1
ATOM 2566 N N . PRO A 1 329 ? 13.914 -47.188 -18.156 1 30.11 329 PRO A N 1
ATOM 2567 C CA . PRO A 1 329 ? 13.602 -46.562 -19.438 1 30.11 329 PRO A CA 1
ATOM 2568 C C . PRO A 1 329 ? 12.305 -45.75 -19.406 1 30.11 329 PRO A C 1
ATOM 2570 O O . PRO A 1 329 ? 11.406 -46.062 -18.609 1 30.11 329 PRO A O 1
ATOM 2573 N N . ILE A 1 330 ? 12.406 -44.5 -19.672 1 34.88 330 ILE A N 1
ATOM 2574 C CA . ILE A 1 330 ? 11.195 -43.75 -20.016 1 34.88 330 ILE A CA 1
ATOM 2575 C C . ILE A 1 330 ? 10.25 -44.656 -20.797 1 34.88 330 ILE A C 1
ATOM 2577 O O . ILE A 1 330 ? 10.609 -45.156 -21.875 1 34.88 330 ILE A O 1
ATOM 2581 N N . ILE A 1 331 ? 9.508 -45.5 -20.188 1 33.91 331 ILE A N 1
ATOM 2582 C CA . ILE A 1 331 ? 8.539 -46.281 -20.953 1 33.91 331 ILE A CA 1
ATOM 2583 C C . ILE A 1 331 ? 7.805 -45.344 -21.922 1 33.91 331 ILE A C 1
ATOM 2585 O O . ILE A 1 331 ? 7.145 -44.406 -21.516 1 33.91 331 ILE A O 1
ATOM 2589 N N . PRO A 1 332 ? 8.336 -45.062 -23.078 1 38.06 332 PRO A N 1
ATOM 2590 C CA . PRO A 1 332 ? 7.531 -44.312 -24.031 1 38.06 332 PRO A CA 1
ATOM 2591 C C . PRO A 1 332 ? 6.047 -44.656 -23.969 1 38.06 332 PRO A C 1
ATOM 2593 O O . PRO A 1 332 ? 5.688 -45.75 -23.547 1 38.06 332 PRO A O 1
ATOM 2596 N N . PRO A 1 333 ? 5.152 -43.656 -24.047 1 37.62 333 PRO A N 1
ATOM 2597 C CA . PRO A 1 333 ? 3.76 -44.094 -24.156 1 37.62 333 PRO A CA 1
ATOM 2598 C C . PRO A 1 333 ? 3.594 -45.281 -25.094 1 37.62 333 PRO A C 1
ATOM 2600 O O . PRO A 1 333 ? 4.172 -45.312 -26.188 1 37.62 333 PRO A O 1
ATOM 2603 N N . SER A 1 334 ? 3.576 -46.469 -24.594 1 34.78 334 SER A N 1
ATOM 2604 C CA . SER A 1 334 ? 3.301 -47.594 -25.484 1 34.78 334 SER A CA 1
ATOM 2605 C C . SER A 1 334 ? 2.238 -47.25 -26.516 1 34.78 334 SER A C 1
ATOM 2607 O O . SER A 1 334 ? 1.237 -46.594 -26.188 1 34.78 334 SER A O 1
ATOM 2609 N N . THR A 1 335 ? 2.514 -47 -27.75 1 38.5 335 THR A N 1
ATOM 2610 C CA . THR A 1 335 ? 1.611 -47 -28.891 1 38.5 335 THR A CA 1
ATOM 2611 C C . THR A 1 335 ? 0.495 -48.031 -28.719 1 38.5 335 THR A C 1
ATOM 2613 O O . THR A 1 335 ? -0.233 -48.312 -29.672 1 38.5 335 THR A O 1
ATOM 2616 N N . SER A 1 336 ? 0.556 -48.938 -27.672 1 39.22 336 SER A N 1
ATOM 2617 C CA . SER A 1 336 ? -0.442 -50 -27.719 1 39.22 336 SER A CA 1
ATOM 2618 C C . SER A 1 336 ? -1.848 -49.469 -27.516 1 39.22 336 SER A C 1
ATOM 2620 O O . SER A 1 336 ? -2.023 -48.438 -26.844 1 39.22 336 SER A O 1
ATOM 2622 N N . THR A 1 337 ? -2.928 -49.969 -28.156 1 47.16 337 THR A N 1
ATOM 2623 C CA . THR A 1 337 ? -4.379 -49.844 -28.234 1 47.16 337 THR A CA 1
ATOM 2624 C C . THR A 1 337 ? -4.977 -49.594 -26.859 1 47.16 337 THR A C 1
ATOM 2626 O O . THR A 1 337 ? -6.125 -49.156 -26.734 1 47.16 337 THR A O 1
ATOM 2629 N N . ASP A 1 338 ? -4.383 -50 -25.578 1 50.41 338 ASP A N 1
ATOM 2630 C CA . ASP A 1 338 ? -5.117 -50.094 -24.328 1 50.41 338 ASP A CA 1
ATOM 2631 C C . ASP A 1 338 ? -4.773 -48.906 -23.406 1 50.41 338 ASP A C 1
ATOM 2633 O O . ASP A 1 338 ? -4.766 -49.062 -22.188 1 50.41 338 ASP A O 1
ATOM 2637 N N . ARG A 1 339 ? -4.215 -47.812 -23.766 1 57.66 339 ARG A N 1
ATOM 2638 C CA . ARG A 1 339 ? -3.906 -46.781 -22.781 1 57.66 339 ARG A CA 1
ATOM 2639 C C . ARG A 1 339 ? -5.172 -46.312 -22.078 1 57.66 339 ARG A C 1
ATOM 2641 O O . ARG A 1 339 ? -6.195 -46.062 -22.719 1 57.66 339 ARG A O 1
ATOM 2648 N N . PRO A 1 340 ? -5 -46.312 -20.719 1 70.31 340 PRO A N 1
ATOM 2649 C CA . PRO A 1 340 ? -6.176 -45.812 -20 1 70.31 340 PRO A CA 1
ATOM 2650 C C . PRO A 1 340 ? -6.617 -44.438 -20.469 1 70.31 340 PRO A C 1
ATOM 2652 O O . PRO A 1 340 ? -5.781 -43.594 -20.859 1 70.31 340 PRO A O 1
ATOM 2655 N N . LYS A 1 341 ? -7.809 -44.375 -20.719 1 78.81 341 LYS A N 1
ATOM 2656 C CA . LYS A 1 341 ? -8.438 -43.188 -21.297 1 78.81 341 LYS A CA 1
ATOM 2657 C C . LYS A 1 341 ? -8.469 -42.031 -20.281 1 78.81 341 LYS A C 1
ATOM 2659 O O . LYS A 1 341 ? -8.672 -42.25 -19.094 1 78.81 341 LYS A O 1
ATOM 2664 N N . ARG A 1 342 ? -7.902 -40.906 -20.641 1 86.94 342 ARG A N 1
ATOM 2665 C CA . ARG A 1 342 ? -8.086 -39.656 -19.906 1 86.94 342 ARG A CA 1
ATOM 2666 C C . ARG A 1 342 ? -9.516 -39.156 -20.062 1 86.94 342 ARG A C 1
ATOM 2668 O O . ARG A 1 342 ? -10.023 -39.031 -21.172 1 86.94 342 ARG A O 1
ATOM 2675 N N . PRO A 1 343 ? -10.195 -39.062 -18.938 1 88.06 343 PRO A N 1
ATOM 2676 C CA . PRO A 1 343 ? -11.578 -38.562 -19.031 1 88.06 343 PRO A CA 1
ATOM 2677 C C . PRO A 1 343 ? -11.68 -37.219 -19.75 1 88.06 343 PRO A C 1
ATOM 2679 O O . PRO A 1 343 ? -12.703 -36.938 -20.359 1 88.06 343 PRO A O 1
ATOM 2682 N N . GLY A 1 344 ? -10.742 -36.531 -19.828 1 84.12 344 GLY A N 1
ATOM 2683 C CA . GLY A 1 344 ? -10.719 -35.219 -20.469 1 84.12 344 GLY A CA 1
ATOM 2684 C C . GLY A 1 344 ? -10.117 -35.25 -21.875 1 84.12 344 GLY A C 1
ATOM 2685 O O . GLY A 1 344 ? -10.141 -36.312 -22.531 1 84.12 344 GLY A O 1
ATOM 2686 N N . PRO A 1 345 ? -9.859 -34.094 -22.328 1 92.12 345 PRO A N 1
ATOM 2687 C CA . PRO A 1 345 ? -9.312 -32.969 -21.578 1 92.12 345 PRO A CA 1
ATOM 2688 C C . PRO A 1 345 ? -10.367 -31.922 -21.219 1 92.12 345 PRO A C 1
ATOM 2690 O O . PRO A 1 345 ? -11.438 -31.875 -21.828 1 92.12 345 PRO A O 1
ATOM 2693 N N . PHE A 1 346 ? -10.07 -31.172 -20.156 1 94.62 346 PHE A N 1
ATOM 2694 C CA . PHE A 1 346 ? -10.852 -30.016 -19.734 1 94.62 346 PHE A CA 1
ATOM 2695 C C . PHE A 1 346 ? -10.023 -28.734 -19.812 1 94.62 346 PHE A C 1
ATOM 2697 O O . PHE A 1 346 ? -9.609 -28.188 -18.797 1 94.62 346 PHE A O 1
ATOM 2704 N N . PRO A 1 347 ? -9.836 -28.156 -21.016 1 90.25 347 PRO A N 1
ATOM 2705 C CA . PRO A 1 347 ? -8.844 -27.094 -21.25 1 90.25 347 PRO A CA 1
ATOM 2706 C C . PRO A 1 347 ? -9.141 -25.828 -20.469 1 90.25 347 PRO A C 1
ATOM 2708 O O . PRO A 1 347 ? -8.227 -25.078 -20.125 1 90.25 347 PRO A O 1
ATOM 2711 N N . ASP A 1 348 ? -10.422 -25.578 -20.125 1 92.12 348 ASP A N 1
ATOM 2712 C CA . ASP A 1 348 ? -10.781 -24.328 -19.469 1 92.12 348 ASP A CA 1
ATOM 2713 C C . ASP A 1 348 ? -11.031 -24.547 -17.969 1 92.12 348 ASP A C 1
ATOM 2715 O O . ASP A 1 348 ? -11.539 -23.656 -17.297 1 92.12 348 ASP A O 1
ATOM 2719 N N . LEU A 1 349 ? -10.656 -25.703 -17.5 1 95.75 349 LEU A N 1
ATOM 2720 C CA . LEU A 1 349 ? -11.008 -26.078 -16.125 1 95.75 349 LEU A CA 1
ATOM 2721 C C . LEU A 1 349 ? -10.508 -25.047 -15.133 1 95.75 349 LEU A C 1
ATOM 2723 O O . LEU A 1 349 ? -11.273 -24.547 -14.305 1 95.75 349 LEU A O 1
ATOM 2727 N N . VAL A 1 350 ? -9.227 -24.672 -15.234 1 96.31 350 VAL A N 1
ATOM 2728 C CA . VAL A 1 350 ? -8.625 -23.766 -14.266 1 96.31 350 VAL A CA 1
ATOM 2729 C C . VAL A 1 350 ? -9.242 -22.375 -14.398 1 96.31 350 VAL A C 1
ATOM 2731 O O . VAL A 1 350 ? -9.555 -21.719 -13.398 1 96.31 350 VAL A O 1
ATOM 2734 N N . ARG A 1 351 ? -9.461 -21.938 -15.594 1 94.31 351 ARG A N 1
ATOM 2735 C CA . ARG A 1 351 ? -10.078 -20.641 -15.828 1 94.31 351 ARG A CA 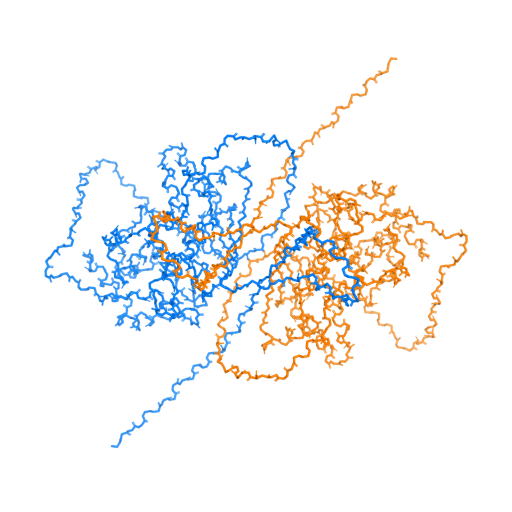1
ATOM 2736 C C . ARG A 1 351 ? -11.508 -20.609 -15.297 1 94.31 351 ARG A C 1
ATOM 2738 O O . ARG A 1 351 ? -11.945 -19.609 -14.727 1 94.31 351 ARG A O 1
ATOM 2745 N N . LEU A 1 352 ? -12.211 -21.703 -15.516 1 94.44 352 LEU A N 1
ATOM 2746 C CA . LEU A 1 352 ? -13.578 -21.797 -15.031 1 94.44 352 LEU A CA 1
ATOM 2747 C C . LEU A 1 352 ? -13.617 -21.781 -13.508 1 94.44 352 LEU A C 1
ATOM 2749 O O . LEU A 1 352 ? -14.461 -21.109 -12.914 1 94.44 352 LEU A O 1
ATOM 2753 N N . LEU A 1 353 ? -12.727 -22.531 -12.93 1 96.12 353 LEU A N 1
ATOM 2754 C CA . LEU A 1 353 ? -12.641 -22.531 -11.477 1 96.12 353 LEU A CA 1
ATOM 2755 C C . LEU A 1 353 ? -12.398 -21.125 -10.938 1 96.12 353 LEU A C 1
ATOM 2757 O O . LEU A 1 353 ? -13.109 -20.656 -10.047 1 96.12 353 LEU A O 1
ATOM 2761 N N . ASP A 1 354 ? -11.422 -20.422 -11.5 1 95.38 354 ASP A N 1
ATOM 2762 C CA . ASP A 1 354 ? -11.062 -19.094 -11.008 1 95.38 354 ASP A CA 1
ATOM 2763 C C . ASP A 1 354 ? -12.211 -18.109 -11.234 1 95.38 354 ASP A C 1
ATOM 2765 O O . ASP A 1 354 ? -12.492 -17.281 -10.367 1 95.38 354 ASP A O 1
ATOM 2769 N N . SER A 1 355 ? -12.828 -18.172 -12.383 1 92.62 355 SER A N 1
ATOM 2770 C CA . SER A 1 355 ? -13.945 -17.281 -12.688 1 92.62 355 SER A CA 1
ATOM 2771 C C . SER A 1 355 ? -15.062 -17.422 -11.656 1 92.62 355 SER A C 1
ATOM 2773 O O . SER A 1 355 ? -15.648 -16.422 -11.234 1 92.62 355 SER A O 1
ATOM 2775 N N . ARG A 1 356 ? -15.32 -18.641 -11.266 1 94.44 356 ARG A N 1
ATOM 2776 C CA . ARG A 1 356 ? -16.391 -18.875 -10.305 1 94.44 356 ARG A CA 1
ATOM 2777 C C . ARG A 1 356 ? -15.977 -18.438 -8.906 1 94.44 356 ARG A C 1
ATOM 2779 O O . ARG A 1 356 ? -16.797 -17.922 -8.133 1 94.44 356 ARG A O 1
ATOM 2786 N N . LEU A 1 357 ? -14.734 -18.641 -8.617 1 95.44 357 LEU A N 1
ATOM 2787 C CA . LEU A 1 357 ? -14.211 -18.297 -7.297 1 95.44 357 LEU A CA 1
ATOM 2788 C C . LEU A 1 357 ? -14.234 -16.797 -7.082 1 95.44 357 LEU A C 1
ATOM 2790 O O . LEU A 1 357 ? -14.109 -16.312 -5.949 1 95.44 357 LEU A O 1
ATOM 2794 N N . LYS A 1 358 ? -14.344 -16.047 -8.125 1 91.19 358 LYS A N 1
ATOM 2795 C CA . LYS A 1 358 ? -14.461 -14.602 -8.047 1 91.19 358 LYS A CA 1
ATOM 2796 C C . LYS A 1 358 ? -15.742 -14.195 -7.328 1 91.19 358 LYS A C 1
ATOM 2798 O O . LYS A 1 358 ? -15.766 -13.195 -6.602 1 91.19 358 LYS A O 1
ATOM 2803 N N . TYR A 1 359 ? -16.766 -15.055 -7.395 1 90.19 359 TYR A N 1
ATOM 2804 C CA . TYR A 1 359 ? -18.078 -14.602 -6.957 1 90.19 359 TYR A CA 1
ATOM 2805 C C . TYR A 1 359 ? -18.656 -15.562 -5.926 1 90.19 359 TYR A C 1
ATOM 2807 O O . TYR A 1 359 ? -19.594 -15.211 -5.203 1 90.19 359 TYR A O 1
ATOM 2815 N N . GLU A 1 360 ? -18.125 -16.797 -5.906 1 93.94 360 GLU A N 1
ATOM 2816 C CA . GLU A 1 360 ? -18.75 -17.828 -5.09 1 93.94 360 GLU A CA 1
ATOM 2817 C C . GLU A 1 360 ? -17.75 -18.453 -4.125 1 93.94 360 GLU A C 1
ATOM 2819 O O . GLU A 1 360 ? -16.547 -18.422 -4.371 1 93.94 360 GLU A O 1
ATOM 2824 N N . ARG A 1 361 ? -18.297 -18.984 -3.021 1 96.69 361 ARG A N 1
ATOM 2825 C CA . ARG A 1 361 ? -17.516 -19.828 -2.127 1 96.69 361 ARG A CA 1
ATOM 2826 C C . ARG A 1 361 ? -17.25 -21.188 -2.748 1 96.69 361 ARG A C 1
ATOM 2828 O O . ARG A 1 361 ? -18.062 -21.688 -3.523 1 96.69 361 ARG A O 1
ATOM 2835 N N . TRP A 1 362 ? -16.203 -21.719 -2.359 1 97.44 362 TRP A N 1
ATOM 2836 C CA . TRP A 1 362 ? -15.789 -23.016 -2.9 1 97.44 362 TRP A CA 1
ATOM 2837 C C . TRP A 1 362 ? -16.781 -24.109 -2.533 1 97.44 362 TRP A C 1
ATOM 2839 O O . TRP A 1 362 ? -17.297 -24.141 -1.413 1 97.44 362 TRP A O 1
ATOM 2849 N N . HIS A 1 363 ? -16.984 -25 -3.486 1 96.69 363 HIS A N 1
ATOM 2850 C CA . HIS A 1 363 ? -17.766 -26.203 -3.242 1 96.69 363 HIS A CA 1
ATOM 2851 C C . HIS A 1 363 ? -17.172 -27.406 -3.943 1 96.69 363 HIS A C 1
ATOM 2853 O O . HIS A 1 363 ? -16.859 -27.359 -5.133 1 96.69 363 HIS A O 1
ATOM 2859 N N . ASP A 1 364 ? -17.141 -28.547 -3.293 1 95.44 364 ASP A N 1
ATOM 2860 C CA . ASP A 1 364 ? -16.484 -29.75 -3.814 1 95.44 364 ASP A CA 1
ATOM 2861 C C . ASP A 1 364 ? -17.25 -30.312 -5.008 1 95.44 364 ASP A C 1
ATOM 2863 O O . ASP A 1 364 ? -16.688 -31.031 -5.828 1 95.44 364 ASP A O 1
ATOM 2867 N N . SER A 1 365 ? -18.484 -29.969 -5.086 1 96.25 365 SER A N 1
ATOM 2868 C CA . SER A 1 365 ? -19.312 -30.484 -6.168 1 96.25 365 SER A CA 1
ATOM 2869 C C . SER A 1 365 ? -18.875 -29.938 -7.52 1 96.25 365 SER A C 1
ATOM 2871 O O . SER A 1 365 ? -19.281 -30.438 -8.57 1 96.25 365 SER A O 1
ATOM 2873 N N . TRP A 1 366 ? -17.984 -28.922 -7.516 1 97.44 366 TRP A N 1
ATOM 2874 C CA . TRP A 1 366 ? -17.578 -28.281 -8.758 1 97.44 366 TRP A CA 1
ATOM 2875 C C . TRP A 1 366 ? -16.781 -29.234 -9.633 1 97.44 366 TRP A C 1
ATOM 2877 O O . TRP A 1 366 ? -16.812 -29.141 -10.867 1 97.44 366 TRP A O 1
ATOM 2887 N N . TRP A 1 367 ? -16.109 -30.172 -8.984 1 97.56 367 TRP A N 1
ATOM 2888 C CA . TRP A 1 3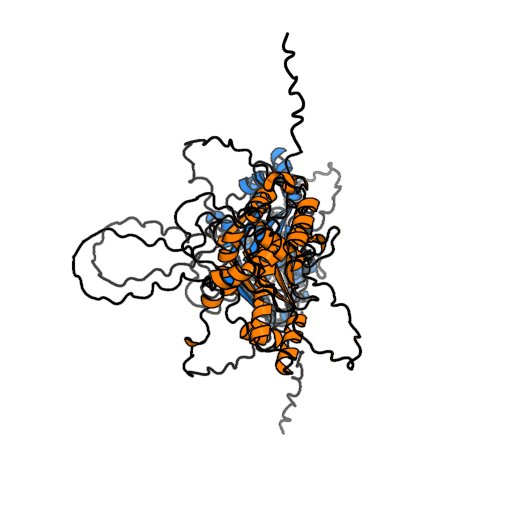67 ? -15.367 -31.172 -9.766 1 97.56 367 TRP A CA 1
ATOM 2889 C C . TRP A 1 367 ? -16.312 -31.953 -10.672 1 97.56 367 TRP A C 1
ATOM 2891 O O . TRP A 1 367 ? -16.062 -32.094 -11.875 1 97.56 367 TRP A O 1
ATOM 2901 N N . ARG A 1 368 ? -17.406 -32.406 -10.094 1 96.94 368 ARG A N 1
ATOM 2902 C CA . ARG A 1 368 ? -18.391 -33.156 -10.875 1 96.94 368 ARG A CA 1
ATOM 2903 C C . ARG A 1 368 ? -19.094 -32.281 -11.883 1 96.94 368 ARG A C 1
ATOM 2905 O O . ARG A 1 368 ? -19.375 -32.688 -13.008 1 96.94 368 ARG A O 1
ATOM 2912 N N . GLU A 1 369 ? -19.344 -31.109 -11.477 1 96.62 369 GLU A N 1
ATOM 2913 C CA . GLU A 1 369 ? -20.016 -30.156 -12.367 1 96.62 369 GLU A CA 1
ATOM 2914 C C . GLU A 1 369 ? -19.172 -29.859 -13.602 1 96.62 369 GLU A C 1
ATOM 2916 O O . GLU A 1 369 ? -19.703 -29.812 -14.719 1 96.62 369 GLU A O 1
ATOM 2921 N N . PHE A 1 370 ? -17.891 -29.719 -13.43 1 96.19 370 PHE A N 1
ATOM 2922 C CA . PHE A 1 370 ? -17.031 -29.25 -14.516 1 96.19 370 PHE A CA 1
ATOM 2923 C C . PHE A 1 370 ? -16.484 -30.422 -15.32 1 96.19 370 PHE A C 1
ATOM 2925 O O . PHE A 1 370 ? -16.172 -30.281 -16.5 1 96.19 370 PHE A O 1
ATOM 2932 N N . THR A 1 371 ? -16.406 -31.625 -14.695 1 96.25 371 THR A N 1
ATOM 2933 C CA . THR A 1 371 ? -15.68 -32.688 -15.375 1 96.25 371 THR A CA 1
ATOM 2934 C C . THR A 1 371 ? -16.562 -33.938 -15.547 1 96.25 371 THR A C 1
ATOM 2936 O O . THR A 1 371 ? -16.234 -34.844 -16.312 1 96.25 371 THR A O 1
ATOM 2939 N N . GLY A 1 372 ? -17.688 -33.969 -14.844 1 96.12 372 GLY A N 1
ATOM 2940 C CA . GLY A 1 372 ? -18.547 -35.125 -14.859 1 96.12 372 GLY A CA 1
ATOM 2941 C C . GLY A 1 372 ? -18.141 -36.188 -13.852 1 96.12 372 GLY A C 1
ATOM 2942 O O . GLY A 1 372 ? -18.859 -37.188 -13.664 1 96.12 372 GLY A O 1
ATOM 2943 N N . LEU A 1 373 ? -17 -36.031 -13.18 1 97.12 373 LEU A N 1
ATOM 2944 C CA . LEU A 1 373 ? -16.5 -37 -12.211 1 97.12 373 LEU A CA 1
ATOM 2945 C C . LEU A 1 373 ? -16.125 -36.312 -10.898 1 97.12 373 LEU A C 1
ATOM 2947 O O . LEU A 1 373 ? -15.859 -35.125 -10.875 1 97.12 373 LEU A O 1
ATOM 2951 N N . GLY A 1 374 ? -16.188 -37.125 -9.789 1 96.44 374 GLY A N 1
ATOM 2952 C CA . GLY A 1 374 ? -15.695 -36.625 -8.516 1 96.44 374 GLY A CA 1
ATOM 2953 C C . GLY A 1 374 ? -14.188 -36.562 -8.438 1 96.44 374 GLY A C 1
ATOM 2954 O O . GLY A 1 374 ? -13.492 -37.188 -9.242 1 96.44 374 GLY A O 1
ATOM 2955 N N . LEU A 1 375 ? -13.727 -35.812 -7.512 1 97.19 375 LEU A N 1
ATOM 2956 C CA . LEU A 1 375 ? -12.297 -35.625 -7.352 1 97.19 375 LEU A CA 1
ATOM 2957 C C . LEU A 1 375 ? -11.586 -36.938 -7.098 1 97.19 375 LEU A C 1
ATOM 2959 O O . LEU A 1 375 ? -10.516 -37.188 -7.652 1 97.19 375 LEU A O 1
ATOM 2963 N N . ASP A 1 376 ? -12.156 -37.812 -6.328 1 96.75 376 ASP A N 1
ATOM 2964 C CA . ASP A 1 376 ? -11.586 -39.125 -6.039 1 96.75 376 ASP A CA 1
ATOM 2965 C C . ASP A 1 376 ? -11.469 -39.938 -7.312 1 96.75 376 ASP A C 1
ATOM 2967 O O . ASP A 1 376 ? -10.453 -40.625 -7.523 1 96.75 376 ASP A O 1
ATOM 2971 N N . GLU A 1 377 ? -12.484 -39.906 -8.125 1 96.25 377 GLU A N 1
ATOM 2972 C CA . GLU A 1 377 ? -12.484 -40.656 -9.375 1 96.25 377 GLU A CA 1
ATOM 2973 C C . GLU A 1 377 ? -11.438 -40.125 -10.344 1 96.25 377 GLU A C 1
ATOM 2975 O O . GLU A 1 377 ? -10.711 -40.875 -10.977 1 96.25 377 GLU A O 1
ATOM 2980 N N . LEU A 1 378 ? -11.414 -38.812 -10.414 1 96.94 378 LEU A N 1
ATOM 2981 C CA . LEU A 1 378 ? -10.438 -38.156 -11.281 1 96.94 378 LEU A CA 1
ATOM 2982 C C . LEU A 1 378 ? -9.016 -38.5 -10.867 1 96.94 378 LEU A C 1
ATOM 2984 O O . LEU A 1 378 ? -8.164 -38.781 -11.719 1 96.94 378 LEU A O 1
ATOM 2988 N N . TRP A 1 379 ? -8.742 -38.531 -9.539 1 96.88 379 TRP A N 1
ATOM 2989 C CA . TRP A 1 379 ? -7.41 -38.812 -9.023 1 96.88 379 TRP A CA 1
ATOM 2990 C C . TRP A 1 379 ? -7.023 -40.281 -9.336 1 96.88 379 TRP A C 1
ATOM 2992 O O . TRP A 1 379 ? -5.895 -40.531 -9.758 1 96.88 379 TRP A O 1
ATOM 3002 N N . LYS A 1 380 ? -7.953 -41.156 -9.156 1 95.5 380 LYS A N 1
ATOM 3003 C CA . LYS A 1 380 ? -7.699 -42.562 -9.469 1 95.5 380 LYS A CA 1
ATOM 3004 C C . LYS A 1 380 ? -7.363 -42.75 -10.945 1 95.5 380 LYS A C 1
ATOM 3006 O O . LYS A 1 380 ? -6.438 -43.469 -11.289 1 95.5 380 LYS A O 1
ATOM 3011 N N . ASP A 1 381 ? -8.141 -42.062 -11.75 1 95.31 381 ASP A N 1
ATOM 3012 C CA . ASP A 1 381 ? -7.891 -42.125 -13.188 1 95.31 381 ASP A CA 1
ATOM 3013 C C . ASP A 1 381 ? -6.516 -41.562 -13.531 1 95.31 381 ASP A C 1
ATOM 3015 O O . ASP A 1 381 ? -5.828 -42.094 -14.414 1 95.31 381 ASP A O 1
ATOM 3019 N N . TYR A 1 382 ? -6.117 -40.531 -12.844 1 94.94 382 TYR A N 1
ATOM 3020 C CA . TYR A 1 382 ? -4.812 -39.906 -13.039 1 94.94 382 TYR A CA 1
ATOM 3021 C C . TYR A 1 382 ? -3.688 -40.906 -12.727 1 94.94 382 TYR A C 1
ATOM 3023 O O . TYR A 1 382 ? -2.768 -41.062 -13.531 1 94.94 382 TYR A O 1
ATOM 3031 N N . LEU A 1 383 ? -3.766 -41.531 -11.562 1 94.75 383 LEU A N 1
ATOM 3032 C CA . LEU A 1 383 ? -2.74 -42.5 -11.164 1 94.75 383 LEU A CA 1
ATOM 3033 C C . LEU A 1 383 ? -2.691 -43.688 -12.141 1 94.75 383 LEU A C 1
ATOM 3035 O O . LEU A 1 383 ? -1.61 -44.094 -12.547 1 94.75 383 LEU A O 1
ATOM 3039 N N . ARG A 1 384 ? -3.846 -44.094 -12.578 1 93.25 384 ARG A N 1
ATOM 3040 C CA . ARG A 1 384 ? -3.92 -45.219 -13.523 1 93.25 384 ARG A CA 1
ATOM 3041 C C . ARG A 1 384 ? -3.295 -44.844 -14.859 1 93.25 384 ARG A C 1
ATOM 3043 O O . ARG A 1 384 ? -2.621 -45.656 -15.484 1 93.25 384 ARG A O 1
ATOM 3050 N N . TYR A 1 385 ? -3.576 -43.656 -15.25 1 92.25 385 TYR A N 1
ATOM 3051 C CA . TYR A 1 385 ? -3.049 -43.156 -16.516 1 92.25 385 TYR A CA 1
ATOM 3052 C C . TYR A 1 385 ? -1.527 -43.219 -16.531 1 92.25 385 TYR A C 1
ATOM 3054 O O . TYR A 1 385 ? -0.933 -43.5 -17.578 1 92.25 385 TYR A O 1
ATOM 3062 N N . TYR A 1 386 ? -0.904 -43.125 -15.445 1 91.44 386 TYR A N 1
ATOM 3063 C CA . TYR A 1 386 ? 0.553 -43.156 -15.383 1 91.44 386 TYR A CA 1
ATOM 3064 C C . TYR A 1 386 ? 1.053 -44.469 -14.812 1 91.44 386 TYR A C 1
ATOM 3066 O O . TYR A 1 386 ? 2.201 -44.562 -14.375 1 91.44 386 TYR A O 1
ATOM 3074 N N . GLY A 1 387 ? 0.24 -45.406 -14.766 1 87.06 387 GLY A N 1
ATOM 3075 C CA . GLY A 1 387 ? 0.636 -46.781 -14.484 1 87.06 387 GLY A CA 1
ATOM 3076 C C . GLY A 1 387 ? 0.622 -47.094 -13 1 87.06 387 GLY A C 1
ATOM 3077 O O . GLY A 1 387 ? 1.349 -48 -12.547 1 87.06 387 GLY A O 1
ATOM 3078 N N . ARG A 1 388 ? -0.056 -46.375 -12.281 1 82.81 388 ARG A N 1
ATOM 3079 C CA . ARG A 1 388 ? -0.153 -46.656 -10.852 1 82.81 388 ARG A CA 1
ATOM 3080 C C . ARG A 1 388 ? -1.572 -47.031 -10.461 1 82.81 388 ARG A C 1
ATOM 3082 O O . ARG A 1 388 ? -2.537 -46.656 -11.125 1 82.81 388 ARG A O 1
ATOM 3089 N N . MET B 1 1 ? 53.781 31.609 25.047 1 27.08 1 MET B N 1
ATOM 3090 C CA . MET B 1 1 ? 53.906 30.406 24.219 1 27.08 1 MET B CA 1
ATOM 3091 C C . MET B 1 1 ? 52.562 29.719 24.047 1 27.08 1 MET B C 1
ATOM 3093 O O . MET B 1 1 ? 51.906 29.375 25.031 1 27.08 1 MET B O 1
ATOM 3097 N N . PRO B 1 2 ? 51.719 30.016 22.969 1 27.67 2 PRO B N 1
ATOM 3098 C CA . PRO B 1 2 ? 50.281 29.891 22.734 1 27.67 2 PRO B CA 1
ATOM 3099 C C . PRO B 1 2 ? 49.844 28.438 22.531 1 27.67 2 PRO B C 1
ATOM 3101 O O . PRO B 1 2 ? 50.375 27.75 21.641 1 27.67 2 PRO B O 1
ATOM 3104 N N . SER B 1 3 ? 49.75 27.672 23.656 1 29.02 3 SER B N 1
ATOM 3105 C CA . SER B 1 3 ? 49.469 26.25 23.656 1 29.02 3 SER B CA 1
ATOM 3106 C C . SER B 1 3 ? 48.281 25.922 22.766 1 29.02 3 SER B C 1
ATOM 3108 O O . SER B 1 3 ? 47.281 26.656 22.734 1 29.02 3 SER B O 1
ATOM 3110 N N . ILE B 1 4 ? 48.531 25.172 21.656 1 29.52 4 ILE B N 1
ATOM 3111 C CA . ILE B 1 4 ? 47.75 24.672 20.516 1 29.52 4 ILE B CA 1
ATOM 3112 C C . ILE B 1 4 ? 46.594 23.812 21.031 1 29.52 4 ILE B C 1
ATOM 3114 O O . ILE B 1 4 ? 46.812 22.859 21.781 1 29.52 4 ILE B O 1
ATOM 3118 N N . PRO B 1 5 ? 45.344 24.344 21.156 1 26.44 5 PRO B N 1
ATOM 3119 C CA . PRO B 1 5 ? 44.156 23.719 21.703 1 26.44 5 PRO B CA 1
ATOM 3120 C C . PRO B 1 5 ? 43.812 22.391 21.047 1 26.44 5 PRO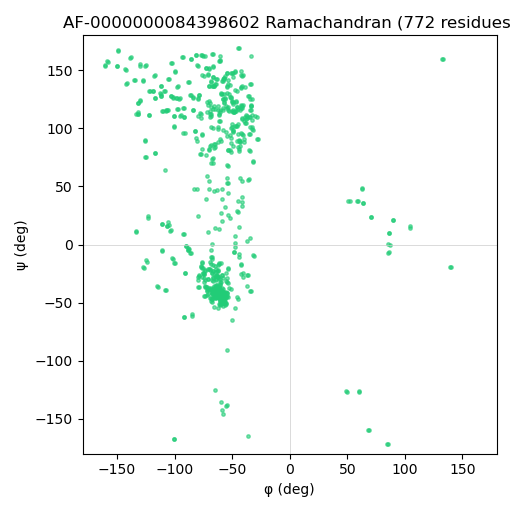 B C 1
ATOM 3122 O O . PRO B 1 5 ? 43.906 22.266 19.812 1 26.44 5 PRO B O 1
ATOM 3125 N N . SER B 1 6 ? 44.281 21.266 21.609 1 27.06 6 SER B N 1
ATOM 3126 C CA . SER B 1 6 ? 44.125 19.906 21.109 1 27.06 6 SER B CA 1
ATOM 3127 C C . SER B 1 6 ? 42.656 19.578 20.797 1 27.06 6 SER B C 1
ATOM 3129 O O . SER B 1 6 ? 41.812 19.688 21.672 1 27.06 6 SER B O 1
ATOM 3131 N N . PHE B 1 7 ? 42.094 19.859 19.594 1 24.34 7 PHE B N 1
ATOM 3132 C CA . PHE B 1 7 ? 40.781 19.688 19 1 24.34 7 PHE B CA 1
ATOM 3133 C C . PHE B 1 7 ? 40.375 18.203 18.969 1 24.34 7 PHE B C 1
ATOM 3135 O O . PHE B 1 7 ? 40.438 17.578 17.906 1 24.34 7 PHE B O 1
ATOM 3142 N N . SER B 1 8 ? 40.875 17.297 19.891 1 26.66 8 SER B N 1
ATOM 3143 C CA . SER B 1 8 ? 40.75 15.852 19.719 1 26.66 8 SER B CA 1
ATOM 3144 C C . SER B 1 8 ? 39.281 15.43 19.641 1 26.66 8 SER B C 1
ATOM 3146 O O . SER B 1 8 ? 38.969 14.242 19.734 1 26.66 8 SER B O 1
ATOM 3148 N N . PHE B 1 9 ? 38.312 16.25 20.031 1 25.12 9 PHE B N 1
ATOM 3149 C CA . PHE B 1 9 ? 37.062 15.695 20.531 1 25.12 9 PHE B CA 1
ATOM 3150 C C . PHE B 1 9 ? 36.281 15 19.422 1 25.12 9 PHE B C 1
ATOM 3152 O O . PHE B 1 9 ? 35.094 14.695 19.578 1 25.12 9 PHE B O 1
ATOM 3159 N N . LEU B 1 10 ? 36.688 15.008 18.109 1 27.2 10 LEU B N 1
ATOM 3160 C CA . LEU B 1 10 ? 35.656 14.734 17.125 1 27.2 10 LEU B CA 1
ATOM 3161 C C . LEU B 1 10 ? 35.25 13.266 17.141 1 27.2 10 LEU B C 1
ATOM 3163 O O . LEU B 1 10 ? 35.906 12.445 16.469 1 27.2 10 LEU B O 1
ATOM 3167 N N . LYS B 1 11 ? 35.156 12.664 18.281 1 32.56 11 LYS B N 1
ATOM 3168 C CA . LYS B 1 11 ? 34.844 11.234 18.234 1 32.56 11 LYS B CA 1
ATOM 3169 C C . LYS B 1 11 ? 33.625 10.977 17.344 1 32.56 11 LYS B C 1
ATOM 3171 O O . LYS B 1 11 ? 32.5 11.398 17.656 1 32.56 11 LYS B O 1
ATOM 3176 N N . PRO B 1 12 ? 33.875 10.719 16.047 1 28.72 12 PRO B N 1
ATOM 3177 C CA . PRO B 1 12 ? 32.75 10.758 15.102 1 28.72 12 PRO B CA 1
ATOM 3178 C C . PRO B 1 12 ? 31.609 9.852 15.516 1 28.72 12 PRO B C 1
ATOM 3180 O O . PRO B 1 12 ? 30.453 10.289 15.578 1 28.72 12 PRO B O 1
ATOM 3183 N N . ARG B 1 13 ? 31.547 8.469 15.07 1 30.97 13 ARG B N 1
ATOM 3184 C CA . ARG B 1 13 ? 30.844 7.973 13.898 1 30.97 13 ARG B CA 1
ATOM 3185 C C . ARG B 1 13 ? 29.609 7.172 14.305 1 30.97 13 ARG B C 1
ATOM 3187 O O . ARG B 1 13 ? 29.719 6.059 14.82 1 30.97 13 ARG B O 1
ATOM 3194 N N . SER B 1 14 ? 28.656 7.707 14.898 1 33.66 14 SER B N 1
ATOM 3195 C CA . SER B 1 14 ? 27.438 6.949 15.148 1 33.66 14 SER B CA 1
ATOM 3196 C C . SER B 1 14 ? 27.156 5.965 14.016 1 33.66 14 SER B C 1
ATOM 3198 O O . SER B 1 14 ? 27.422 6.262 12.852 1 33.66 14 SER B O 1
ATOM 3200 N N . LYS B 1 15 ? 27.109 4.719 14.328 1 40.16 15 LYS B N 1
ATOM 3201 C CA . LYS B 1 15 ? 26.844 3.625 13.391 1 40.16 15 LYS B CA 1
ATOM 3202 C C . LYS B 1 15 ? 25.859 4.051 12.312 1 40.16 15 LYS B C 1
ATOM 3204 O O . LYS B 1 15 ? 24.797 4.621 12.617 1 40.16 15 LYS B O 1
ATOM 3209 N N . PRO B 1 16 ? 26.312 4.211 11.07 1 36.94 16 PRO B N 1
ATOM 3210 C CA . PRO B 1 16 ? 25.406 4.578 9.977 1 36.94 16 PRO B CA 1
ATOM 3211 C C . PRO B 1 16 ? 24.047 3.908 10.078 1 36.94 16 PRO B C 1
ATOM 3213 O O . PRO B 1 16 ? 23.953 2.744 10.477 1 36.94 16 PRO B O 1
ATOM 3216 N N . ASN B 1 17 ? 22.828 4.523 10.422 1 45.19 17 ASN B N 1
ATOM 3217 C CA . ASN B 1 17 ? 21.453 4.07 10.32 1 45.19 17 ASN B CA 1
ATOM 3218 C C . ASN B 1 17 ? 21.25 3.143 9.125 1 45.19 17 ASN B C 1
ATOM 3220 O O . ASN B 1 17 ? 21.75 3.41 8.039 1 45.19 17 ASN B O 1
ATOM 3224 N N . SER B 1 18 ? 21.25 1.9 9.375 1 49.44 18 SER B N 1
ATOM 3225 C CA . SER B 1 18 ? 20.984 0.992 8.266 1 49.44 18 SER B CA 1
ATOM 3226 C C . SER B 1 18 ? 20.109 1.654 7.211 1 49.44 18 SER B C 1
ATOM 3228 O O . SER B 1 18 ? 19.078 2.254 7.539 1 49.44 18 SER B O 1
ATOM 3230 N N . PRO B 1 19 ? 20.656 1.962 6.066 1 60 19 PRO B N 1
ATOM 3231 C CA . PRO B 1 19 ? 19.938 2.695 5.02 1 60 19 PRO B CA 1
ATOM 3232 C C . PRO B 1 19 ? 18.531 2.174 4.797 1 60 19 PRO B C 1
ATOM 3234 O O . PRO B 1 19 ? 18.281 0.969 4.902 1 60 19 PRO B O 1
ATOM 3237 N N . GLN B 1 20 ? 17.469 2.947 5.027 1 76.19 20 GLN B N 1
ATOM 3238 C CA . GLN B 1 20 ? 16.062 2.674 4.785 1 76.19 20 GLN B CA 1
ATOM 3239 C C . GLN B 1 20 ? 15.844 2.08 3.398 1 76.19 20 GLN B C 1
ATOM 3241 O O . GLN B 1 20 ? 16.547 2.432 2.449 1 76.19 20 GLN B O 1
ATOM 3246 N N . PRO B 1 21 ? 15.102 1.054 3.371 1 86.25 21 PRO B N 1
ATOM 3247 C CA . PRO B 1 21 ? 14.805 0.494 2.051 1 86.25 21 PRO B CA 1
ATOM 3248 C C . PRO B 1 21 ? 14.281 1.543 1.069 1 86.25 21 PRO B C 1
ATOM 3250 O O . PRO B 1 21 ? 13.75 2.574 1.486 1 86.25 21 PRO B O 1
ATOM 3253 N N . VAL B 1 22 ? 14.57 1.383 -0.113 1 87.44 22 VAL B N 1
ATOM 3254 C CA . VAL B 1 22 ? 14.117 2.268 -1.181 1 87.44 22 VAL B CA 1
ATOM 3255 C C . VAL B 1 22 ? 12.883 1.671 -1.856 1 87.44 22 VAL B C 1
ATOM 3257 O O . VAL B 1 22 ? 12.812 0.459 -2.074 1 87.44 22 VAL B O 1
ATOM 3260 N N . THR B 1 23 ? 11.93 2.486 -2.098 1 93 23 THR B N 1
ATOM 3261 C CA . THR B 1 23 ? 10.727 2.08 -2.816 1 93 23 THR B CA 1
ATOM 3262 C C . THR B 1 23 ? 10.594 2.852 -4.125 1 93 23 THR B C 1
ATOM 3264 O O . THR B 1 23 ? 10.727 4.078 -4.145 1 93 23 THR B O 1
ATOM 3267 N N . THR B 1 24 ? 10.445 2.15 -5.242 1 94.25 24 THR B N 1
ATOM 3268 C CA . THR B 1 24 ? 10.18 2.748 -6.543 1 94.25 24 THR B CA 1
ATOM 3269 C C . THR B 1 24 ? 8.844 2.27 -7.102 1 94.25 24 THR B C 1
ATOM 3271 O O . THR B 1 24 ? 8.531 1.08 -7.035 1 94.25 24 THR B O 1
ATOM 3274 N N . TYR B 1 25 ? 8.07 3.211 -7.559 1 94.56 25 TYR B N 1
ATOM 3275 C CA . TYR B 1 25 ? 6.781 2.881 -8.148 1 94.56 25 TYR B CA 1
ATOM 3276 C C . TYR B 1 25 ? 6.863 2.879 -9.672 1 94.56 25 TYR B C 1
ATOM 3278 O O . TYR B 1 25 ? 7.645 3.633 -10.258 1 94.56 25 TYR B O 1
ATOM 3286 N N . TYR B 1 26 ? 6.016 2.002 -10.273 1 94.25 26 TYR B N 1
ATOM 3287 C CA . TYR B 1 26 ? 5.957 1.847 -11.719 1 94.25 26 TYR B CA 1
ATOM 3288 C C . TYR B 1 26 ? 4.516 1.804 -12.211 1 94.25 26 TYR B C 1
ATOM 3290 O O . TYR B 1 26 ? 3.631 1.304 -11.508 1 94.25 26 TYR B O 1
ATOM 3298 N N . LEU B 1 27 ? 4.254 2.393 -13.305 1 92.62 27 LEU B N 1
ATOM 3299 C CA . LEU B 1 27 ? 2.951 2.324 -13.961 1 92.62 27 LEU B CA 1
ATOM 3300 C C . LEU B 1 27 ? 3.041 1.556 -15.273 1 92.62 27 LEU B C 1
ATOM 3302 O O . LEU B 1 27 ? 3.955 1.784 -16.062 1 92.62 27 LEU B O 1
ATOM 3306 N N . SER B 1 28 ? 2.119 0.631 -15.359 1 87.25 28 SER B N 1
ATOM 3307 C CA . SER B 1 28 ? 2.1 -0.107 -16.625 1 87.25 28 SER B CA 1
ATOM 3308 C C . SER B 1 28 ? 1.435 0.705 -17.734 1 87.25 28 SER B C 1
ATOM 3310 O O . SER B 1 28 ? 0.494 1.459 -17.469 1 87.25 28 SER B O 1
ATOM 3312 N N . SER B 1 29 ? 2.111 1.191 -18.828 1 67.06 29 SER B N 1
ATOM 3313 C CA . SER B 1 29 ? 1.579 2.014 -19.906 1 67.06 29 SER B CA 1
ATOM 3314 C C . SER B 1 29 ? 0.397 1.333 -20.594 1 67.06 29 SER B C 1
ATOM 3316 O O . SER B 1 29 ? 0.402 0.116 -20.781 1 67.06 29 SER B O 1
ATOM 3318 N N . PRO B 1 30 ? -0.725 2.258 -20.672 1 51.34 30 PRO B N 1
ATOM 3319 C CA . PRO B 1 30 ? -1.772 1.671 -21.516 1 51.34 30 PRO B CA 1
ATOM 3320 C C . PRO B 1 30 ? -1.271 1.295 -22.906 1 51.34 30 PRO B C 1
ATOM 3322 O O . PRO B 1 30 ? -0.333 1.912 -23.422 1 51.34 30 PRO B O 1
ATOM 3325 N N . SER B 1 31 ? -1.429 0.135 -23.312 1 42.97 31 SER B N 1
ATOM 3326 C CA . SER B 1 31 ? -1.096 -0.147 -24.703 1 42.97 31 SER B CA 1
ATOM 3327 C C . SER B 1 31 ? -1.616 0.947 -25.625 1 42.97 31 SER B C 1
ATOM 3329 O O . SER B 1 31 ? -2.799 1.292 -25.594 1 42.97 31 SER B O 1
ATOM 3331 N N . SER B 1 32 ? -0.894 2.018 -25.906 1 36.81 32 SER B N 1
ATOM 3332 C CA . SER B 1 32 ? -1.354 3 -26.891 1 36.81 32 SER B CA 1
ATOM 3333 C C . SER B 1 32 ? -2.137 2.336 -28.016 1 36.81 32 SER B C 1
ATOM 3335 O O . SER B 1 32 ? -1.704 1.321 -28.562 1 36.81 32 SER B O 1
ATOM 3337 N N . PRO B 1 33 ? -3.4 2.74 -28.156 1 34.72 33 PRO B N 1
ATOM 3338 C CA . PRO B 1 33 ? -4 2.303 -29.422 1 34.72 33 PRO B CA 1
ATOM 3339 C C . PRO B 1 33 ? -3.119 2.611 -30.625 1 34.72 33 PRO B C 1
ATOM 3341 O O . PRO B 1 33 ? -2.461 3.654 -30.672 1 34.72 33 PRO B O 1
ATOM 3344 N N . VAL B 1 34 ? -2.637 1.621 -31.312 1 32.03 34 VAL B N 1
ATOM 3345 C CA . VAL B 1 34 ? -2.129 1.919 -32.656 1 32.03 34 VAL B CA 1
ATOM 3346 C C . VAL B 1 34 ? -3.102 2.844 -33.375 1 32.03 34 VAL B C 1
ATOM 3348 O O . VAL B 1 34 ? -4.266 2.49 -33.594 1 32.03 34 VAL B O 1
ATOM 3351 N N . SER B 1 35 ? -2.965 4.172 -33.25 1 29.22 35 SER B N 1
ATOM 3352 C CA . SER B 1 35 ? -3.674 5.047 -34.188 1 29.22 35 SER B CA 1
ATOM 3353 C C . SER B 1 35 ? -3.586 4.52 -35.625 1 29.22 35 SER B C 1
ATOM 3355 O O . SER B 1 35 ? -2.496 4.438 -36.188 1 29.22 35 SER B O 1
ATOM 3357 N N . THR B 1 36 ? -4.586 3.791 -36.062 1 30.81 36 THR B N 1
ATOM 3358 C CA . THR B 1 36 ? -4.863 3.576 -37.469 1 30.81 36 THR B CA 1
ATOM 3359 C C . THR B 1 36 ? -5 4.906 -38.219 1 30.81 36 THR B C 1
ATOM 3361 O O . THR B 1 36 ? -6.039 5.57 -38.125 1 30.81 36 THR B O 1
ATOM 3364 N N . SER B 1 37 ? -4.113 5.832 -38.188 1 26.41 37 SER B N 1
ATOM 3365 C CA . SER B 1 37 ? -4.32 6.848 -39.219 1 26.41 37 SER B CA 1
ATOM 3366 C C . SER B 1 37 ? -4.508 6.215 -40.594 1 26.41 37 SER B C 1
ATOM 3368 O O . SER B 1 37 ? -3.818 5.25 -40.938 1 26.41 37 SER B O 1
ATOM 3370 N N . SER B 1 38 ? -5.625 6.488 -41.281 1 25.69 38 SER B N 1
ATOM 3371 C CA . SER B 1 38 ? -6.242 6.18 -42.562 1 25.69 38 SER B CA 1
ATOM 3372 C C . SER B 1 38 ? -5.25 6.359 -43.719 1 25.69 38 SER B C 1
ATOM 3374 O O . SER B 1 38 ? -5.461 5.836 -44.812 1 25.69 38 SER B O 1
ATOM 3376 N N . SER B 1 39 ? -4.609 7.523 -43.875 1 25.08 39 SER B N 1
ATOM 3377 C CA . SER B 1 39 ? -4.73 8.039 -45.219 1 25.08 39 SER B CA 1
ATOM 3378 C C . SER B 1 39 ? -4.152 7.055 -46.25 1 25.08 39 SER B C 1
ATOM 3380 O O . SER B 1 39 ? -4.836 6.656 -47.188 1 25.08 39 SER B O 1
ATOM 3382 N N . ALA B 1 40 ? -3.264 7.734 -47.344 1 25.66 40 ALA B N 1
ATOM 3383 C CA . ALA B 1 40 ? -2.951 7.555 -48.75 1 25.66 40 ALA B CA 1
ATOM 3384 C C . ALA B 1 40 ? -2.127 6.289 -49 1 25.66 40 ALA B C 1
ATOM 3386 O O . ALA B 1 40 ? -1.18 6.02 -48.25 1 25.66 40 ALA B O 1
ATOM 3387 N N . GLN B 1 41 ? -2.721 5.262 -49.688 1 25.52 41 GLN B N 1
ATOM 3388 C CA . GLN B 1 41 ? -2.355 4.055 -50.438 1 25.52 41 GLN B CA 1
ATOM 3389 C C . GLN B 1 41 ? -1.048 4.25 -51.188 1 25.52 41 GLN B C 1
ATOM 3391 O O . GLN B 1 41 ? -1.003 4.082 -52.406 1 25.52 41 GLN B O 1
ATOM 3396 N N . HIS B 1 42 ? -0.336 5.418 -51 1 24.98 42 HIS B N 1
ATOM 3397 C CA . HIS B 1 42 ? 0.684 5.379 -52.031 1 24.98 42 HIS B CA 1
ATOM 3398 C C . HIS B 1 42 ? 1.479 4.082 -51.969 1 24.98 42 HIS B C 1
ATOM 3400 O O . HIS B 1 42 ? 1.835 3.609 -50.906 1 24.98 42 HIS B O 1
ATOM 3406 N N . HIS B 1 43 ? 1.431 3.221 -53.094 1 24.52 43 HIS B N 1
ATOM 3407 C CA . HIS B 1 43 ? 1.936 1.964 -53.625 1 24.52 43 HIS B CA 1
ATOM 3408 C C . HIS B 1 43 ? 3.428 1.809 -53.375 1 24.52 43 HIS B C 1
ATOM 3410 O O . HIS B 1 43 ? 4.082 0.949 -53.969 1 24.52 43 HIS B O 1
ATOM 3416 N N . TYR B 1 44 ? 4.152 2.863 -52.875 1 23.22 44 TYR B N 1
ATOM 3417 C CA . TYR B 1 44 ? 5.539 2.531 -53.188 1 23.22 44 TYR B CA 1
ATOM 3418 C C . TYR B 1 44 ? 5.953 1.234 -52.5 1 23.22 44 TYR B C 1
ATOM 3420 O O . TYR B 1 44 ? 5.648 1.023 -51.312 1 23.22 44 TYR B O 1
ATOM 3428 N N . HIS B 1 45 ? 6.199 0.118 -53.219 1 23.94 45 HIS B N 1
ATOM 3429 C CA . HIS B 1 45 ? 6.652 -1.261 -53.094 1 23.94 45 HIS B CA 1
ATOM 3430 C C . HIS B 1 45 ? 7.758 -1.372 -52.031 1 23.94 45 HIS B C 1
ATOM 3432 O O . HIS B 1 45 ? 8.219 -2.473 -51.75 1 23.94 45 HIS B O 1
ATOM 3438 N N . SER B 1 46 ? 8.617 -0.273 -52 1 25.09 46 SER B N 1
ATOM 3439 C CA . SER B 1 46 ? 9.984 -0.676 -51.719 1 25.09 46 SER B CA 1
ATOM 3440 C C . SER B 1 46 ? 10.086 -1.373 -50.344 1 25.09 46 SER B C 1
ATOM 3442 O O . SER B 1 46 ? 9.227 -1.194 -49.5 1 25.09 46 SER B O 1
ATOM 3444 N N . HIS B 1 47 ? 11.227 -2.127 -50.125 1 24.81 47 HIS B N 1
ATOM 3445 C CA . HIS B 1 47 ? 11.953 -3.021 -49.219 1 24.81 47 HIS B CA 1
ATOM 3446 C C . HIS B 1 47 ? 12.07 -2.426 -47.812 1 24.81 47 HIS B C 1
ATOM 3448 O O . HIS B 1 47 ? 13.148 -1.987 -47.406 1 24.81 47 HIS B O 1
ATOM 3454 N N . TYR B 1 48 ? 11.195 -1.545 -47.5 1 26.16 48 TYR B N 1
ATOM 3455 C CA . TYR B 1 48 ? 11.609 -0.983 -46.219 1 26.16 48 TYR B CA 1
ATOM 3456 C C . TYR B 1 48 ? 11.664 -2.061 -45.125 1 26.16 48 TYR B C 1
ATOM 3458 O O . TYR B 1 48 ? 10.75 -2.881 -45.031 1 26.16 48 TYR B O 1
ATOM 3466 N N . PRO B 1 49 ? 12.867 -2.377 -44.594 1 27.34 49 PRO B N 1
ATOM 3467 C CA . PRO B 1 49 ? 13.125 -3.414 -43.594 1 27.34 49 PRO B CA 1
ATOM 3468 C C . PRO B 1 49 ? 12.133 -3.367 -42.438 1 27.34 49 PRO B C 1
ATOM 3470 O O . PRO B 1 49 ? 11.578 -2.307 -42.156 1 27.34 49 PRO B O 1
ATOM 3473 N N . LEU B 1 50 ? 11.406 -4.43 -42.156 1 28.58 50 LEU B N 1
ATOM 3474 C CA . LEU B 1 50 ? 10.531 -4.707 -41.031 1 28.58 50 LEU B CA 1
ATOM 3475 C C . LEU B 1 50 ? 11.039 -4.016 -39.781 1 28.58 50 LEU B C 1
ATOM 3477 O O . LEU B 1 50 ? 12.141 -4.312 -39.281 1 28.58 50 LEU B O 1
ATOM 3481 N N . ARG B 1 51 ? 10.938 -2.707 -39.719 1 29.42 51 ARG B N 1
ATOM 3482 C CA . ARG B 1 51 ? 11.344 -2.111 -38.438 1 29.42 51 ARG B CA 1
ATOM 3483 C C . ARG B 1 51 ? 10.734 -2.865 -37.281 1 29.42 51 ARG B C 1
ATOM 3485 O O . ARG B 1 51 ? 9.539 -3.166 -37.281 1 29.42 51 ARG B O 1
ATOM 3492 N N . PRO B 1 52 ? 11.516 -3.539 -36.406 1 29.34 52 PRO B N 1
ATOM 3493 C CA . PRO B 1 52 ? 11.023 -4.262 -35.25 1 29.34 52 PRO B CA 1
ATOM 3494 C C . PRO B 1 52 ? 10 -3.463 -34.438 1 29.34 52 PRO B C 1
ATOM 3496 O O . PRO B 1 52 ? 10.109 -2.236 -34.344 1 29.34 52 PRO B O 1
ATOM 3499 N N . ILE B 1 53 ? 8.719 -3.742 -34.562 1 35.09 53 ILE B N 1
ATOM 3500 C CA . ILE B 1 53 ? 7.734 -3.188 -33.625 1 35.09 53 ILE B CA 1
ATOM 3501 C C . ILE B 1 53 ? 8.352 -3.041 -32.25 1 35.09 53 ILE B C 1
ATOM 3503 O O . ILE B 1 53 ? 8.867 -4.008 -31.688 1 35.09 53 ILE B O 1
ATOM 3507 N N . PRO B 1 54 ? 8.781 -1.937 -31.828 1 38.91 54 PRO B N 1
ATOM 3508 C CA . PRO B 1 54 ? 9.375 -1.821 -30.5 1 38.91 54 PRO B CA 1
ATOM 3509 C C . PRO B 1 54 ? 8.609 -2.605 -29.438 1 38.91 54 PRO B C 1
ATOM 3511 O O . PRO B 1 54 ? 7.395 -2.801 -29.562 1 38.91 54 PRO B O 1
ATOM 3514 N N . PRO B 1 55 ? 9.156 -3.641 -28.734 1 41.09 55 PRO B N 1
ATOM 3515 C CA . PRO B 1 55 ? 8.484 -4.41 -27.688 1 41.09 55 PRO B CA 1
ATOM 3516 C C . PRO B 1 55 ? 7.543 -3.559 -26.844 1 41.09 55 PRO B C 1
ATOM 3518 O O . PRO B 1 55 ? 7.727 -2.344 -26.734 1 41.09 55 PRO B O 1
ATOM 3521 N N . PRO B 1 56 ? 6.242 -3.984 -26.672 1 49.31 56 PRO B N 1
ATOM 3522 C CA . PRO B 1 56 ? 5.277 -3.27 -25.828 1 49.31 56 PRO B CA 1
ATOM 3523 C C . PRO B 1 56 ? 5.922 -2.615 -24.609 1 49.31 56 PRO B C 1
ATOM 3525 O O . PRO B 1 56 ? 6.82 -3.197 -24 1 49.31 56 PRO B O 1
ATOM 3528 N N . GLU B 1 57 ? 5.895 -1.342 -24.531 1 61.97 57 GLU B N 1
ATOM 3529 C CA . GLU B 1 57 ? 6.543 -0.502 -23.531 1 61.97 57 GLU B CA 1
ATOM 3530 C C . GLU B 1 57 ? 6.25 -1.007 -22.125 1 61.97 57 GLU B C 1
ATOM 3532 O O . GLU B 1 57 ? 5.105 -1.333 -21.797 1 61.97 57 GLU B O 1
ATOM 3537 N N . GLY B 1 58 ? 7.094 -1.796 -21.406 1 76 58 GLY B N 1
ATOM 3538 C CA . GLY B 1 58 ? 7.09 -2.252 -20.016 1 76 58 GLY B CA 1
ATOM 3539 C C . GLY B 1 58 ? 6.742 -1.156 -19.031 1 76 58 GLY B C 1
ATOM 3540 O O . GLY B 1 58 ? 6.426 -0.033 -19.422 1 76 58 GLY B O 1
ATOM 3541 N N . PRO B 1 59 ? 6.523 -1.562 -17.859 1 89.62 59 PRO B N 1
ATOM 3542 C CA . PRO B 1 59 ? 6.227 -0.573 -16.812 1 89.62 59 PRO B CA 1
ATOM 3543 C C . PRO B 1 59 ? 7.301 0.508 -16.703 1 89.62 59 PRO B C 1
ATOM 3545 O O . PRO B 1 59 ? 8.492 0.223 -16.875 1 89.62 59 PRO B O 1
ATOM 3548 N N . GLN B 1 60 ? 6.844 1.723 -16.594 1 90.81 60 GLN B N 1
ATOM 3549 C CA . GLN B 1 60 ? 7.766 2.846 -16.438 1 90.81 60 GLN B CA 1
ATOM 3550 C C . GLN B 1 60 ? 7.773 3.354 -15 1 90.81 60 GLN B C 1
ATOM 3552 O O . GLN B 1 60 ? 6.727 3.428 -14.352 1 90.81 60 GLN B O 1
ATOM 3557 N N . ALA B 1 61 ? 8.953 3.727 -14.586 1 92.75 61 ALA B N 1
ATOM 3558 C CA . ALA B 1 61 ? 9.078 4.277 -13.234 1 92.75 61 ALA B CA 1
ATOM 3559 C C . ALA B 1 61 ? 8.328 5.602 -13.117 1 92.75 61 ALA B C 1
ATOM 3561 O O . ALA B 1 61 ? 8.375 6.438 -14.023 1 92.75 61 ALA B O 1
ATOM 3562 N N . ILE B 1 62 ? 7.629 5.777 -12.055 1 91.62 62 ILE B N 1
ATOM 3563 C CA . ILE B 1 62 ? 6.957 7.031 -11.742 1 91.62 62 ILE B CA 1
ATOM 3564 C C . ILE B 1 62 ? 7.934 7.984 -11.055 1 91.62 62 ILE B C 1
ATOM 3566 O O . ILE B 1 62 ? 8.555 7.629 -10.055 1 91.62 62 ILE B O 1
ATOM 3570 N N . PRO B 1 63 ? 8.055 9.195 -11.609 1 89.44 63 PRO B N 1
ATOM 3571 C CA . PRO B 1 63 ? 8.984 10.133 -10.977 1 89.44 63 PRO B CA 1
ATOM 3572 C C . PRO B 1 63 ? 8.703 10.336 -9.492 1 89.44 63 PRO B C 1
ATOM 3574 O O . PRO B 1 63 ? 7.539 10.367 -9.078 1 89.44 63 PRO B O 1
ATOM 3577 N N . ARG B 1 64 ? 9.75 10.578 -8.742 1 87.62 64 ARG B N 1
ATOM 3578 C CA . ARG B 1 64 ? 9.68 10.625 -7.281 1 87.62 64 ARG B CA 1
ATOM 3579 C C . ARG B 1 64 ? 8.852 11.812 -6.809 1 87.62 64 ARG B C 1
ATOM 3581 O O . ARG B 1 64 ? 8.328 11.805 -5.688 1 87.62 64 ARG B O 1
ATOM 3588 N N . HIS B 1 65 ? 8.703 12.867 -7.613 1 86.25 65 HIS B N 1
ATOM 3589 C CA . HIS B 1 65 ? 7.969 14.055 -7.199 1 86.25 65 HIS B CA 1
ATOM 3590 C C . HIS B 1 65 ? 6.477 13.898 -7.473 1 86.25 65 HIS B C 1
ATOM 3592 O O . HIS B 1 65 ? 5.672 14.727 -7.039 1 86.25 65 HIS B O 1
ATOM 3598 N N . THR B 1 66 ? 6.145 12.758 -8.18 1 89.44 66 THR B N 1
ATOM 3599 C CA . THR B 1 66 ? 4.75 12.492 -8.508 1 89.44 66 THR B CA 1
ATOM 3600 C C . THR B 1 66 ? 4.062 11.758 -7.363 1 89.44 66 THR B C 1
ATOM 3602 O O . THR B 1 66 ? 4.582 10.758 -6.863 1 89.44 66 THR B O 1
ATOM 3605 N N . LEU B 1 67 ? 2.926 12.32 -6.961 1 93.38 67 LEU B N 1
ATOM 3606 C CA . LEU B 1 67 ? 2.156 11.648 -5.922 1 93.38 67 LEU B CA 1
ATOM 3607 C C . LEU B 1 67 ? 1.191 10.633 -6.531 1 93.38 67 LEU B C 1
ATOM 3609 O O . LEU B 1 67 ? 0.605 10.891 -7.586 1 93.38 67 LEU B O 1
ATOM 3613 N N . ILE B 1 68 ? 1.071 9.516 -5.891 1 95.44 68 ILE B N 1
ATOM 3614 C CA . ILE B 1 68 ? 0.049 8.516 -6.152 1 95.44 68 ILE B CA 1
ATOM 3615 C C . ILE B 1 68 ? -0.959 8.492 -5.004 1 95.44 68 ILE B C 1
ATOM 3617 O O . ILE B 1 68 ? -0.578 8.539 -3.832 1 95.44 68 ILE B O 1
ATOM 3621 N N . PHE B 1 69 ? -2.256 8.516 -5.34 1 97 69 PHE B N 1
ATOM 3622 C CA . PHE B 1 69 ? -3.285 8.453 -4.309 1 97 69 PHE B CA 1
ATOM 3623 C C . PHE B 1 69 ? -4.129 7.191 -4.469 1 97 69 PHE B C 1
ATOM 3625 O O . PHE B 1 69 ? -4.285 6.68 -5.578 1 97 69 PHE B O 1
ATOM 3632 N N . SER B 1 70 ? -4.543 6.656 -3.418 1 97.31 70 SER B N 1
ATOM 3633 C CA . SER B 1 70 ? -5.621 5.672 -3.439 1 97.31 70 SER B CA 1
ATOM 3634 C C . SER B 1 70 ? -6.738 6.051 -2.473 1 97.31 70 SER B C 1
ATOM 3636 O O . SER B 1 70 ? -6.488 6.691 -1.449 1 97.31 70 SER B O 1
ATOM 3638 N N . PHE B 1 71 ? -7.953 5.82 -2.891 1 97.69 71 PHE B N 1
ATOM 3639 C CA . PHE B 1 71 ? -9.133 6.059 -2.064 1 97.69 71 PHE B CA 1
ATOM 3640 C C . PHE B 1 71 ? -9.945 4.781 -1.9 1 97.69 71 PHE B C 1
ATOM 3642 O O . PHE B 1 71 ? -10.484 4.254 -2.875 1 97.69 71 PHE B O 1
ATOM 3649 N N . THR B 1 72 ? -9.977 4.223 -0.665 1 97 72 THR B N 1
ATOM 3650 C CA . THR B 1 72 ? -10.703 3.002 -0.338 1 97 72 THR B CA 1
ATOM 3651 C C . THR B 1 72 ? -11.883 3.305 0.582 1 97 72 THR B C 1
ATOM 3653 O O . THR B 1 72 ? -11.719 3.957 1.615 1 97 72 THR B O 1
ATOM 3656 N N . HIS B 1 73 ? -13.031 2.881 0.247 1 96.31 73 HIS B N 1
ATOM 3657 C CA . HIS B 1 73 ? -14.234 3.119 1.038 1 96.31 73 HIS B CA 1
ATOM 3658 C C . HIS B 1 73 ? -15.336 2.127 0.678 1 96.31 73 HIS B C 1
ATOM 3660 O O . HIS B 1 73 ? -15.367 1.607 -0.44 1 96.31 73 HIS B O 1
ATOM 3666 N N . PRO B 1 74 ? -16.281 1.872 1.729 1 94.44 74 PRO B N 1
ATOM 3667 C CA . PRO B 1 74 ? -17.484 1.159 1.32 1 94.44 74 PRO B CA 1
ATOM 3668 C C . PRO B 1 74 ? -18.281 1.915 0.262 1 94.44 74 PRO B C 1
ATOM 3670 O O . PRO B 1 74 ? -18.125 3.129 0.109 1 94.44 74 PRO B O 1
ATOM 3673 N N . HIS B 1 75 ? -19.078 1.154 -0.434 1 92.69 75 HIS B N 1
ATOM 3674 C CA . HIS B 1 75 ? -19.906 1.804 -1.448 1 92.69 75 HIS B CA 1
ATOM 3675 C C . HIS B 1 75 ? -20.906 2.762 -0.813 1 92.69 75 HIS B C 1
ATOM 3677 O O . HIS B 1 75 ? -21.562 2.42 0.177 1 92.69 75 HIS B O 1
ATOM 3683 N N . PRO B 1 76 ? -21.062 3.936 -1.457 1 93.44 76 PRO B N 1
ATOM 3684 C CA . PRO B 1 76 ? -21.938 4.953 -0.871 1 93.44 76 PRO B CA 1
ATOM 3685 C C . PRO B 1 76 ? -23.406 4.5 -0.796 1 93.44 76 PRO B C 1
ATOM 3687 O O . PRO B 1 76 ? -24.156 5 0.037 1 93.44 76 PRO B O 1
ATOM 3690 N N . SER B 1 77 ? -23.797 3.576 -1.618 1 91.88 77 SER B N 1
ATOM 3691 C CA . SER B 1 77 ? -25.172 3.119 -1.606 1 91.88 77 SER B CA 1
ATOM 3692 C C . SER B 1 77 ? -25.453 2.213 -0.412 1 91.88 77 SER B C 1
ATOM 3694 O O . SER B 1 77 ? -26.609 2.051 0 1 91.88 77 SER B O 1
ATOM 3696 N N . THR B 1 78 ? -24.391 1.654 0.156 1 92.31 78 THR B N 1
ATOM 3697 C CA . THR B 1 78 ? -24.578 0.719 1.259 1 92.31 78 THR B CA 1
ATOM 3698 C C . THR B 1 78 ? -24.078 1.314 2.568 1 92.31 78 THR B C 1
ATOM 3700 O O . THR B 1 78 ? -24.188 0.694 3.627 1 92.31 78 THR B O 1
ATOM 3703 N N . SER B 1 79 ? -23.453 2.514 2.512 1 95.06 79 SER B N 1
ATOM 3704 C CA . SER B 1 79 ? -22.922 3.178 3.695 1 95.06 79 SER B CA 1
ATOM 3705 C C . SER B 1 79 ? -23.344 4.641 3.748 1 95.06 79 SER B C 1
ATOM 3707 O O . SER B 1 79 ? -22.812 5.469 2.996 1 95.06 79 SER B O 1
ATOM 3709 N N . ASP B 1 80 ? -24.125 4.91 4.711 1 96.12 80 ASP B N 1
ATOM 3710 C CA . ASP B 1 80 ? -24.578 6.289 4.879 1 96.12 80 ASP B CA 1
ATOM 3711 C C . ASP B 1 80 ? -23.422 7.207 5.262 1 96.12 80 ASP B C 1
ATOM 3713 O O . ASP B 1 80 ? -23.375 8.359 4.832 1 96.12 80 ASP B O 1
ATOM 3717 N N . ALA B 1 81 ? -22.625 6.668 6.051 1 97.12 81 ALA B N 1
ATOM 3718 C CA . ALA B 1 81 ? -21.453 7.453 6.48 1 97.12 81 ALA B CA 1
ATOM 3719 C C . ALA B 1 81 ? -20.594 7.844 5.289 1 97.12 81 ALA B C 1
ATOM 3721 O O . ALA B 1 81 ? -20.156 8.992 5.18 1 97.12 81 ALA B O 1
ATOM 3722 N N . THR B 1 82 ? -20.344 6.852 4.406 1 97.25 82 THR B N 1
ATOM 3723 C CA . THR B 1 82 ? -19.562 7.129 3.205 1 97.25 82 THR B CA 1
ATOM 3724 C C . THR B 1 82 ? -20.266 8.172 2.336 1 97.25 82 THR B C 1
ATOM 3726 O O . THR B 1 82 ? -19.625 9.117 1.857 1 97.25 82 THR B O 1
ATOM 3729 N N . ALA B 1 83 ? -21.547 8 2.186 1 96.62 83 ALA B N 1
ATOM 3730 C CA . ALA B 1 83 ? -22.312 8.938 1.373 1 96.62 83 ALA B CA 1
ATOM 3731 C C . ALA B 1 83 ? -22.234 10.352 1.942 1 96.62 83 ALA B C 1
ATOM 3733 O O . ALA B 1 83 ? -22.031 11.32 1.198 1 96.62 83 ALA B O 1
ATOM 3734 N N . PHE B 1 84 ? -22.391 10.477 3.227 1 97.81 84 PHE B N 1
ATOM 3735 C CA . PHE B 1 84 ? -22.359 11.773 3.889 1 97.81 84 PHE B CA 1
ATOM 3736 C C . PHE B 1 84 ? -20.969 12.406 3.754 1 97.81 84 PHE B C 1
ATOM 3738 O O . PHE B 1 84 ? -20.859 13.602 3.459 1 97.81 84 PHE B O 1
ATOM 3745 N N . PHE B 1 85 ? -19.906 11.609 3.992 1 98.25 85 PHE B N 1
ATOM 3746 C CA . PHE B 1 85 ? -18.531 12.094 3.85 1 98.25 85 PHE B CA 1
ATOM 3747 C C . PHE B 1 85 ? -18.312 12.688 2.465 1 98.25 85 PHE B C 1
ATOM 3749 O O . PHE B 1 85 ? -17.75 13.773 2.338 1 98.25 85 PHE B O 1
ATOM 3756 N N . LEU B 1 86 ? -18.812 11.961 1.473 1 96.5 86 LEU B N 1
ATOM 3757 C CA . LEU B 1 86 ? -18.609 12.375 0.089 1 96.5 86 LEU B CA 1
ATOM 3758 C C . LEU B 1 86 ? -19.516 13.547 -0.266 1 96.5 86 LEU B C 1
ATOM 3760 O O . LEU B 1 86 ? -19.25 14.273 -1.223 1 96.5 86 LEU B O 1
ATOM 3764 N N . GLU B 1 87 ? -20.578 13.656 0.429 1 96.31 87 GLU B N 1
ATOM 3765 C CA . GLU B 1 87 ? -21.375 14.867 0.285 1 96.31 87 GLU B CA 1
ATOM 3766 C C . GLU B 1 87 ? -20.625 16.094 0.791 1 96.31 87 GLU B C 1
ATOM 3768 O O . GLU B 1 87 ? -20.688 17.156 0.181 1 96.31 87 GLU B O 1
ATOM 3773 N N . CYS B 1 88 ? -19.969 15.938 1.895 1 96.25 88 CYS B N 1
ATOM 3774 C CA . CYS B 1 88 ? -19.203 17.016 2.504 1 96.25 88 CYS B CA 1
ATOM 3775 C C . CYS B 1 88 ? -17.938 17.328 1.689 1 96.25 88 CYS B C 1
ATOM 3777 O O . CYS B 1 88 ? -17.609 18.5 1.49 1 96.25 88 CYS B O 1
ATOM 3779 N N . ILE B 1 89 ? -17.266 16.281 1.254 1 96.5 89 ILE B N 1
ATOM 3780 C CA . ILE B 1 89 ? -16.062 16.406 0.444 1 96.5 89 ILE B CA 1
ATOM 3781 C C . ILE B 1 89 ? -16.219 15.594 -0.838 1 96.5 89 ILE B C 1
ATOM 3783 O O . ILE B 1 89 ? -15.727 14.469 -0.925 1 96.5 89 ILE B O 1
ATOM 3787 N N . PRO B 1 90 ? -16.719 16.125 -1.878 1 93.75 90 PRO B N 1
ATOM 3788 C CA . PRO B 1 90 ? -17.047 15.375 -3.098 1 93.75 90 PRO B CA 1
ATOM 3789 C C . PRO B 1 90 ? -15.797 14.844 -3.811 1 93.75 90 PRO B C 1
ATOM 3791 O O . PRO B 1 90 ? -15.875 13.836 -4.512 1 93.75 90 PRO B O 1
ATOM 3794 N N . ASP B 1 91 ? -14.648 15.547 -3.713 1 93.94 91 ASP B N 1
ATOM 3795 C CA . ASP B 1 91 ? -13.391 15.125 -4.312 1 93.94 91 ASP B CA 1
ATOM 3796 C C . ASP B 1 91 ? -12.273 15.07 -3.27 1 93.94 91 ASP B C 1
ATOM 3798 O O . ASP B 1 91 ? -11.359 15.891 -3.285 1 93.94 91 ASP B O 1
ATOM 3802 N N . PRO B 1 92 ? -12.352 14.023 -2.461 1 96.5 92 PRO B N 1
ATOM 3803 C CA . PRO B 1 92 ? -11.359 13.938 -1.388 1 96.5 92 PRO B CA 1
ATOM 3804 C C . PRO B 1 92 ? -9.93 13.875 -1.912 1 96.5 92 PRO B C 1
ATOM 3806 O O . PRO B 1 92 ? -9.016 14.398 -1.274 1 96.5 92 PRO B O 1
ATOM 3809 N N . ILE B 1 93 ? -9.688 13.297 -3.039 1 95.25 93 ILE B N 1
ATOM 3810 C CA . ILE B 1 93 ? -8.344 13.148 -3.586 1 95.25 93 ILE B CA 1
ATOM 3811 C C . ILE B 1 93 ? -7.848 14.492 -4.113 1 95.25 93 ILE B C 1
ATOM 3813 O O . ILE B 1 93 ? -6.684 14.852 -3.924 1 95.25 93 ILE B O 1
ATOM 3817 N N . GLY B 1 94 ? -8.711 15.156 -4.809 1 91.75 94 GLY B N 1
ATOM 3818 C CA . GLY B 1 94 ? -8.359 16.516 -5.18 1 91.75 94 GLY B CA 1
ATOM 3819 C C . GLY B 1 94 ? -8.008 17.391 -3.986 1 91.75 94 GLY B C 1
ATOM 3820 O O . GLY B 1 94 ? -7.035 18.141 -4.027 1 91.75 94 GLY B O 1
ATOM 3821 N N . PHE B 1 95 ? -8.812 17.297 -2.98 1 94.62 95 PHE B N 1
ATOM 3822 C CA . PHE B 1 95 ? -8.539 18.047 -1.757 1 94.62 95 PHE B CA 1
ATOM 3823 C C . PHE B 1 95 ? -7.164 17.688 -1.202 1 94.62 95 PHE B C 1
ATOM 3825 O O . PHE B 1 95 ? -6.391 18.562 -0.824 1 94.62 95 PHE B O 1
ATOM 3832 N N . LEU B 1 96 ? -6.836 16.328 -1.129 1 96.44 96 LEU B N 1
ATOM 3833 C CA . LEU B 1 96 ? -5.543 15.891 -0.614 1 96.44 96 LEU B CA 1
ATOM 3834 C C . LEU B 1 96 ? -4.406 16.422 -1.483 1 96.44 96 LEU B C 1
ATOM 3836 O O . LEU B 1 96 ? -3.373 16.844 -0.967 1 96.44 96 LEU B O 1
ATOM 3840 N N . TYR B 1 97 ? -4.59 16.375 -2.764 1 92.62 97 TYR B N 1
ATOM 3841 C CA . TYR B 1 97 ? -3.559 16.828 -3.691 1 92.62 97 TYR B CA 1
ATOM 3842 C C . TYR B 1 97 ? -3.236 18.297 -3.473 1 92.62 97 TYR B C 1
ATOM 3844 O O . TYR B 1 97 ? -2.068 18.672 -3.314 1 92.62 97 TYR B O 1
ATOM 3852 N N . HIS B 1 98 ? -4.191 19.078 -3.445 1 90.5 98 HIS B N 1
ATOM 3853 C CA . HIS B 1 98 ? -3.986 20.516 -3.248 1 90.5 98 HIS B CA 1
ATOM 3854 C C . HIS B 1 98 ? -3.451 20.812 -1.85 1 90.5 98 HIS B C 1
ATOM 3856 O O . HIS B 1 98 ? -2.627 21.703 -1.67 1 90.5 98 HIS B O 1
ATOM 3862 N N . SER B 1 99 ? -3.988 20.062 -0.887 1 93.81 99 SER B N 1
ATOM 3863 C CA . SER B 1 99 ? -3.48 20.203 0.474 1 93.81 99 SER B CA 1
ATOM 3864 C C . SER B 1 99 ? -1.996 19.859 0.549 1 93.81 99 SER B C 1
ATOM 3866 O O . SER B 1 99 ? -1.242 20.5 1.285 1 93.81 99 SER B O 1
ATOM 3868 N N . ALA B 1 100 ? -1.631 18.812 -0.184 1 93.12 100 ALA B N 1
ATOM 3869 C CA . ALA B 1 100 ? -0.217 18.453 -0.198 1 93.12 100 ALA B CA 1
ATOM 3870 C C . ALA B 1 100 ? 0.646 19.609 -0.693 1 93.12 100 ALA B C 1
ATOM 3872 O O . ALA B 1 100 ? 1.702 19.891 -0.124 1 93.12 100 ALA B O 1
ATOM 3873 N N . SER B 1 101 ? 0.25 20.219 -1.727 1 85.81 101 SER B N 1
ATOM 3874 C CA . SER B 1 101 ? 0.953 21.391 -2.242 1 85.81 101 SER B CA 1
ATOM 3875 C C . SER B 1 101 ? 1.022 22.5 -1.195 1 85.81 101 SER B C 1
ATOM 3877 O O . SER B 1 101 ? 2.078 23.094 -0.99 1 85.81 101 SER B O 1
ATOM 3879 N N . PHE B 1 102 ? -0.069 22.766 -0.581 1 88.56 102 PHE B N 1
ATOM 3880 C CA . PHE B 1 102 ? -0.143 23.766 0.473 1 88.56 102 PHE B CA 1
ATOM 3881 C C . PHE B 1 102 ? 0.818 23.422 1.608 1 88.56 102 PHE B C 1
ATOM 3883 O O . PHE B 1 102 ? 1.595 24.281 2.043 1 88.56 102 PHE B O 1
ATOM 3890 N N . ILE B 1 103 ? 0.753 22.172 2.078 1 93.69 103 ILE B N 1
ATOM 3891 C CA . ILE B 1 103 ? 1.568 21.703 3.191 1 93.69 103 ILE B CA 1
ATOM 3892 C C . ILE B 1 103 ? 3.049 21.875 2.854 1 93.69 103 ILE B C 1
ATOM 3894 O O . ILE B 1 103 ? 3.846 22.266 3.705 1 93.69 103 ILE B O 1
ATOM 3898 N N . SER B 1 104 ? 3.408 21.547 1.635 1 89.81 104 SER B N 1
ATOM 3899 C CA . SER B 1 104 ? 4.805 21.609 1.221 1 89.81 104 SER B CA 1
ATOM 3900 C C . SER B 1 104 ? 5.363 23.031 1.382 1 89.81 104 SER B C 1
ATOM 3902 O O . SER B 1 104 ? 6.547 23.203 1.681 1 89.81 104 SER B O 1
ATOM 3904 N N . ARG B 1 105 ? 4.57 24.031 1.336 1 85.75 105 ARG B N 1
ATOM 3905 C CA . ARG B 1 105 ? 5.004 25.422 1.471 1 85.75 105 ARG B CA 1
ATOM 3906 C C . ARG B 1 105 ? 5.348 25.75 2.92 1 85.75 105 ARG B C 1
ATOM 3908 O O . ARG B 1 105 ? 6.164 26.625 3.186 1 85.75 105 ARG B O 1
ATOM 3915 N N . PHE B 1 106 ? 4.746 25.016 3.758 1 90.06 106 PHE B N 1
ATOM 3916 C CA . PHE B 1 106 ? 4.926 25.312 5.172 1 90.06 106 PHE B CA 1
ATOM 3917 C C . PHE B 1 106 ? 5.945 24.375 5.805 1 90.06 106 PHE B C 1
ATOM 3919 O O . PHE B 1 106 ? 6.441 24.641 6.902 1 90.06 106 PHE B O 1
ATOM 3926 N N . LEU B 1 107 ? 6.273 23.25 5.125 1 91.19 107 LEU B N 1
ATOM 3927 C CA . LEU B 1 107 ? 7.145 22.266 5.754 1 91.19 107 LEU B CA 1
ATOM 3928 C C . LEU B 1 107 ? 8.469 22.156 5.016 1 91.19 107 LEU B C 1
ATOM 3930 O O . LEU B 1 107 ? 9.5 21.844 5.621 1 91.19 107 LEU B O 1
ATOM 3934 N N . ILE B 1 108 ? 8.469 22.266 3.717 1 85.88 108 ILE B N 1
ATOM 3935 C CA . ILE B 1 108 ? 9.656 21.922 2.941 1 85.88 108 ILE B CA 1
ATOM 3936 C C . ILE B 1 108 ? 10.438 23.188 2.611 1 85.88 108 ILE B C 1
ATOM 3938 O O . ILE B 1 108 ? 9.875 24.156 2.105 1 85.88 108 ILE B O 1
ATOM 3942 N N . LEU B 1 109 ? 11.719 23.203 2.955 1 75.12 109 LEU B N 1
ATOM 3943 C CA . LEU B 1 109 ? 12.633 24.312 2.68 1 75.12 109 LEU B CA 1
ATOM 3944 C C . LEU B 1 109 ? 13.078 24.297 1.223 1 75.12 109 LEU B C 1
ATOM 3946 O O . LEU B 1 109 ? 13.484 23.25 0.702 1 75.12 109 LEU B O 1
ATOM 3950 N N . ASN B 1 110 ? 12.195 24.781 0.265 1 60 110 ASN B N 1
ATOM 3951 C CA . ASN B 1 110 ? 12.664 24.75 -1.118 1 60 110 ASN B CA 1
ATOM 3952 C C . ASN B 1 110 ? 14.008 25.453 -1.268 1 60 110 ASN B C 1
ATOM 3954 O O . ASN B 1 110 ? 14.266 26.469 -0.615 1 60 110 ASN B O 1
ATOM 3958 N N . GLU B 1 111 ? 15.07 24.656 -1.66 1 51.12 111 GLU B N 1
ATOM 3959 C CA . GLU B 1 111 ? 16.391 25.25 -1.879 1 51.12 111 GLU B CA 1
ATOM 3960 C C . GLU B 1 111 ? 16.312 26.406 -2.867 1 51.12 111 GLU B C 1
ATOM 3962 O O . GLU B 1 111 ? 17.266 27.172 -3.012 1 51.12 111 GLU B O 1
ATOM 3967 N N . HIS B 1 112 ? 15.336 26.375 -3.803 1 46.44 112 HIS B N 1
ATOM 3968 C CA . HIS B 1 112 ? 15.555 27.453 -4.766 1 46.44 112 HIS B CA 1
ATOM 3969 C C . HIS B 1 112 ? 14.82 28.719 -4.344 1 46.44 112 HIS B C 1
ATOM 3971 O O . HIS B 1 112 ? 13.602 28.719 -4.199 1 46.44 112 HIS B O 1
ATOM 3977 N N . PRO B 1 113 ? 15.414 29.578 -3.727 1 39.59 113 PRO B N 1
ATOM 3978 C CA . PRO B 1 113 ? 14.898 30.875 -3.311 1 39.59 113 PRO B CA 1
ATOM 3979 C C . PRO B 1 113 ? 14.039 31.547 -4.387 1 39.59 113 PRO B C 1
ATOM 3981 O O . PRO B 1 113 ? 13.609 32.688 -4.219 1 39.59 113 PRO B O 1
ATOM 3984 N N . GLY B 1 114 ? 14.164 31.266 -5.758 1 38.25 114 GLY B N 1
ATOM 3985 C CA . GLY B 1 114 ? 13.68 32.312 -6.645 1 38.25 114 GLY B CA 1
ATOM 3986 C C . GLY B 1 114 ? 12.219 32.656 -6.43 1 38.25 114 GLY B C 1
ATOM 3987 O O . GLY B 1 114 ? 11.617 32.25 -5.434 1 38.25 114 GLY B O 1
ATOM 3988 N N . ASN B 1 115 ? 11.43 33.062 -7.742 1 38.91 115 ASN B N 1
ATOM 3989 C CA . ASN B 1 115 ? 10.211 33.812 -7.926 1 38.91 115 ASN B CA 1
ATOM 3990 C C . ASN B 1 115 ? 9.055 33.25 -7.121 1 38.91 115 ASN B C 1
ATOM 3992 O O . ASN B 1 115 ? 8.992 32.031 -6.898 1 38.91 115 ASN B O 1
ATOM 3996 N N . PRO B 1 116 ? 8.289 34.156 -6.609 1 39.91 116 PRO B N 1
ATOM 3997 C CA . PRO B 1 116 ? 7.059 33.875 -5.879 1 39.91 116 PRO B CA 1
ATOM 3998 C C . PRO B 1 116 ? 6.336 32.625 -6.426 1 39.91 116 PRO B C 1
ATOM 4000 O O . PRO B 1 116 ? 6.203 32.469 -7.641 1 39.91 116 PRO B O 1
ATOM 4003 N N . ARG B 1 117 ? 6.32 31.547 -5.801 1 43.69 117 ARG B N 1
ATOM 4004 C CA . ARG B 1 117 ? 5.777 30.203 -5.977 1 43.69 117 ARG B CA 1
ATOM 4005 C C . ARG B 1 117 ? 4.383 30.25 -6.594 1 43.69 117 ARG B C 1
ATOM 4007 O O . ARG B 1 117 ? 3.543 31.047 -6.18 1 43.69 117 ARG B O 1
ATOM 4014 N N . ASP B 1 118 ? 4.27 30.203 -7.93 1 40.5 118 ASP B N 1
ATOM 4015 C CA . ASP B 1 118 ? 2.934 29.984 -8.477 1 40.5 118 ASP B CA 1
ATOM 4016 C C . ASP B 1 118 ? 2.145 29 -7.609 1 40.5 118 ASP B C 1
ATOM 4018 O O . ASP B 1 118 ? 2.598 27.891 -7.367 1 40.5 118 ASP B O 1
ATOM 4022 N N . PRO B 1 119 ? 1.163 29.516 -6.949 1 40.09 119 PRO B N 1
ATOM 4023 C CA . PRO B 1 119 ? 0.187 28.734 -6.188 1 40.09 119 PRO B CA 1
ATOM 4024 C C . PRO B 1 119 ? -0.406 27.578 -6.992 1 40.09 119 PRO B C 1
ATOM 4026 O O . PRO B 1 119 ? -0.727 27.734 -8.172 1 40.09 119 PRO B O 1
ATOM 4029 N N . GLY B 1 120 ? 0.047 26.516 -6.82 1 42.06 120 GLY B N 1
ATOM 4030 C CA . GLY B 1 120 ? -0.625 25.359 -7.398 1 42.06 120 GLY B CA 1
ATOM 4031 C C . GLY B 1 120 ? 0.336 24.328 -7.973 1 42.06 120 GLY B C 1
ATOM 4032 O O . GLY B 1 120 ? -0.084 23.266 -8.422 1 42.06 120 GLY B O 1
ATOM 4033 N N . LYS B 1 121 ? 1.556 24.953 -8.18 1 50.69 121 LYS B N 1
ATOM 4034 C CA . LYS B 1 121 ? 2.393 23.938 -8.82 1 50.69 121 LYS B CA 1
ATOM 4035 C C . LYS B 1 121 ? 3.338 23.297 -7.812 1 50.69 121 LYS B C 1
ATOM 4037 O O . LYS B 1 121 ? 3.975 23.984 -7.016 1 50.69 121 LYS B O 1
ATOM 4042 N N . ILE B 1 122 ? 3.053 22.031 -7.539 1 53.44 122 ILE B N 1
ATOM 4043 C CA . ILE B 1 122 ? 4.051 21.281 -6.773 1 53.44 122 ILE B CA 1
ATOM 4044 C C . ILE B 1 122 ? 5.43 21.484 -7.402 1 53.44 122 ILE B C 1
ATOM 4046 O O . ILE B 1 122 ? 5.59 21.328 -8.617 1 53.44 122 ILE B O 1
ATOM 4050 N N . GLU B 1 123 ? 6.355 22.141 -6.699 1 55.16 123 GLU B N 1
ATOM 4051 C CA . GLU B 1 123 ? 7.723 22.359 -7.168 1 55.16 123 GLU B CA 1
ATOM 4052 C C . GLU B 1 123 ? 8.367 21.047 -7.621 1 55.16 123 GLU B C 1
ATOM 4054 O O . GLU B 1 123 ? 8.125 20 -7.031 1 55.16 123 GLU B O 1
ATOM 4059 N N . PRO B 1 124 ? 8.93 21.031 -8.953 1 55.12 124 PRO B N 1
ATOM 4060 C CA . PRO B 1 124 ? 9.508 19.859 -9.602 1 55.12 124 PRO B CA 1
ATOM 4061 C C . PRO B 1 124 ? 10.508 19.125 -8.711 1 55.12 124 PRO B C 1
ATOM 4063 O O . PRO B 1 124 ? 10.82 17.953 -8.953 1 55.12 124 PRO B O 1
ATOM 4066 N N . ASP B 1 125 ? 10.852 19.672 -7.527 1 65.81 125 ASP B N 1
ATOM 4067 C CA . ASP B 1 125 ? 11.938 18.953 -6.871 1 65.81 125 ASP B CA 1
ATOM 4068 C C . ASP B 1 125 ? 11.531 18.484 -5.477 1 65.81 125 ASP B C 1
ATOM 4070 O O . ASP B 1 125 ? 12.383 18.188 -4.641 1 65.81 125 ASP B O 1
ATOM 4074 N N . ILE B 1 126 ? 10.266 18.359 -5.352 1 79.12 126 ILE B N 1
ATOM 4075 C CA . ILE B 1 126 ? 9.852 17.906 -4.023 1 79.12 126 ILE B CA 1
ATOM 4076 C C . ILE B 1 126 ? 10.055 16.406 -3.9 1 79.12 126 ILE B C 1
ATOM 4078 O O . ILE B 1 126 ? 9.688 15.641 -4.801 1 79.12 126 ILE B O 1
ATOM 4082 N N . GLU B 1 127 ? 10.727 16.047 -2.85 1 81.44 127 GLU B N 1
ATOM 4083 C CA . GLU B 1 127 ? 10.828 14.641 -2.477 1 81.44 127 GLU B CA 1
ATOM 4084 C C . GLU B 1 127 ? 9.859 14.297 -1.353 1 81.44 127 GLU B C 1
ATOM 4086 O O . GLU B 1 127 ? 10.133 14.578 -0.183 1 81.44 127 GLU B O 1
ATOM 4091 N N . TRP B 1 128 ? 8.82 13.695 -1.761 1 90.88 128 TRP B N 1
ATOM 4092 C CA . TRP B 1 128 ? 7.82 13.297 -0.778 1 90.88 128 TRP B CA 1
ATOM 4093 C C . TRP B 1 128 ? 8.344 12.195 0.128 1 90.88 128 TRP B C 1
ATOM 4095 O O . TRP B 1 128 ? 9.023 11.273 -0.336 1 90.88 128 TRP B O 1
ATOM 4105 N N . ARG B 1 129 ? 8.023 12.289 1.396 1 91.5 129 ARG B N 1
ATOM 4106 C CA . ARG B 1 129 ? 8.359 11.211 2.324 1 91.5 129 ARG B CA 1
ATOM 4107 C C . ARG B 1 129 ? 7.688 9.906 1.91 1 91.5 129 ARG B C 1
ATOM 4109 O O . ARG B 1 129 ? 8.289 8.836 2.016 1 91.5 129 ARG B O 1
ATOM 4116 N N . HIS B 1 130 ? 6.488 9.969 1.464 1 94.12 130 HIS B N 1
ATOM 4117 C CA . HIS B 1 130 ? 5.715 8.875 0.892 1 94.12 130 HIS B CA 1
ATOM 4118 C C . HIS B 1 130 ? 5.098 9.281 -0.445 1 94.12 130 HIS B C 1
ATOM 4120 O O . HIS B 1 130 ? 4.371 10.273 -0.526 1 94.12 130 HIS B O 1
ATOM 4126 N N . GLN B 1 131 ? 5.41 8.5 -1.42 1 93.94 131 GLN B N 1
ATOM 4127 C CA . GLN B 1 131 ? 4.879 8.812 -2.744 1 93.94 131 GLN B CA 1
ATOM 4128 C C . GLN B 1 131 ? 3.432 8.344 -2.877 1 93.94 131 GLN B C 1
ATOM 4130 O O . GLN B 1 131 ? 2.635 8.984 -3.572 1 93.94 131 GLN B O 1
ATOM 4135 N N . LEU B 1 132 ? 3.129 7.242 -2.297 1 96.69 132 LEU B N 1
ATOM 4136 C CA . LEU B 1 132 ? 1.761 6.738 -2.264 1 96.69 132 LEU B CA 1
ATOM 4137 C C . LEU B 1 132 ? 1.037 7.207 -1.007 1 96.69 132 LEU B C 1
ATOM 4139 O O . LEU B 1 132 ? 1.461 6.902 0.109 1 96.69 132 LEU B O 1
ATOM 4143 N N . ILE B 1 133 ? 0.006 7.953 -1.179 1 97.69 133 ILE B N 1
ATOM 4144 C CA . ILE B 1 133 ? -0.887 8.375 -0.104 1 97.69 133 ILE B CA 1
ATOM 4145 C C . ILE B 1 133 ? -2.217 7.633 -0.219 1 97.69 133 ILE B C 1
ATOM 4147 O O . ILE B 1 133 ? -2.951 7.809 -1.193 1 97.69 133 ILE B O 1
ATOM 4151 N N . ALA B 1 134 ? -2.531 6.812 0.756 1 97.81 134 ALA B N 1
ATOM 4152 C CA . ALA B 1 134 ? -3.756 6.016 0.76 1 97.81 134 ALA B CA 1
ATOM 4153 C C . ALA B 1 134 ? -4.77 6.574 1.755 1 97.81 134 ALA B C 1
ATOM 4155 O O . ALA B 1 134 ? -4.492 6.648 2.955 1 97.81 134 ALA B O 1
ATOM 4156 N N . LEU B 1 135 ? -5.867 7.027 1.288 1 98.44 135 LEU B N 1
ATOM 4157 C CA . LEU B 1 135 ? -7.004 7.418 2.117 1 98.44 135 LEU B CA 1
ATOM 4158 C C . LEU B 1 135 ? -8.016 6.281 2.23 1 98.44 135 LEU B C 1
ATOM 4160 O O . LEU B 1 135 ? -8.508 5.781 1.217 1 98.44 135 LEU B O 1
ATOM 4164 N N . GLU B 1 136 ? -8.312 5.945 3.443 1 98.12 136 GLU B N 1
ATOM 4165 C CA . GLU B 1 136 ? -9.227 4.832 3.664 1 98.12 136 GLU B CA 1
ATOM 4166 C C . GLU B 1 136 ? -10.32 5.203 4.668 1 98.12 136 GLU B C 1
ATOM 4168 O O . GLU B 1 136 ? -10.016 5.641 5.781 1 98.12 136 GLU B O 1
ATOM 4173 N N . LEU B 1 137 ? -11.609 5.109 4.266 1 97.81 137 LEU B N 1
ATOM 4174 C CA . LEU B 1 137 ? -12.719 5.145 5.207 1 97.81 137 LEU B CA 1
ATOM 4175 C C . LEU B 1 137 ? -12.984 3.764 5.793 1 97.81 137 LEU B C 1
ATOM 4177 O O . LEU B 1 137 ? -13.383 2.844 5.074 1 97.81 137 LEU B O 1
ATOM 4181 N N . GLU B 1 138 ? -12.773 3.672 7.098 1 95.62 138 GLU B N 1
ATOM 4182 C CA . GLU B 1 138 ? -12.812 2.338 7.688 1 95.62 138 GLU B CA 1
ATOM 4183 C C . GLU B 1 138 ? -13.555 2.344 9.016 1 95.62 138 GLU B C 1
ATOM 4185 O O . GLU B 1 138 ? -13.727 3.396 9.633 1 95.62 138 GLU B O 1
ATOM 4190 N N . ASP B 1 139 ? -13.977 1.126 9.414 1 92.75 139 ASP B N 1
ATOM 4191 C CA . ASP B 1 139 ? -14.625 0.952 10.711 1 92.75 139 ASP B CA 1
ATOM 4192 C C . ASP B 1 139 ? -13.586 0.822 11.828 1 92.75 139 ASP B C 1
ATOM 4194 O O . ASP B 1 139 ? -13.016 -0.252 12.023 1 92.75 139 ASP B O 1
ATOM 4198 N N . LYS B 1 140 ? -13.312 1.897 12.5 1 91.44 140 LYS B N 1
ATOM 4199 C CA . LYS B 1 140 ? -12.359 1.922 13.609 1 91.44 140 LYS B CA 1
ATOM 4200 C C . LYS B 1 140 ? -12.75 2.967 14.648 1 91.44 140 LYS B C 1
ATOM 4202 O O . LYS B 1 140 ? -13.625 3.797 14.398 1 91.44 140 LYS B O 1
ATOM 4207 N N . ASP B 1 141 ? -12.117 2.857 15.734 1 89.62 141 ASP B N 1
ATOM 4208 C CA . ASP B 1 141 ? -12.352 3.855 16.781 1 89.62 141 ASP B CA 1
ATOM 4209 C C . ASP B 1 141 ? -11.539 5.125 16.516 1 89.62 141 ASP B C 1
ATOM 4211 O O . ASP B 1 141 ? -10.672 5.145 15.641 1 89.62 141 ASP B O 1
ATOM 4215 N N . GLY B 1 142 ? -11.961 6.211 17.203 1 89.25 142 GLY B N 1
ATOM 4216 C CA . GLY B 1 142 ? -11.266 7.477 17.016 1 89.25 142 GLY B CA 1
ATOM 4217 C C . GLY B 1 142 ? -11.766 8.258 15.812 1 89.25 142 GLY B C 1
ATOM 4218 O O . GLY B 1 142 ? -12.797 7.918 15.227 1 89.25 142 GLY B O 1
ATOM 4219 N N . LEU B 1 143 ? -11.047 9.367 15.469 1 92.75 143 LEU B N 1
ATOM 4220 C CA . LEU B 1 143 ? -11.422 10.211 14.344 1 92.75 143 LEU B CA 1
ATOM 4221 C C . LEU B 1 143 ? -10.711 9.758 13.07 1 92.75 143 LEU B C 1
ATOM 4223 O O . LEU B 1 143 ? -11.352 9.328 12.109 1 92.75 143 LEU B O 1
ATOM 4227 N N . ALA B 1 144 ? -9.336 9.852 13.133 1 95.75 144 ALA B N 1
ATOM 4228 C CA . ALA B 1 144 ? -8.438 9.508 12.031 1 95.75 144 ALA B CA 1
ATOM 4229 C C . ALA B 1 144 ? -7.035 9.203 12.547 1 95.75 144 ALA B C 1
ATOM 4231 O O . ALA B 1 144 ? -6.703 9.523 13.688 1 95.75 144 ALA B O 1
ATOM 4232 N N . ALA B 1 145 ? -6.336 8.484 11.789 1 95.19 145 ALA B N 1
ATOM 4233 C CA . ALA B 1 145 ? -4.949 8.164 12.125 1 95.19 145 ALA B CA 1
ATOM 4234 C C . ALA B 1 145 ? -4.105 7.969 10.867 1 95.19 145 ALA B C 1
ATOM 4236 O O . ALA B 1 145 ? -4.633 7.629 9.805 1 95.19 145 ALA B O 1
ATOM 4237 N N . THR B 1 146 ? -2.828 8.219 11.055 1 95.88 146 THR B N 1
ATOM 4238 C CA . THR B 1 146 ? -1.891 8.062 9.945 1 95.88 146 THR B CA 1
ATOM 4239 C C . THR B 1 146 ? -0.794 7.066 10.297 1 95.88 146 THR B C 1
ATOM 4241 O O . THR B 1 146 ? -0.268 7.082 11.414 1 95.88 146 THR B O 1
ATOM 4244 N N . SER B 1 147 ? -0.534 6.172 9.445 1 93.19 147 SER B N 1
ATOM 4245 C CA . SER B 1 147 ? 0.596 5.246 9.484 1 93.19 147 SER B CA 1
ATOM 4246 C C . SER B 1 147 ? 1.309 5.188 8.141 1 93.19 147 SER B C 1
ATOM 4248 O O . SER B 1 147 ? 0.765 4.664 7.168 1 93.19 147 SER B O 1
ATOM 4250 N N . GLY B 1 148 ? 2.564 5.711 8.188 1 92.06 148 GLY B N 1
ATOM 4251 C CA . GLY B 1 148 ? 3.221 5.871 6.898 1 92.06 148 GLY B CA 1
ATOM 4252 C C . GLY B 1 148 ? 2.463 6.785 5.953 1 92.06 148 GLY B C 1
ATOM 4253 O O . GLY B 1 148 ? 2.117 7.914 6.312 1 92.06 148 GLY B O 1
ATOM 4254 N N . GLY B 1 149 ? 2.205 6.281 4.754 1 95.94 149 GLY B N 1
ATOM 4255 C CA . GLY B 1 149 ? 1.438 7.035 3.775 1 95.94 149 GLY B CA 1
ATOM 4256 C C . GLY B 1 149 ? -0.049 6.742 3.83 1 95.94 149 GLY B C 1
ATOM 4257 O O . GLY B 1 149 ? -0.809 7.203 2.975 1 95.94 149 GLY B O 1
ATOM 4258 N N . ARG B 1 150 ? -0.471 6.043 4.801 1 96.88 150 ARG B N 1
ATOM 4259 C CA . ARG B 1 150 ? -1.865 5.621 4.898 1 96.88 150 ARG B CA 1
ATOM 4260 C C . ARG B 1 150 ? -2.633 6.492 5.887 1 96.88 150 ARG B C 1
ATOM 4262 O O . ARG B 1 150 ? -2.209 6.664 7.031 1 96.88 150 ARG B O 1
ATOM 4269 N N . ILE B 1 151 ? -3.717 7.035 5.449 1 98 151 ILE B N 1
ATOM 4270 C CA . ILE B 1 151 ? -4.641 7.816 6.266 1 98 151 ILE B CA 1
ATOM 4271 C C . ILE B 1 151 ? -5.945 7.047 6.453 1 98 151 ILE B C 1
ATOM 4273 O O . ILE B 1 151 ? -6.684 6.82 5.488 1 98 151 ILE B O 1
ATOM 4277 N N . GLY B 1 152 ? -6.215 6.684 7.66 1 97.94 152 GLY B N 1
ATOM 4278 C CA . GLY B 1 152 ? -7.484 6.047 7.98 1 97.94 152 GLY B CA 1
ATOM 4279 C C . GLY B 1 152 ? -8.461 6.984 8.664 1 97.94 152 GLY B C 1
ATOM 4280 O O . GLY B 1 152 ? -8.109 7.668 9.625 1 97.94 152 GLY B O 1
ATOM 4281 N N . VAL B 1 153 ? -9.688 7.074 8.133 1 98 153 VAL B N 1
ATOM 4282 C CA . VAL B 1 153 ? -10.758 7.871 8.719 1 98 153 VAL B CA 1
ATOM 4283 C C . VAL B 1 153 ? -11.859 6.949 9.25 1 98 153 VAL B C 1
ATOM 4285 O O . VAL B 1 153 ? -12.289 6.023 8.555 1 98 153 VAL B O 1
ATOM 4288 N N . SER B 1 154 ? -12.359 7.23 10.422 1 97.5 154 SER B N 1
ATOM 4289 C CA . SER B 1 154 ? -13.344 6.387 11.086 1 97.5 154 SER B CA 1
ATOM 4290 C C . SER B 1 154 ? -14.742 6.629 10.523 1 97.5 154 SER B C 1
ATOM 4292 O O . SER B 1 154 ? -15.266 7.742 10.594 1 97.5 154 SER B O 1
ATOM 4294 N N . LEU B 1 155 ? -15.352 5.586 10.109 1 97.19 155 LEU B N 1
ATOM 4295 C CA . LEU B 1 155 ? -16.75 5.664 9.672 1 97.19 155 LEU B CA 1
ATOM 4296 C C . LEU B 1 155 ? -17.672 5.887 10.852 1 97.19 155 LEU B C 1
ATOM 4298 O O . LEU B 1 155 ? -18.703 6.547 10.719 1 97.19 155 LEU B O 1
ATOM 4302 N N . LYS B 1 156 ? -17.281 5.387 12.023 1 96.81 156 LYS B N 1
ATOM 4303 C CA . LYS B 1 156 ? -18.062 5.617 13.234 1 96.81 156 LYS B CA 1
ATOM 4304 C C . LYS B 1 156 ? -18.109 7.102 13.586 1 96.81 156 LYS B C 1
ATOM 4306 O O . LYS B 1 156 ? -19.156 7.629 13.938 1 96.81 156 LYS B O 1
ATOM 4311 N N . TRP B 1 157 ? -16.953 7.699 13.5 1 96.69 157 TRP B N 1
ATOM 4312 C CA . TRP B 1 157 ? -16.891 9.133 13.75 1 96.69 157 TRP B CA 1
ATOM 4313 C C . TRP B 1 157 ? -17.734 9.906 12.742 1 96.69 157 TRP B C 1
ATOM 4315 O O . TRP B 1 157 ? -18.484 10.805 13.109 1 96.69 157 TRP B O 1
ATOM 4325 N N . VAL B 1 158 ? -17.625 9.523 11.469 1 97.69 158 VAL B N 1
ATOM 4326 C CA . VAL B 1 158 ? -18.375 10.195 10.414 1 97.69 158 VAL B CA 1
ATOM 4327 C C . VAL B 1 158 ? -19.875 10.031 10.672 1 97.69 158 VAL B C 1
ATOM 4329 O O . VAL B 1 158 ? -20.641 10.977 10.508 1 97.69 158 VAL B O 1
ATOM 4332 N N . GLU B 1 159 ? -20.219 8.883 11.047 1 97.56 159 GLU B N 1
ATOM 4333 C CA . GLU B 1 159 ? -21.625 8.625 11.359 1 97.56 159 GLU B CA 1
ATOM 4334 C C . GLU B 1 159 ? -22.109 9.5 12.508 1 97.56 159 GLU B C 1
ATOM 4336 O O . GLU B 1 159 ? -23.234 9.992 12.492 1 97.56 159 GLU B O 1
ATOM 4341 N N . GLY B 1 160 ? -21.312 9.625 13.492 1 96.81 160 GLY B N 1
ATOM 4342 C CA . GLY B 1 160 ? -21.656 10.516 14.586 1 96.81 160 GLY B CA 1
ATOM 4343 C C . GLY B 1 160 ? -21.875 11.953 14.141 1 96.81 160 GLY B C 1
ATOM 4344 O O . GLY B 1 160 ? -22.828 12.602 14.555 1 96.81 160 GLY B O 1
ATOM 4345 N N . VAL B 1 161 ? -21 12.461 13.312 1 96.5 161 VAL B N 1
ATOM 4346 C CA . VAL B 1 161 ? -21.109 13.812 12.789 1 96.5 161 VAL B CA 1
ATOM 4347 C C . VAL B 1 161 ? -22.391 13.93 11.945 1 96.5 161 VAL B C 1
ATOM 4349 O O . VAL B 1 161 ? -23.078 14.945 12.008 1 96.5 161 VAL B O 1
ATOM 4352 N N . PHE B 1 162 ? -22.641 12.875 11.188 1 97.56 162 PHE B N 1
ATOM 4353 C CA . PHE B 1 162 ? -23.828 12.828 10.352 1 97.56 162 PHE B CA 1
ATOM 4354 C C . PHE B 1 162 ? -25.094 12.953 11.211 1 97.56 162 PHE B C 1
ATOM 4356 O O . PHE B 1 162 ? -26 13.719 10.883 1 97.56 162 PHE B O 1
ATOM 4363 N N . LYS B 1 163 ? -25.109 12.219 12.258 1 97.62 163 LYS B N 1
ATOM 4364 C CA . LYS B 1 163 ? -26.25 12.273 13.172 1 97.62 163 LYS B CA 1
ATOM 4365 C C . LYS B 1 163 ? -26.406 13.672 13.766 1 97.62 163 LYS B C 1
ATOM 4367 O O . LYS B 1 163 ? -27.531 14.156 13.914 1 97.62 163 LYS B O 1
ATOM 4372 N N . ASP B 1 164 ? -25.328 14.281 14.094 1 96.81 164 ASP B N 1
ATOM 4373 C CA . ASP B 1 164 ? -25.375 15.641 14.633 1 96.81 164 ASP B CA 1
ATOM 4374 C C . ASP B 1 164 ? -25.984 16.609 13.625 1 96.81 164 ASP B C 1
ATOM 4376 O O . ASP B 1 164 ? -26.766 17.484 14 1 96.81 164 ASP B O 1
ATOM 4380 N N . VAL B 1 165 ? -25.641 16.422 12.406 1 96.88 165 VAL B N 1
ATOM 4381 C CA . VAL B 1 165 ? -26.156 17.297 11.359 1 96.88 165 VAL B CA 1
ATOM 4382 C C . VAL B 1 165 ? -27.656 17.047 11.172 1 96.88 165 VAL B C 1
ATOM 4384 O O . VAL B 1 165 ? -28.453 17.984 11.102 1 96.88 165 VAL B O 1
ATOM 4387 N N . LYS B 1 166 ? -27.969 15.797 11.109 1 96.94 166 LYS B N 1
ATOM 4388 C CA . LYS B 1 166 ? -29.359 15.406 10.914 1 96.94 166 LYS B CA 1
ATOM 4389 C C . LYS B 1 166 ? -30.234 15.922 12.055 1 96.94 166 LYS B C 1
ATOM 4391 O O . LYS B 1 166 ? -31.375 16.328 11.828 1 96.94 166 LYS B O 1
ATOM 4396 N N . ASN B 1 167 ? -29.703 15.961 13.219 1 97.31 167 ASN B N 1
ATOM 4397 C CA . ASN B 1 167 ? -30.453 16.375 14.398 1 97.31 167 ASN B CA 1
ATOM 4398 C C . ASN B 1 167 ? -30.391 17.875 14.602 1 97.31 167 ASN B C 1
ATOM 4400 O O . ASN B 1 167 ? -30.938 18.406 15.57 1 97.31 167 ASN B O 1
ATOM 4404 N N . GLY B 1 168 ? -29.641 18.594 13.812 1 95.44 168 GLY B N 1
ATOM 4405 C CA . GLY B 1 168 ? -29.609 20.047 13.859 1 95.44 168 GLY B CA 1
ATOM 4406 C C . GLY B 1 168 ? -28.625 20.578 14.875 1 95.44 168 GLY B C 1
ATOM 4407 O O . GLY B 1 168 ? -28.641 21.766 15.203 1 95.44 168 GLY B O 1
ATOM 4408 N N . VAL B 1 169 ? -27.844 19.734 15.383 1 94.31 169 VAL B N 1
ATOM 4409 C CA . VAL B 1 169 ? -26.859 20.125 16.391 1 94.31 169 VAL B CA 1
ATOM 4410 C C . VAL B 1 169 ? -25.703 20.844 15.719 1 94.31 169 VAL B C 1
ATOM 4412 O O . VAL B 1 169 ? -25.047 21.703 16.328 1 94.31 169 VAL B O 1
ATOM 4415 N N . ARG B 1 170 ? -25.484 20.5 14.461 1 92.31 170 ARG B N 1
ATOM 4416 C CA . ARG B 1 170 ? -24.375 21.047 13.695 1 92.31 170 ARG B CA 1
ATOM 4417 C C . ARG B 1 170 ? -24.781 21.281 12.242 1 92.31 170 ARG B C 1
ATOM 4419 O O . ARG B 1 170 ? -25.672 20.609 11.719 1 92.31 170 ARG B O 1
ATOM 4426 N N . SER B 1 171 ? -24.125 22.281 11.641 1 94.38 171 SER B N 1
ATOM 4427 C CA . SER B 1 171 ? -24.391 22.516 10.227 1 94.38 171 SER B CA 1
ATOM 4428 C C . SER B 1 171 ? -23.516 21.641 9.336 1 94.38 171 SER B C 1
ATOM 4430 O O . SER B 1 171 ? -22.484 21.141 9.773 1 94.38 171 SER B O 1
ATOM 4432 N N . ILE B 1 172 ? -23.922 21.438 8.102 1 94.94 172 ILE B N 1
ATOM 4433 C CA . ILE B 1 172 ? -23.141 20.688 7.133 1 94.94 172 ILE B CA 1
ATOM 4434 C C . ILE B 1 172 ? -21.828 21.406 6.84 1 94.94 172 ILE B C 1
ATOM 4436 O O . ILE B 1 172 ? -20.797 20.766 6.605 1 94.94 172 ILE B O 1
ATOM 4440 N N . GLU B 1 173 ? -21.828 22.734 6.938 1 93.12 173 GLU B N 1
ATOM 4441 C CA . GLU B 1 173 ? -20.609 23.516 6.723 1 93.12 173 GLU B CA 1
ATOM 4442 C C . GLU B 1 173 ? -19.578 23.266 7.816 1 93.12 173 GLU B C 1
ATOM 4444 O O . GLU B 1 173 ? -18.391 23.125 7.535 1 93.12 173 GLU B O 1
ATOM 4449 N N . SER B 1 174 ? -20.141 23.219 8.977 1 93.38 174 SER B N 1
ATOM 4450 C CA . SER B 1 174 ? -19.266 22.938 10.109 1 93.38 174 SER B CA 1
ATOM 4451 C C . SER B 1 174 ? -18.672 21.531 10.008 1 93.38 174 SER B C 1
ATOM 4453 O O . SER B 1 174 ? -17.484 21.344 10.289 1 93.38 174 SER B O 1
ATOM 4455 N N . ALA B 1 175 ? -19.484 20.609 9.617 1 95.12 175 ALA B N 1
ATOM 4456 C CA . ALA B 1 175 ? -19.016 19.234 9.43 1 95.12 175 ALA B CA 1
ATOM 4457 C C . ALA B 1 175 ? -17.953 19.156 8.336 1 95.12 175 ALA B C 1
ATOM 4459 O O . ALA B 1 175 ? -16.922 18.516 8.508 1 95.12 175 ALA B O 1
ATOM 4460 N N . THR B 1 176 ? -18.172 19.844 7.246 1 95.38 176 THR B N 1
ATOM 4461 C CA . THR B 1 176 ? -17.25 19.891 6.117 1 95.38 176 THR B CA 1
ATOM 4462 C C . THR B 1 176 ? -15.898 20.469 6.539 1 95.38 176 THR B C 1
ATOM 4464 O O . THR B 1 176 ? -14.852 19.906 6.219 1 95.38 176 THR B O 1
ATOM 4467 N N . LYS B 1 177 ? -15.953 21.5 7.266 1 93.5 177 LYS B N 1
ATOM 4468 C CA . LYS B 1 177 ? -14.734 22.125 7.75 1 93.5 177 LYS B CA 1
ATOM 4469 C C . LYS B 1 177 ? -13.945 21.188 8.656 1 93.5 177 LYS B C 1
ATOM 4471 O O . LYS B 1 177 ? -12.719 21.094 8.555 1 93.5 177 LYS B O 1
ATOM 4476 N N . GLU B 1 178 ? -14.641 20.547 9.5 1 94.81 178 GLU B N 1
ATOM 4477 C CA . GLU B 1 178 ? -13.984 19.625 10.414 1 94.81 178 GLU B CA 1
ATOM 4478 C C . GLU B 1 178 ? -13.352 18.453 9.656 1 94.81 178 GLU B C 1
ATOM 4480 O O . GLU B 1 178 ? -12.219 18.078 9.938 1 94.81 178 GLU B O 1
ATOM 4485 N N . PHE B 1 179 ? -14.094 17.844 8.695 1 96.81 179 PHE B N 1
ATOM 4486 C CA . PHE B 1 179 ? -13.539 16.75 7.895 1 96.81 179 PHE B CA 1
ATOM 4487 C C . PHE B 1 179 ? -12.297 17.203 7.145 1 96.81 179 PHE B C 1
ATOM 4489 O O . PHE B 1 179 ? -11.273 16.516 7.16 1 96.81 179 PHE B O 1
ATOM 4496 N N . LYS B 1 180 ? -12.352 18.359 6.559 1 96.12 180 LYS B N 1
ATOM 4497 C CA . LYS B 1 180 ? -11.211 18.906 5.824 1 96.12 180 LYS B CA 1
ATOM 4498 C C . LYS B 1 180 ? -10.031 19.156 6.75 1 96.12 180 LYS B C 1
ATOM 4500 O O . LYS B 1 180 ? -8.891 18.844 6.41 1 96.12 180 LYS B O 1
ATOM 4505 N N . GLY B 1 181 ? -10.336 19.703 7.875 1 97.06 181 GLY B N 1
ATOM 4506 C CA . GLY B 1 181 ? -9.289 19.984 8.844 1 97.06 181 GLY B CA 1
ATOM 4507 C C . GLY B 1 181 ? -8.578 18.734 9.328 1 97.06 181 GLY B C 1
ATOM 4508 O O . GLY B 1 181 ? -7.352 18.703 9.414 1 97.06 181 GLY B O 1
ATOM 4509 N N . VAL B 1 182 ? -9.367 17.734 9.641 1 97.06 182 VAL B N 1
ATOM 4510 C CA . VAL B 1 182 ? -8.805 16.484 10.117 1 97.06 182 VAL B CA 1
ATOM 4511 C C . VAL B 1 182 ? -7.98 15.828 9.016 1 97.06 182 VAL B C 1
ATOM 4513 O O . VAL B 1 182 ? -6.879 15.336 9.258 1 97.06 182 VAL B O 1
ATOM 4516 N N . LEU B 1 183 ? -8.469 15.82 7.762 1 97.69 183 LEU B N 1
ATOM 4517 C CA . LEU B 1 183 ? -7.738 15.258 6.637 1 97.69 183 LEU B CA 1
ATOM 4518 C C . LEU B 1 183 ? -6.41 15.969 6.43 1 97.69 183 LEU B C 1
ATOM 4520 O O . LEU B 1 183 ? -5.383 15.328 6.207 1 97.69 183 LEU B O 1
ATOM 4524 N N . LEU B 1 184 ? -6.473 17.266 6.484 1 97.31 184 LEU B N 1
ATOM 4525 C CA . LEU B 1 184 ? -5.246 18.031 6.309 1 97.31 184 LEU B CA 1
ATOM 4526 C C . LEU B 1 184 ? -4.238 17.719 7.406 1 97.31 184 LEU B C 1
ATOM 4528 O O . LEU B 1 184 ? -3.055 17.5 7.129 1 97.31 184 LEU B O 1
ATOM 4532 N N . HIS B 1 185 ? -4.723 17.641 8.625 1 97.81 185 HIS B N 1
ATOM 4533 C CA . HIS B 1 185 ? -3.893 17.281 9.773 1 97.81 185 HIS B CA 1
ATOM 4534 C C . HIS B 1 185 ? -3.203 15.945 9.547 1 97.81 185 HIS B C 1
ATOM 4536 O O . HIS B 1 185 ? -1.983 15.836 9.695 1 97.81 185 HIS B O 1
ATOM 4542 N N . GLU B 1 186 ? -4.027 14.938 9.164 1 98.06 186 GLU B N 1
ATOM 4543 C CA . GLU B 1 186 ? -3.477 13.609 8.914 1 98.06 186 GLU B CA 1
ATOM 4544 C C . GLU B 1 186 ? -2.49 13.633 7.75 1 98.06 186 GLU B C 1
ATOM 4546 O O . GLU B 1 186 ? -1.487 12.914 7.766 1 98.06 186 GLU B O 1
ATOM 4551 N N . LEU B 1 187 ? -2.816 14.398 6.727 1 98.25 187 LEU B N 1
ATOM 4552 C CA . LEU B 1 187 ? -1.934 14.477 5.566 1 98.25 187 LEU B CA 1
ATOM 4553 C C . LEU B 1 187 ? -0.576 15.055 5.957 1 98.25 187 LEU B C 1
ATOM 4555 O O . LEU B 1 187 ? 0.454 14.641 5.418 1 98.25 187 LEU B O 1
ATOM 4559 N N . VAL B 1 188 ? -0.513 16.031 6.836 1 98.06 188 VAL B N 1
ATOM 4560 C CA . VAL B 1 188 ? 0.754 16.594 7.309 1 98.06 188 VAL B CA 1
ATOM 4561 C C . VAL B 1 188 ? 1.637 15.469 7.848 1 98.06 188 VAL B C 1
ATOM 4563 O O . VAL B 1 188 ? 2.84 15.43 7.578 1 98.06 188 VAL B O 1
ATOM 4566 N N . HIS B 1 189 ? 1.015 14.547 8.578 1 97.88 189 HIS B N 1
ATOM 4567 C CA . HIS B 1 189 ? 1.763 13.445 9.164 1 97.88 189 HIS B CA 1
ATOM 4568 C C . HIS B 1 189 ? 2.402 12.57 8.086 1 97.88 189 HIS B C 1
ATOM 4570 O O . HIS B 1 189 ? 3.43 11.938 8.328 1 97.88 189 HIS B O 1
ATOM 4576 N N . THR B 1 190 ? 1.842 12.516 6.922 1 97 190 THR B N 1
ATOM 4577 C CA . THR B 1 190 ? 2.424 11.719 5.848 1 97 190 THR B CA 1
ATOM 4578 C C . THR B 1 190 ? 3.625 12.438 5.234 1 97 190 THR B C 1
ATOM 4580 O O . THR B 1 190 ? 4.441 11.82 4.551 1 97 190 THR B O 1
ATOM 4583 N N . ILE B 1 191 ? 3.713 13.734 5.449 1 95.88 191 ILE B N 1
ATOM 4584 C CA . ILE B 1 191 ? 4.707 14.547 4.754 1 95.88 191 ILE B CA 1
ATOM 4585 C C . ILE B 1 191 ? 5.809 14.961 5.73 1 95.88 191 ILE B C 1
ATOM 4587 O O . ILE B 1 191 ? 6.988 14.969 5.375 1 95.88 191 ILE B O 1
ATOM 4591 N N . GLN B 1 192 ? 5.453 15.273 6.934 1 96.88 192 GLN B N 1
ATOM 4592 C CA . GLN B 1 192 ? 6.43 15.766 7.902 1 96.88 192 GLN B CA 1
ATOM 4593 C C . GLN B 1 192 ? 7.395 14.664 8.328 1 96.88 192 GLN B C 1
ATOM 4595 O O . GLN B 1 192 ? 7.047 13.484 8.297 1 96.88 192 GLN B O 1
ATOM 4600 N N . HIS B 1 193 ? 8.562 15.055 8.68 1 95.19 193 HIS B N 1
ATOM 4601 C CA . HIS B 1 193 ? 9.547 14.141 9.242 1 95.19 193 HIS B CA 1
ATOM 4602 C C . HIS B 1 193 ? 9.484 14.133 10.766 1 95.19 193 HIS B C 1
ATOM 4604 O O . HIS B 1 193 ? 8.852 15 11.367 1 95.19 193 HIS B O 1
ATOM 4610 N N . ASP B 1 194 ? 10.062 13.047 11.398 1 95.5 194 ASP B N 1
ATOM 4611 C CA . ASP B 1 194 ? 9.906 12.914 12.844 1 95.5 194 ASP B CA 1
ATOM 4612 C C . ASP B 1 194 ? 11.234 12.578 13.508 1 95.5 194 ASP B C 1
ATOM 4614 O O . ASP B 1 194 ? 11.266 12.125 14.656 1 95.5 194 ASP B O 1
ATOM 4618 N N . GLY B 1 195 ? 12.344 12.688 12.773 1 95.62 195 GLY B N 1
ATOM 4619 C CA . GLY B 1 195 ? 13.656 12.43 13.359 1 95.62 195 GLY B CA 1
ATOM 4620 C C . GLY B 1 195 ? 13.828 11 13.836 1 95.62 195 GLY B C 1
ATOM 4621 O O . GLY B 1 195 ? 14.258 10.766 14.961 1 95.62 195 GLY B O 1
ATOM 4622 N N . CYS B 1 196 ? 13.477 10.102 13.023 1 90.81 196 CYS B N 1
ATOM 4623 C CA . CYS B 1 196 ? 13.539 8.688 13.383 1 90.81 196 CYS B CA 1
ATOM 4624 C C . CYS B 1 196 ? 12.672 8.398 14.602 1 90.81 196 CYS B C 1
ATOM 4626 O O . CYS B 1 196 ? 13.117 7.715 15.531 1 90.81 196 CYS B O 1
ATOM 4628 N N . SER B 1 197 ? 11.562 9.031 14.68 1 92 197 SER B N 1
ATOM 4629 C CA . SER B 1 197 ? 10.531 8.828 15.703 1 92 197 SER B CA 1
ATOM 4630 C C . SER B 1 197 ? 11 9.336 17.062 1 92 197 SER B C 1
ATOM 4632 O O . SER B 1 197 ? 10.555 8.844 18.094 1 92 197 SER B O 1
ATOM 4634 N N . THR B 1 198 ? 11.922 10.242 17.094 1 95.81 198 THR B N 1
ATOM 4635 C CA . THR B 1 198 ? 12.445 10.711 18.375 1 95.81 198 THR B CA 1
ATOM 4636 C C . THR B 1 198 ? 11.844 12.062 18.734 1 95.81 198 THR B C 1
ATOM 4638 O O . THR B 1 198 ? 12 12.539 19.859 1 95.81 198 THR B O 1
ATOM 4641 N N . THR B 1 199 ? 11.203 12.633 17.797 1 97.5 199 THR B N 1
ATOM 4642 C CA . THR B 1 199 ? 10.586 13.922 18.078 1 97.5 199 THR B CA 1
ATOM 4643 C C . THR B 1 199 ? 9.438 13.773 19.078 1 97.5 199 THR B C 1
ATOM 4645 O O . THR B 1 199 ? 8.625 12.852 18.953 1 97.5 199 THR B O 1
ATOM 4648 N N . PRO B 1 200 ? 9.383 14.703 20.047 1 96.88 200 PRO B N 1
ATOM 4649 C CA . PRO B 1 200 ? 8.266 14.617 20.984 1 96.88 200 PRO B CA 1
ATOM 4650 C C . PRO B 1 200 ? 6.906 14.672 20.297 1 96.88 200 PRO B C 1
ATOM 4652 O O . PRO B 1 200 ? 6.719 15.461 19.359 1 96.88 200 PRO B O 1
ATOM 4655 N N . GLY B 1 201 ? 5.953 13.875 20.844 1 96.5 201 GLY B N 1
ATOM 4656 C CA . GLY B 1 201 ? 4.629 13.789 20.25 1 96.5 201 GLY B CA 1
ATOM 4657 C C . GLY B 1 201 ? 3.92 15.125 20.172 1 96.5 201 GLY B C 1
ATOM 4658 O O . GLY B 1 201 ? 3.256 15.43 19.188 1 96.5 201 GLY B O 1
ATOM 4659 N N . TRP B 1 202 ? 4.047 15.906 21.25 1 97.06 202 TRP B N 1
ATOM 4660 C CA . TRP B 1 202 ? 3.365 17.203 21.281 1 97.06 202 TRP B CA 1
ATOM 4661 C C . TRP B 1 202 ? 3.814 18.078 20.109 1 97.06 202 TRP B C 1
ATOM 4663 O O . TRP B 1 202 ? 3.016 18.828 19.547 1 97.06 202 TRP B O 1
ATOM 4673 N N . LEU B 1 203 ? 5.09 18.062 19.734 1 98.19 203 LEU B N 1
ATOM 4674 C CA . LEU B 1 203 ? 5.625 18.906 18.672 1 98.19 203 LEU B CA 1
ATOM 4675 C C . LEU B 1 203 ? 5.145 18.422 17.297 1 98.19 203 LEU B C 1
ATOM 4677 O O . LEU B 1 203 ? 4.777 19.234 16.453 1 98.19 203 LEU B O 1
ATOM 4681 N N . ILE B 1 204 ? 5.098 17.062 17.141 1 98 204 ILE B N 1
ATOM 4682 C CA . ILE B 1 204 ? 4.574 16.469 15.914 1 98 204 ILE B CA 1
ATOM 4683 C C . ILE B 1 204 ? 3.135 16.938 15.695 1 98 204 ILE B C 1
ATOM 4685 O O . ILE B 1 204 ? 2.795 17.438 14.617 1 98 204 ILE B O 1
ATOM 4689 N N . GLU B 1 205 ? 2.389 16.891 16.734 1 97.88 205 GLU B N 1
ATOM 4690 C CA . GLU B 1 205 ? 0.98 17.266 16.656 1 97.88 205 GLU B CA 1
ATOM 4691 C C . GLU B 1 205 ? 0.82 18.781 16.5 1 97.88 205 GLU B C 1
ATOM 4693 O O . GLU B 1 205 ? -0.088 19.25 15.812 1 97.88 205 GLU B O 1
ATOM 4698 N N . SER B 1 206 ? 1.64 19.531 17.125 1 98.12 206 SER B N 1
ATOM 4699 C CA . SER B 1 206 ? 1.577 20.984 17.031 1 98.12 206 SER B CA 1
ATOM 4700 C C . SER B 1 206 ? 1.869 21.469 15.617 1 98.12 206 SER B C 1
ATOM 4702 O O . SER B 1 206 ? 1.214 22.375 15.117 1 98.12 206 SER B O 1
ATOM 4704 N N . ILE B 1 207 ? 2.846 20.828 15 1 97.94 207 ILE B N 1
ATOM 4705 C CA . ILE B 1 207 ? 3.195 21.203 13.633 1 97.94 207 ILE B CA 1
ATOM 4706 C C . ILE B 1 207 ? 2.021 20.906 12.703 1 97.94 207 ILE B C 1
ATOM 4708 O O . ILE B 1 207 ? 1.678 21.734 11.852 1 97.94 207 ILE B O 1
ATOM 4712 N N . ALA B 1 208 ? 1.431 19.75 12.875 1 98.25 208 ALA B N 1
ATOM 4713 C CA . ALA B 1 208 ? 0.289 19.375 12.039 1 98.25 208 ALA B CA 1
ATOM 4714 C C . ALA B 1 208 ? -0.845 20.391 12.188 1 98.25 208 ALA B C 1
ATOM 4716 O O . ALA B 1 208 ? -1.401 20.859 11.195 1 98.25 208 ALA B O 1
ATOM 4717 N N . ASP B 1 209 ? -1.112 20.781 13.383 1 97.38 209 ASP B N 1
ATOM 4718 C CA . ASP B 1 209 ? -2.211 21.719 13.617 1 97.38 209 ASP B CA 1
ATOM 4719 C C . ASP B 1 209 ? -1.804 23.141 13.281 1 97.38 209 ASP B C 1
ATOM 4721 O O . ASP B 1 209 ? -2.656 23.984 12.984 1 97.38 209 ASP B O 1
ATOM 4725 N N . TYR B 1 210 ? -0.513 23.469 13.352 1 96.31 210 TYR B N 1
ATOM 4726 C CA . TYR B 1 210 ? -0.043 24.766 12.859 1 96.31 210 TYR B CA 1
ATOM 4727 C C . TYR B 1 210 ? -0.367 24.938 11.383 1 96.31 210 TYR B C 1
ATOM 4729 O O . TYR B 1 210 ? -0.889 25.969 10.969 1 96.31 210 TYR B O 1
ATOM 4737 N N . VAL B 1 211 ? -0.091 23.859 10.617 1 95.69 211 VAL B N 1
ATOM 4738 C CA . VAL B 1 211 ? -0.401 23.922 9.195 1 95.69 211 VAL B CA 1
ATOM 4739 C C . VAL B 1 211 ? -1.912 24.016 9 1 95.69 211 VAL B C 1
ATOM 4741 O O . VAL B 1 211 ? -2.391 24.781 8.164 1 95.69 211 VAL B O 1
ATOM 4744 N N . ARG B 1 212 ? -2.633 23.219 9.773 1 95.06 212 ARG B N 1
ATOM 4745 C CA . ARG B 1 212 ? -4.09 23.266 9.734 1 95.06 212 ARG B CA 1
ATOM 4746 C C . ARG B 1 212 ? -4.602 24.688 10.016 1 95.06 212 ARG B C 1
ATOM 4748 O O . ARG B 1 212 ? -5.523 25.156 9.344 1 95.06 212 ARG B O 1
ATOM 4755 N N . LEU B 1 213 ? -3.975 25.312 10.969 1 93.19 213 LEU B N 1
ATOM 4756 C CA . LEU B 1 213 ? -4.316 26.688 11.32 1 93.19 213 LEU B CA 1
ATOM 4757 C C . LEU B 1 213 ? -4.051 27.641 10.156 1 93.19 213 LEU B C 1
ATOM 4759 O O . LEU B 1 213 ? -4.848 28.531 9.883 1 93.19 213 LEU B O 1
ATOM 4763 N N . GLN B 1 214 ? -2.957 27.422 9.469 1 91.38 214 GLN B N 1
ATOM 4764 C CA . GLN B 1 214 ? -2.609 28.281 8.336 1 91.38 214 GLN B CA 1
ATOM 4765 C C . GLN B 1 214 ? -3.592 28.094 7.188 1 91.38 214 GLN B C 1
ATOM 4767 O O . GLN B 1 214 ? -3.758 28.984 6.352 1 91.38 214 GLN B O 1
ATOM 4772 N N . ALA B 1 215 ? -4.23 26.938 7.152 1 91.44 215 ALA B N 1
ATOM 4773 C CA . ALA B 1 215 ? -5.219 26.656 6.113 1 91.44 215 ALA B CA 1
ATOM 4774 C C . ALA B 1 215 ? -6.605 27.141 6.531 1 91.44 215 ALA B C 1
ATOM 4776 O O . ALA B 1 215 ? -7.582 26.938 5.805 1 91.44 215 ALA B O 1
ATOM 4777 N N . ARG B 1 216 ? -6.75 27.656 7.746 1 90.25 216 ARG B N 1
ATOM 4778 C CA . ARG B 1 216 ? -8.008 28.141 8.305 1 90.25 216 ARG B CA 1
ATOM 4779 C C . ARG B 1 216 ? -9.016 27.016 8.445 1 90.25 216 ARG B C 1
ATOM 4781 O O . ARG B 1 216 ? -10.203 27.188 8.156 1 90.25 216 ARG B O 1
ATOM 4788 N N . LEU B 1 217 ? -8.508 25.953 8.758 1 92.44 217 LEU B N 1
ATOM 4789 C CA . LEU B 1 217 ? -9.367 24.781 8.945 1 92.44 217 LEU B CA 1
ATOM 4790 C C . LEU B 1 217 ? -9.414 24.375 10.414 1 92.44 217 LEU B C 1
ATOM 4792 O O . LEU B 1 217 ? -9.766 23.25 10.734 1 92.44 217 LEU B O 1
ATOM 4796 N N . GLY B 1 218 ? -9.023 25.281 11.305 1 89.5 218 GLY B N 1
ATOM 4797 C CA . GLY B 1 218 ? -9.203 25.047 12.727 1 89.5 218 GLY B CA 1
ATOM 4798 C C . GLY B 1 218 ? -10.656 25.094 13.164 1 89.5 218 GLY B C 1
ATOM 4799 O O . GLY B 1 218 ? -11.422 25.938 12.688 1 89.5 218 GLY B O 1
ATOM 4800 N N . PRO B 1 219 ? -10.977 24.141 13.977 1 87 219 PRO B N 1
ATOM 4801 C CA . PRO B 1 219 ? -12.352 24.219 14.484 1 87 219 PRO B CA 1
ATOM 4802 C C . PRO B 1 219 ? -12.57 25.422 15.398 1 87 219 PRO B C 1
ATOM 4804 O O . PRO B 1 219 ? -11.609 26 15.922 1 87 219 PRO B O 1
ATOM 4807 N N . ASP B 1 220 ? -13.836 25.75 15.633 1 83 220 ASP B N 1
ATOM 4808 C CA . ASP B 1 220 ? -14.211 26.922 16.406 1 83 220 ASP B CA 1
ATOM 4809 C C . ASP B 1 220 ? -13.875 26.734 17.891 1 83 220 ASP B C 1
ATOM 4811 O O . ASP B 1 220 ? -13.648 27.719 18.609 1 83 220 ASP B O 1
ATOM 4815 N N . HIS B 1 221 ? -13.719 25.531 18.344 1 85.25 221 HIS B N 1
ATOM 4816 C CA . HIS B 1 221 ? -13.555 25.281 19.766 1 85.25 221 HIS B CA 1
ATOM 4817 C C . HIS B 1 221 ? -12.086 25.312 20.172 1 85.25 221 HIS B C 1
ATOM 4819 O O . HIS B 1 221 ? -11.75 25.109 21.344 1 85.25 221 HIS B O 1
ATOM 4825 N N . TRP B 1 222 ? -11.148 25.531 19.25 1 91.12 222 TRP B N 1
ATOM 4826 C CA . TRP B 1 222 ? -9.734 25.656 19.594 1 91.12 222 TRP B CA 1
ATOM 4827 C C . TRP B 1 222 ? -9.508 26.797 20.578 1 91.12 222 TRP B C 1
ATOM 4829 O O . TRP B 1 222 ? -10.133 27.844 20.469 1 91.12 222 TRP B O 1
ATOM 4839 N N . ARG B 1 223 ? -8.641 26.609 21.531 1 89.88 223 ARG B N 1
ATOM 4840 C CA . ARG B 1 223 ? -8.297 27.625 22.516 1 89.88 223 ARG B CA 1
ATOM 4841 C C . ARG B 1 223 ? -7.578 28.797 21.859 1 89.88 223 ARG B C 1
ATOM 4843 O O . ARG B 1 223 ? -6.949 28.641 20.812 1 89.88 223 ARG B O 1
ATOM 4850 N N . LYS B 1 224 ? -7.734 29.891 22.469 1 90.12 224 LYS B N 1
ATOM 4851 C CA . LYS B 1 224 ? -7.176 31.141 21.922 1 90.12 224 LYS B CA 1
ATOM 4852 C C . LYS B 1 224 ? -5.668 31.203 22.156 1 90.12 224 LYS B C 1
ATOM 4854 O O . LYS B 1 224 ? -5.133 30.484 23 1 90.12 224 LYS B O 1
ATOM 4859 N N . SER B 1 225 ? -5.047 32.062 21.438 1 91.75 225 SER B N 1
ATOM 4860 C CA . SER B 1 225 ? -3.625 32.312 21.641 1 91.75 225 SER B CA 1
ATOM 4861 C C . SER B 1 225 ? -3.338 32.719 23.078 1 91.75 225 SER B C 1
ATOM 4863 O O . SER B 1 225 ? -4.117 33.469 23.672 1 91.75 225 SER B O 1
ATOM 4865 N N . GLY B 1 226 ? -2.273 32.344 23.578 1 90.94 226 GLY B N 1
ATOM 4866 C CA . GLY B 1 226 ? -1.882 32.688 24.922 1 90.94 226 GLY B CA 1
ATOM 4867 C C . GLY B 1 226 ? -2.447 31.734 25.969 1 90.94 226 GLY B C 1
ATOM 4868 O O . GLY B 1 226 ? -2.203 31.891 27.172 1 90.94 226 GLY B O 1
ATOM 4869 N N . SER B 1 227 ? -3.188 30.75 25.484 1 90.25 227 SER B N 1
ATOM 4870 C CA . SER B 1 227 ? -3.707 29.75 26.406 1 90.25 227 SER B CA 1
ATOM 4871 C C . SER B 1 227 ? -2.648 28.703 26.75 1 90.25 227 SER B C 1
ATOM 4873 O O . SER B 1 227 ? -1.683 28.531 26 1 90.25 227 SER B O 1
ATOM 4875 N N . GLY B 1 228 ? -2.74 28.047 27.906 1 91.81 228 GLY B N 1
ATOM 4876 C CA . GLY B 1 228 ? -1.833 26.984 28.328 1 91.81 228 GLY B CA 1
ATOM 4877 C C . GLY B 1 228 ? -1.32 27.156 29.734 1 91.81 228 GLY B C 1
ATOM 4878 O O . GLY B 1 228 ? -1.313 28.266 30.266 1 91.81 228 GLY B O 1
ATOM 4879 N N . ARG B 1 229 ? -0.905 26.125 30.203 1 94.44 229 ARG B N 1
ATOM 4880 C CA . ARG B 1 229 ? -0.323 26.156 31.531 1 94.44 229 ARG B CA 1
ATOM 4881 C C . ARG B 1 229 ? 1.035 26.859 31.531 1 94.44 229 ARG B C 1
ATOM 4883 O O . ARG B 1 229 ? 1.762 26.797 30.531 1 94.44 229 ARG B O 1
ATOM 4890 N N . PRO B 1 230 ? 1.304 27.516 32.625 1 94.06 230 PRO B N 1
ATOM 4891 C CA . PRO B 1 230 ? 2.574 28.234 32.656 1 94.06 230 PRO B CA 1
ATOM 4892 C C . PRO B 1 230 ? 3.787 27.328 32.562 1 94.06 230 PRO B C 1
ATOM 4894 O O . PRO B 1 230 ? 4.781 27.688 31.922 1 94.06 230 PRO B O 1
ATOM 4897 N N . ASP B 1 231 ? 3.623 26.141 33.188 1 94.62 231 ASP B N 1
ATOM 4898 C CA . ASP B 1 231 ? 4.758 25.234 33.156 1 94.62 231 ASP B CA 1
ATOM 4899 C C . ASP B 1 231 ? 4.602 24.188 32.031 1 94.62 231 ASP B C 1
ATOM 4901 O O . ASP B 1 231 ? 3.668 23.391 32.062 1 94.62 231 ASP B O 1
ATOM 4905 N N . LYS B 1 232 ? 5.426 24.188 31.125 1 96.31 232 LYS B N 1
ATOM 4906 C CA . LYS B 1 232 ? 5.508 23.25 30.016 1 96.31 232 LYS B CA 1
ATOM 4907 C C . LYS B 1 232 ? 4.168 23.109 29.312 1 96.31 232 LYS B C 1
ATOM 4909 O O . LYS B 1 232 ? 3.758 22.016 28.938 1 96.31 232 LYS B O 1
ATOM 4914 N N . GLY B 1 233 ? 3.477 24.203 29.203 1 96.19 233 GLY B N 1
ATOM 4915 C CA . GLY B 1 233 ? 2.164 24.188 28.578 1 96.19 233 GLY B CA 1
ATOM 4916 C C . GLY B 1 233 ? 2.203 23.766 27.125 1 96.19 233 GLY B C 1
ATOM 4917 O O . GLY B 1 233 ? 1.196 23.312 26.578 1 96.19 233 GLY B O 1
ATOM 4918 N N . TRP B 1 234 ? 3.393 23.906 26.453 1 95.38 234 TRP B N 1
ATOM 4919 C CA . TRP B 1 234 ? 3.543 23.484 25.062 1 95.38 234 TRP B CA 1
ATOM 4920 C C . TRP B 1 234 ? 3.303 21.984 24.922 1 95.38 234 TRP B C 1
ATOM 4922 O O . TRP B 1 234 ? 2.994 21.516 23.828 1 95.38 234 TRP B O 1
ATOM 4932 N N . GLU B 1 235 ? 3.318 21.203 25.938 1 95.88 235 GLU B N 1
ATOM 4933 C CA . GLU B 1 235 ? 3.197 19.75 25.875 1 95.88 235 GLU B CA 1
ATOM 4934 C C . GLU B 1 235 ? 1.756 19.312 25.609 1 95.88 235 GLU B C 1
ATOM 4936 O O . GLU B 1 235 ? 1.498 18.172 25.25 1 95.88 235 GLU B O 1
ATOM 4941 N N . ASP B 1 236 ? 0.895 20.281 25.828 1 93.44 236 ASP B N 1
ATOM 4942 C CA . ASP B 1 236 ? -0.49 19.984 25.469 1 93.44 236 ASP B CA 1
ATOM 4943 C C . ASP B 1 236 ? -0.624 19.672 23.984 1 93.44 236 ASP B C 1
ATOM 4945 O O . ASP B 1 236 ? -1.537 18.953 23.578 1 93.44 236 ASP B O 1
ATOM 4949 N N . GLY B 1 237 ? 0.237 20.25 23.141 1 94.5 237 GLY B N 1
ATOM 4950 C CA . GLY B 1 237 ? 0.213 19.984 21.719 1 94.5 237 GLY B CA 1
ATOM 4951 C C . GLY B 1 237 ? -1.023 20.547 21.031 1 94.5 237 GLY B C 1
ATOM 4952 O O . GLY B 1 237 ? -1.558 21.578 21.438 1 94.5 237 GLY B O 1
ATOM 4953 N N . TYR B 1 238 ? -1.327 20.016 19.875 1 93.94 238 TYR B N 1
ATOM 4954 C CA . TYR B 1 238 ? -2.545 20.312 19.125 1 93.94 238 TYR B CA 1
ATOM 4955 C C . TYR B 1 238 ? -2.754 21.812 19.016 1 93.94 238 TYR B C 1
ATOM 4957 O O . TYR B 1 238 ? -1.873 22.547 18.547 1 93.94 238 TYR B O 1
ATOM 4965 N N . ASP B 1 239 ? -3.906 22.328 19.406 1 94.25 239 ASP B N 1
ATOM 4966 C CA . ASP B 1 239 ? -4.262 23.719 19.203 1 94.25 239 ASP B CA 1
ATOM 4967 C C . ASP B 1 239 ? -3.332 24.656 19.984 1 94.25 239 ASP B C 1
ATOM 4969 O O . ASP B 1 239 ? -2.889 25.672 19.453 1 94.25 239 ASP B O 1
ATOM 4973 N N . ILE B 1 240 ? -2.938 24.25 21.156 1 95.44 240 ILE B N 1
ATOM 4974 C CA . ILE B 1 240 ? -2.064 25.078 21.984 1 95.44 240 ILE B CA 1
ATOM 4975 C C . ILE B 1 240 ? -0.688 25.188 21.344 1 95.44 240 ILE B C 1
ATOM 4977 O O . ILE B 1 240 ? -0.152 26.281 21.188 1 95.44 240 ILE B O 1
ATOM 4981 N N . GLY B 1 241 ? -0.224 24.062 20.953 1 96.56 241 GLY B N 1
ATOM 4982 C CA . GLY B 1 241 ? 1.068 24.062 20.281 1 96.56 241 GLY B CA 1
ATOM 4983 C C . GLY B 1 241 ? 1.051 24.781 18.953 1 96.56 241 GLY B C 1
ATOM 4984 O O . GLY B 1 241 ? 2.023 25.453 18.594 1 96.56 241 GLY B O 1
ATOM 4985 N N . ALA B 1 242 ? -0.016 24.656 18.266 1 96.56 242 ALA B N 1
ATOM 4986 C CA . ALA B 1 242 ? -0.164 25.297 16.969 1 96.56 242 ALA B CA 1
ATOM 4987 C C . ALA B 1 242 ? -0.11 26.828 17.109 1 96.56 242 ALA B C 1
ATOM 4989 O O . ALA B 1 242 ? 0.584 27.5 16.344 1 96.56 242 ALA B O 1
ATOM 4990 N N . LYS B 1 243 ? -0.781 27.359 18.094 1 95.38 243 LYS B N 1
ATOM 4991 C CA . LYS B 1 243 ? -0.798 28.812 18.328 1 95.38 243 LYS B CA 1
ATOM 4992 C C . LYS B 1 243 ? 0.577 29.312 18.766 1 95.38 243 LYS B C 1
ATOM 4994 O O . LYS B 1 243 ? 1.007 30.391 18.359 1 95.38 243 LYS B O 1
ATOM 4999 N N . PHE B 1 244 ? 1.209 28.547 19.562 1 96.44 244 PHE B N 1
ATOM 5000 C CA . PHE B 1 244 ? 2.562 28.859 20 1 96.44 244 PHE B CA 1
ATOM 5001 C C . PHE B 1 244 ? 3.514 28.938 18.812 1 96.44 244 PHE B C 1
ATOM 5003 O O . PHE B 1 244 ? 4.262 29.906 18.672 1 96.44 244 PHE B O 1
ATOM 5010 N N . LEU B 1 245 ? 3.459 27.891 17.906 1 96.69 245 LEU B N 1
ATOM 5011 C CA . LEU B 1 245 ? 4.309 27.891 16.719 1 96.69 245 LEU B CA 1
ATOM 5012 C C . LEU B 1 245 ? 3.979 29.062 15.812 1 96.69 245 LEU B C 1
ATOM 5014 O O . LEU B 1 245 ? 4.879 29.703 15.258 1 96.69 245 LEU B O 1
ATOM 5018 N N . GLN B 1 246 ? 2.715 29.297 15.656 1 94.69 246 GLN B N 1
ATOM 5019 C CA . GLN B 1 246 ? 2.303 30.438 14.844 1 94.69 246 GLN B CA 1
ATOM 5020 C C . GLN B 1 246 ? 2.887 31.734 15.383 1 94.69 246 GLN B C 1
ATOM 5022 O O . GLN B 1 246 ? 3.346 32.594 14.617 1 94.69 246 GLN B O 1
ATOM 5027 N N . TRP B 1 247 ? 2.812 31.891 16.672 1 94.88 247 TRP B N 1
ATOM 5028 C CA . TRP B 1 247 ? 3.385 33.062 17.328 1 94.88 247 TRP B CA 1
ATOM 5029 C C . TRP B 1 247 ? 4.887 33.156 17.078 1 94.88 247 TRP B C 1
ATOM 5031 O O . TRP B 1 247 ? 5.414 34.219 16.766 1 94.88 247 TRP B O 1
ATOM 5041 N N . LEU B 1 248 ? 5.602 32.094 17.188 1 95.94 248 LEU B N 1
ATOM 5042 C CA . LEU B 1 248 ? 7.043 32.062 16.953 1 95.94 248 LEU B CA 1
ATOM 5043 C C . LEU B 1 248 ? 7.379 32.438 15.523 1 95.94 248 LEU B C 1
ATOM 5045 O O . LEU B 1 248 ? 8.352 33.156 15.289 1 95.94 248 LEU B O 1
ATOM 5049 N N . VAL B 1 249 ? 6.598 32 14.586 1 94 249 VAL B N 1
ATOM 5050 C CA . VAL B 1 249 ? 6.848 32.25 13.172 1 94 249 VAL B CA 1
ATOM 5051 C C . VAL B 1 249 ? 6.527 33.688 12.836 1 94 249 VAL B C 1
ATOM 5053 O O . VAL B 1 249 ? 7.047 34.25 11.859 1 94 249 VAL B O 1
ATOM 5056 N N . GLY B 1 250 ? 5.684 34.375 13.633 1 90.75 250 GLY B N 1
ATOM 5057 C CA . GLY B 1 250 ? 5.426 35.781 13.477 1 90.75 250 GLY B CA 1
ATOM 5058 C C . GLY B 1 250 ? 4.078 36.094 12.852 1 90.75 250 GLY B C 1
ATOM 5059 O O . GLY B 1 250 ? 3.875 37.156 12.281 1 90.75 250 GLY B O 1
ATOM 5060 N N . ILE B 1 251 ? 3.262 35.156 12.812 1 82.19 251 ILE B N 1
ATOM 5061 C CA . ILE B 1 251 ? 1.932 35.375 12.258 1 82.19 251 ILE B CA 1
ATOM 5062 C C . ILE B 1 251 ? 0.97 35.781 13.367 1 82.19 251 ILE B C 1
ATOM 5064 O O . ILE B 1 251 ? 0.827 35.062 14.367 1 82.19 251 ILE B O 1
ATOM 5068 N N . ASP B 1 252 ? 0.504 37.094 13.375 1 69.75 252 ASP B N 1
ATOM 5069 C CA . ASP B 1 252 ? -0.427 37.562 14.391 1 69.75 252 ASP B CA 1
ATOM 5070 C C . ASP B 1 252 ? -1.842 37.062 14.125 1 69.75 252 ASP B C 1
ATOM 5072 O O . ASP B 1 252 ? -2.184 36.719 12.984 1 69.75 252 ASP B O 1
ATOM 5076 N N . ASP B 1 253 ? -2.598 36.781 15.188 1 60.84 253 ASP B N 1
ATOM 5077 C CA . ASP B 1 253 ? -3.957 36.25 15.102 1 60.84 253 ASP B CA 1
ATOM 5078 C C . ASP B 1 253 ? -4.773 37.031 14.055 1 60.84 253 ASP B C 1
ATOM 5080 O O . ASP B 1 253 ? -5.586 36.438 13.344 1 60.84 253 ASP B O 1
ATOM 5084 N N . ILE B 1 254 ? -4.66 38.406 14.102 1 47.88 254 ILE B N 1
ATOM 5085 C CA . ILE B 1 254 ? -5.441 39.281 13.227 1 47.88 254 ILE B CA 1
ATOM 5086 C C . ILE B 1 254 ? -4.992 39.125 11.781 1 47.88 254 ILE B C 1
ATOM 5088 O O . ILE B 1 254 ? -5.82 39.062 10.867 1 47.88 254 ILE B O 1
ATOM 5092 N N . GLU B 1 255 ? -3.779 39.188 11.641 1 47.41 255 GLU B N 1
ATOM 5093 C CA . GLU B 1 255 ? -3.205 39.094 10.305 1 47.41 255 GLU B CA 1
ATOM 5094 C C . GLU B 1 255 ? -3.469 37.719 9.68 1 47.41 255 GLU B C 1
ATOM 5096 O O . GLU B 1 255 ? -3.658 37.625 8.461 1 47.41 255 GLU B O 1
ATOM 5101 N N . ALA B 1 256 ? -3.463 36.719 10.469 1 48.69 256 ALA B N 1
ATOM 5102 C CA . ALA B 1 256 ? -3.91 35.406 9.992 1 48.69 256 ALA B CA 1
ATOM 5103 C C . ALA B 1 256 ? -5.316 35.469 9.406 1 48.69 256 ALA B C 1
ATOM 5105 O O . ALA B 1 256 ? -5.648 34.75 8.469 1 48.69 256 ALA B O 1
ATOM 5106 N N . GLN B 1 257 ? -6.152 36.438 10.016 1 45.22 257 GLN B N 1
ATOM 5107 C CA . GLN B 1 257 ? -7.488 36.688 9.492 1 45.22 257 GLN B CA 1
ATOM 5108 C C . GLN B 1 257 ? -7.426 37.406 8.141 1 45.22 257 GLN B C 1
ATOM 5110 O O . GLN B 1 257 ? -8.273 37.156 7.273 1 45.22 257 GLN B O 1
ATOM 5115 N N . ILE B 1 258 ? -6.461 38.344 8.023 1 40.22 258 ILE B N 1
ATOM 5116 C CA . ILE B 1 258 ? -6.387 39.188 6.836 1 40.22 258 ILE B CA 1
ATOM 5117 C C . ILE B 1 258 ? -5.609 38.469 5.738 1 40.22 258 ILE B C 1
ATOM 5119 O O . ILE B 1 258 ? -6.008 38.5 4.57 1 40.22 258 ILE B O 1
ATOM 5123 N N . HIS B 1 259 ? -4.391 38.156 6.023 1 40.28 259 HIS B N 1
ATOM 5124 C CA . HIS B 1 259 ? -3.559 37.562 4.984 1 40.28 259 HIS B CA 1
ATOM 5125 C C . HIS B 1 259 ? -4.105 36.219 4.555 1 40.28 259 HIS B C 1
ATOM 5127 O O . HIS B 1 259 ? -3.617 35.625 3.594 1 40.28 259 HIS B O 1
ATOM 5133 N N . GLY B 1 260 ? -4.824 35.656 5.305 1 40.03 260 GLY B N 1
ATOM 5134 C CA . GLY B 1 260 ? -5.539 34.469 4.859 1 40.03 260 GLY B CA 1
ATOM 5135 C C . GLY B 1 260 ? -6.211 34.656 3.514 1 40.03 260 GLY B C 1
ATOM 5136 O O . GLY B 1 260 ? -7.234 34.031 3.234 1 40.03 260 GLY B O 1
ATOM 5137 N N . GLU B 1 261 ? -5.953 35.688 2.951 1 35.44 261 GLU B N 1
ATOM 5138 C CA . GLU B 1 261 ? -6.52 35.656 1.605 1 35.44 261 GLU B CA 1
ATOM 5139 C C . GLU B 1 261 ? -6.438 34.281 1 1 35.44 261 GLU B C 1
ATOM 5141 O O . GLU B 1 261 ? -5.699 33.406 1.496 1 35.44 261 GLU B O 1
ATOM 5146 N N . ARG B 1 262 ? -6.641 34.094 -0.514 1 35.28 262 ARG B N 1
ATOM 5147 C CA . ARG B 1 262 ? -7.191 33.094 -1.424 1 35.28 262 ARG B CA 1
ATOM 5148 C C . ARG B 1 262 ? -6.293 31.859 -1.489 1 35.28 262 ARG B C 1
ATOM 5150 O O . ARG B 1 262 ? -5.773 31.531 -2.555 1 35.28 262 ARG B O 1
ATOM 5157 N N . LEU B 1 263 ? -5.371 31.781 -0.636 1 38.38 263 LEU B N 1
ATOM 5158 C CA . LEU B 1 263 ? -4.867 30.469 -1.025 1 38.38 263 LEU B CA 1
ATOM 5159 C C . LEU B 1 263 ? -5.93 29.391 -0.813 1 38.38 263 LEU B C 1
ATOM 5161 O O . LEU B 1 263 ? -6.059 28.844 0.287 1 38.38 263 LEU B O 1
ATOM 5165 N N . ASP B 1 264 ? -7.062 29.609 -1.219 1 37.19 264 ASP B N 1
ATOM 5166 C CA . ASP B 1 264 ? -8.25 28.766 -1.178 1 37.19 264 ASP B CA 1
ATOM 5167 C C . ASP B 1 264 ? -7.906 27.312 -1.512 1 37.19 264 ASP B C 1
ATOM 5169 O O . ASP B 1 264 ? -7.824 26.938 -2.686 1 37.19 264 ASP B O 1
ATOM 5173 N N . VAL B 1 265 ? -7.023 26.734 -0.859 1 43.34 265 VAL B N 1
ATOM 5174 C CA . VAL B 1 265 ? -7.172 25.281 -1.041 1 43.34 265 VAL B CA 1
ATOM 5175 C C . VAL B 1 265 ? -8.656 24.938 -1.166 1 43.34 265 VAL B C 1
ATOM 5177 O O . VAL B 1 265 ? -9.031 24.094 -1.98 1 43.34 265 VAL B O 1
ATOM 5180 N N . VAL B 1 266 ? -9.484 25.656 -0.308 1 42 266 VAL B N 1
ATOM 5181 C CA . VAL B 1 266 ? -10.93 25.469 -0.354 1 42 266 VAL B CA 1
ATOM 5182 C C . VAL B 1 266 ? -11.477 25.969 -1.687 1 42 266 VAL B C 1
ATOM 5184 O O . VAL B 1 266 ? -12.375 25.359 -2.268 1 42 266 VAL B O 1
ATOM 5187 N N . GLN B 1 267 ? -10.961 27.094 -2.17 1 39.09 267 GLN B N 1
ATOM 5188 C CA . GLN B 1 267 ? -11.492 27.562 -3.441 1 39.09 267 GLN B CA 1
ATOM 5189 C C . GLN B 1 267 ? -11 26.703 -4.602 1 39.09 267 GLN B C 1
ATOM 5191 O O . GLN B 1 267 ? -11.609 26.703 -5.676 1 39.09 267 GLN B O 1
ATOM 5196 N N . ALA B 1 268 ? -9.859 26.188 -4.457 1 38.31 268 ALA B N 1
ATOM 5197 C CA . ALA B 1 268 ? -9.422 25.344 -5.562 1 38.31 268 ALA B CA 1
ATOM 5198 C C . ALA B 1 268 ? -10.25 24.062 -5.633 1 38.31 268 ALA B C 1
ATOM 5200 O O . ALA B 1 268 ? -10.039 23.234 -6.508 1 38.31 268 ALA B O 1
ATOM 5201 N N . ILE B 1 269 ? -10.984 23.766 -4.57 1 35.44 269 ILE B N 1
ATOM 5202 C CA . ILE B 1 269 ? -11.969 22.719 -4.789 1 35.44 269 ILE B CA 1
ATOM 5203 C C . ILE B 1 269 ? -13.156 23.266 -5.566 1 35.44 269 ILE B C 1
ATOM 5205 O O . ILE B 1 269 ? -13.852 24.172 -5.086 1 35.44 269 ILE B O 1
ATOM 5209 N N . PRO B 1 270 ? -13.211 23.156 -6.816 1 30.67 270 PRO B N 1
ATOM 5210 C CA . PRO B 1 270 ? -14.406 23.641 -7.504 1 30.67 270 PRO B CA 1
ATOM 5211 C C . PRO B 1 270 ? -15.68 23.438 -6.688 1 30.67 270 PRO B C 1
ATOM 5213 O O . PRO B 1 270 ? -15.906 22.344 -6.156 1 30.67 270 PRO B O 1
ATOM 5216 N N . THR B 1 271 ? -16.141 24.344 -5.973 1 30.3 271 THR B N 1
ATOM 5217 C CA . THR B 1 271 ? -17.5 24.266 -5.441 1 30.3 271 THR B CA 1
ATOM 5218 C C . THR B 1 271 ? -18.469 23.719 -6.488 1 30.3 271 THR B C 1
ATOM 5220 O O . THR B 1 271 ? -18.312 23.969 -7.684 1 30.3 271 THR B O 1
ATOM 5223 N N . GLN B 1 272 ? -19.547 22.922 -6.113 1 29.89 272 GLN B N 1
ATOM 5224 C CA . GLN B 1 272 ? -20.672 22.328 -6.836 1 29.89 272 GLN B CA 1
ATOM 5225 C C . GLN B 1 272 ? -21.266 23.328 -7.836 1 29.89 272 GLN B C 1
ATOM 5227 O O . GLN B 1 272 ? -22.188 22.984 -8.578 1 29.89 272 GLN B O 1
ATOM 5232 N N . GLU B 1 273 ? -21.062 24.594 -7.781 1 31.33 273 GLU B N 1
ATOM 5233 C CA . GLU B 1 273 ? -22.078 25.219 -8.609 1 31.33 273 GLU B CA 1
ATOM 5234 C C . GLU B 1 273 ? -22.016 24.719 -10.047 1 31.33 273 GLU B C 1
ATOM 5236 O O . GLU B 1 273 ? -23.016 24.719 -10.758 1 31.33 273 GLU B O 1
ATOM 5241 N N . ALA B 1 274 ? -20.812 24.578 -10.57 1 29.5 274 ALA B N 1
ATOM 5242 C CA . ALA B 1 274 ? -20.875 24.5 -12.031 1 29.5 274 ALA B CA 1
ATOM 5243 C C . ALA B 1 274 ? -21.281 23.094 -12.477 1 29.5 274 ALA B C 1
ATOM 5245 O O . ALA B 1 274 ? -21.469 22.859 -13.672 1 29.5 274 ALA B O 1
ATOM 5246 N N . LEU B 1 275 ? -21.031 22.031 -11.797 1 28.83 275 LEU B N 1
ATOM 5247 C CA . LEU B 1 275 ? -21.422 20.766 -12.422 1 28.83 275 LEU B CA 1
ATOM 5248 C C . LEU B 1 275 ? -22.906 20.484 -12.164 1 28.83 275 LEU B C 1
ATOM 5250 O O . LEU B 1 275 ? -23.25 19.875 -11.156 1 28.83 275 LEU B O 1
ATOM 5254 N N . THR B 1 276 ? -23.766 21.422 -12.375 1 26.38 276 THR B N 1
ATOM 5255 C CA . THR B 1 276 ? -25.172 21.016 -12.438 1 26.38 276 THR B CA 1
ATOM 5256 C C . THR B 1 276 ? -25.359 19.875 -13.43 1 26.38 276 THR B C 1
ATOM 5258 O O . THR B 1 276 ? -25.094 20.031 -14.625 1 26.38 276 THR B O 1
ATOM 5261 N N . PRO B 1 277 ? -25.109 18.703 -13.086 1 25.72 277 PRO B N 1
ATOM 5262 C CA . PRO B 1 277 ? -25.531 17.688 -14.055 1 25.72 277 PRO B CA 1
ATOM 5263 C C . PRO B 1 277 ? -26.906 17.984 -14.648 1 25.72 277 PRO B C 1
ATOM 5265 O O . PRO B 1 277 ? -27.781 18.531 -13.969 1 25.72 277 PRO B O 1
ATOM 5268 N N . THR B 1 278 ? -26.953 18.359 -15.859 1 25.31 278 THR B N 1
ATOM 5269 C CA . THR B 1 278 ? -28.219 18.156 -16.547 1 25.31 278 THR B CA 1
ATOM 5270 C C . THR B 1 278 ? -28.797 16.797 -16.219 1 25.31 278 THR B C 1
ATOM 5272 O O . THR B 1 278 ? -28.062 15.805 -16.109 1 25.31 278 THR B O 1
ATOM 5275 N N . PRO B 1 279 ? -30.078 16.578 -15.906 1 24.67 279 PRO B N 1
ATOM 5276 C CA . PRO B 1 279 ? -30.938 15.461 -15.508 1 24.67 279 PRO B CA 1
ATOM 5277 C C . PRO B 1 279 ? -30.75 14.227 -16.391 1 24.67 279 PRO B C 1
ATOM 5279 O O . PRO B 1 279 ? -31.531 13.273 -16.297 1 24.67 279 PRO B O 1
ATOM 5282 N N . THR B 1 280 ? -29.844 14.211 -17.406 1 23.06 280 THR B N 1
ATOM 5283 C CA . THR B 1 280 ? -30.297 13.211 -18.375 1 23.06 280 THR B CA 1
ATOM 5284 C C . THR B 1 280 ? -30.484 11.852 -17.688 1 23.06 280 THR B C 1
ATOM 5286 O O . THR B 1 280 ? -30 11.641 -16.578 1 23.06 280 THR B O 1
ATOM 5289 N N . LEU B 1 281 ? -30 10.688 -18.484 1 20.52 281 LEU B N 1
ATOM 5290 C CA . LEU B 1 281 ? -30.547 9.352 -18.719 1 20.52 281 LEU B CA 1
ATOM 5291 C C . LEU B 1 281 ? -30.219 8.414 -17.562 1 20.52 281 LEU B C 1
ATOM 5293 O O . LEU B 1 281 ? -29.047 8.266 -17.203 1 20.52 281 LEU B O 1
ATOM 5297 N N . PHE B 1 282 ? -31.031 8.234 -16.516 1 20.67 282 PHE B N 1
ATOM 5298 C CA . PHE B 1 282 ? -31.219 7.27 -15.43 1 20.67 282 PHE B CA 1
ATOM 5299 C C . PHE B 1 282 ? -30.938 5.855 -15.914 1 20.67 282 PHE B C 1
ATOM 5301 O O . PHE B 1 282 ? -31.734 5.27 -16.656 1 20.67 282 PHE B O 1
ATOM 5308 N N . ILE B 1 283 ? -29.703 5.602 -16.5 1 20.67 283 ILE B N 1
ATOM 5309 C CA . ILE B 1 283 ? -29.67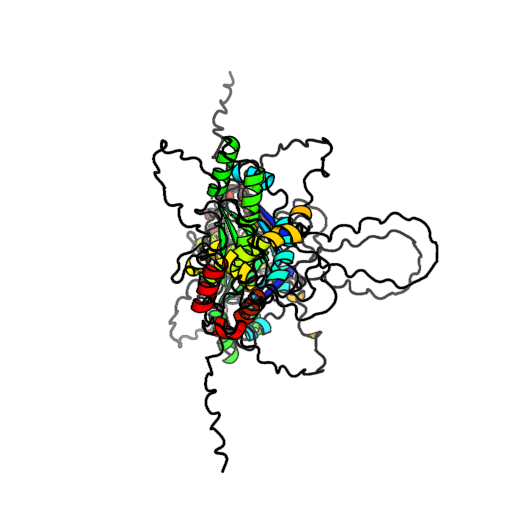2 4.199 -16.891 1 20.67 283 ILE B CA 1
ATOM 5310 C C . ILE B 1 283 ? -29.906 3.309 -15.672 1 20.67 283 ILE B C 1
ATOM 5312 O O . ILE B 1 283 ? -29.422 3.607 -14.578 1 20.67 283 ILE B O 1
ATOM 5316 N N . ASN B 1 284 ? -30.906 2.424 -15.742 1 18.95 284 ASN B N 1
ATOM 5317 C CA . ASN B 1 284 ? -31.484 1.417 -14.859 1 18.95 284 ASN B CA 1
ATOM 5318 C C . ASN B 1 284 ? -30.422 0.475 -14.305 1 18.95 284 ASN B C 1
ATOM 5320 O O . ASN B 1 284 ? -29.703 -0.165 -15.062 1 18.95 284 ASN B O 1
ATOM 5324 N N . PRO B 1 285 ? -29.922 0.785 -13.125 1 21.67 285 PRO B N 1
ATOM 5325 C CA . PRO B 1 285 ? -28.875 0.075 -12.391 1 21.67 285 PRO B CA 1
ATOM 5326 C C . PRO B 1 285 ? -29.234 -1.379 -12.102 1 21.67 285 PRO B C 1
ATOM 5328 O O . PRO B 1 285 ? -28.641 -2.006 -11.227 1 21.67 285 PRO B O 1
ATOM 5331 N N . THR B 1 286 ? -29.891 -2.105 -13.055 1 19.86 286 THR B N 1
ATOM 5332 C CA . THR B 1 286 ? -30.438 -3.348 -12.516 1 19.86 286 THR B CA 1
ATOM 5333 C C . THR B 1 286 ? -29.328 -4.191 -11.875 1 19.86 286 THR B C 1
ATOM 5335 O O . THR B 1 286 ? -29.547 -4.812 -10.836 1 19.86 286 THR B O 1
ATOM 5338 N N . SER B 1 287 ? -28.203 -4.461 -12.609 1 18.14 287 SER B N 1
ATOM 5339 C CA . SER B 1 287 ? -27.766 -5.828 -12.336 1 18.14 287 SER B CA 1
ATOM 5340 C C . SER B 1 287 ? -27.047 -5.926 -11 1 18.14 287 SER B C 1
ATOM 5342 O O . SER B 1 287 ? -26.156 -5.121 -10.719 1 18.14 287 SER B O 1
ATOM 5344 N N . ARG B 1 288 ? -27.609 -6.516 -9.992 1 18.94 288 ARG B N 1
ATOM 5345 C CA . ARG B 1 288 ? -27.406 -6.848 -8.578 1 18.94 288 ARG B CA 1
ATOM 5346 C C . ARG B 1 288 ? -26.094 -7.578 -8.367 1 18.94 288 ARG B C 1
ATOM 5348 O O . ARG B 1 288 ? -26 -8.781 -8.617 1 18.94 288 ARG B O 1
ATOM 5355 N N . LEU B 1 289 ? -24.922 -7.031 -8.852 1 18.3 289 LEU B N 1
ATOM 5356 C CA . LEU B 1 289 ? -23.781 -7.926 -8.648 1 18.3 289 LEU B CA 1
ATOM 5357 C C . LEU B 1 289 ? -23.438 -8.055 -7.168 1 18.3 289 LEU B C 1
ATOM 5359 O O . LEU B 1 289 ? -23.422 -7.055 -6.441 1 18.3 289 LEU B O 1
ATOM 5363 N N . THR B 1 290 ? -23.625 -9.156 -6.574 1 18.89 290 THR B N 1
ATOM 5364 C CA . THR B 1 290 ? -23.547 -9.648 -5.203 1 18.89 290 THR B CA 1
ATOM 5365 C C . THR B 1 290 ? -22.125 -9.531 -4.668 1 18.89 290 THR B C 1
ATOM 5367 O O . THR B 1 290 ? -21.188 -10.07 -5.266 1 18.89 290 THR B O 1
ATOM 5370 N N . PRO B 1 291 ? -21.828 -8.516 -3.889 1 18.95 291 PRO B N 1
ATOM 5371 C CA . PRO B 1 291 ? -20.5 -8.117 -3.43 1 18.95 291 PRO B CA 1
ATOM 5372 C C . PRO B 1 291 ? -19.891 -9.109 -2.445 1 18.95 291 PRO B C 1
ATOM 5374 O O . PRO B 1 291 ? -20.547 -9.484 -1.46 1 18.95 291 PRO B O 1
ATOM 5377 N N . THR B 1 292 ? -19.25 -10.156 -2.902 1 19.09 292 THR B N 1
ATOM 5378 C CA . THR B 1 292 ? -18.781 -11.164 -1.962 1 19.09 292 THR B CA 1
ATOM 5379 C C . THR B 1 292 ? -17.703 -10.594 -1.046 1 19.09 292 THR B C 1
ATOM 5381 O O . THR B 1 292 ? -16.734 -9.977 -1.517 1 19.09 292 THR B O 1
ATOM 5384 N N . PRO B 1 293 ? -17.875 -10.555 0.233 1 18.89 293 PRO B N 1
ATOM 5385 C CA . PRO B 1 293 ? -17.172 -9.906 1.34 1 18.89 293 PRO B CA 1
ATOM 5386 C C . PRO B 1 293 ? -15.781 -10.492 1.584 1 18.89 293 PRO B C 1
ATOM 5388 O O . PRO B 1 293 ? -15.648 -11.703 1.787 1 18.89 293 PRO B O 1
ATOM 5391 N N . THR B 1 294 ? -14.844 -10.289 0.732 1 18.84 294 THR B N 1
ATOM 5392 C CA . THR B 1 294 ? -13.57 -10.945 0.982 1 18.84 294 THR B CA 1
ATOM 5393 C C . THR B 1 294 ? -12.883 -10.344 2.207 1 18.84 294 THR B C 1
ATOM 5395 O O . THR B 1 294 ? -12.742 -9.125 2.314 1 18.84 294 THR B O 1
ATOM 5398 N N . SER B 1 295 ? -12.766 -11.039 3.297 1 19.52 295 SER B N 1
ATOM 5399 C CA . SER B 1 295 ? -12.281 -10.742 4.641 1 19.52 295 SER B CA 1
ATOM 5400 C C . SER B 1 295 ? -10.781 -10.477 4.645 1 19.52 295 SER B C 1
ATOM 5402 O O . SER B 1 295 ? -9.984 -11.344 4.277 1 19.52 295 SER B O 1
ATOM 5404 N N . THR B 1 296 ? -10.336 -9.391 4.18 1 20.23 296 THR B N 1
ATOM 5405 C CA . THR B 1 296 ? -8.938 -9 4.051 1 20.23 296 THR B CA 1
ATOM 5406 C C . THR B 1 296 ? -8.305 -8.789 5.426 1 20.23 296 THR B C 1
ATOM 5408 O O . THR B 1 296 ? -8.812 -8.016 6.234 1 20.23 296 THR B O 1
ATOM 5411 N N . SER B 1 297 ? -7.57 -9.773 5.848 1 20.44 297 SER B N 1
ATOM 5412 C CA . SER B 1 297 ? -6.879 -9.742 7.133 1 20.44 297 SER B CA 1
ATOM 5413 C C . SER B 1 297 ? -5.871 -8.602 7.191 1 20.44 297 SER B C 1
ATOM 5415 O O . SER B 1 297 ? -5.035 -8.461 6.297 1 20.44 297 SER B O 1
ATOM 5417 N N . ALA B 1 298 ? -6.074 -7.555 7.879 1 21.33 298 ALA B N 1
ATOM 5418 C CA . ALA B 1 298 ? -5.547 -6.211 8.094 1 21.33 298 ALA B CA 1
ATOM 5419 C C . ALA B 1 298 ? -4.195 -6.258 8.805 1 21.33 298 ALA B C 1
ATOM 5421 O O . ALA B 1 298 ? -4.078 -6.816 9.898 1 21.33 298 ALA B O 1
ATOM 5422 N N . GLU B 1 299 ? -3.146 -6.504 8.078 1 23.34 299 GLU B N 1
ATOM 5423 C CA . GLU B 1 299 ? -1.842 -6.371 8.719 1 23.34 299 GLU B CA 1
ATOM 5424 C C . GLU B 1 299 ? -1.725 -5.043 9.461 1 23.34 299 GLU B C 1
ATOM 5426 O O . GLU B 1 299 ? -2.182 -4.008 8.969 1 23.34 299 GLU B O 1
ATOM 5431 N N . ILE B 1 300 ? -1.461 -5.098 10.727 1 24.28 300 ILE B N 1
ATOM 5432 C CA . ILE B 1 300 ? -1.497 -4.074 11.766 1 24.28 300 ILE B CA 1
ATOM 5433 C C . ILE B 1 300 ? -0.437 -3.014 11.484 1 24.28 300 ILE B C 1
ATOM 5435 O O . ILE B 1 300 ? 0.759 -3.312 11.453 1 24.28 300 ILE B O 1
ATOM 5439 N N . PRO B 1 301 ? -0.657 -2.047 10.672 1 27.22 301 PRO B N 1
ATOM 5440 C CA . PRO B 1 301 ? 0.294 -0.95 10.469 1 27.22 301 PRO B CA 1
ATOM 5441 C C . PRO B 1 301 ? 0.804 -0.369 11.789 1 27.22 301 PRO B C 1
ATOM 5443 O O . PRO B 1 301 ? 0.178 -0.558 12.836 1 27.22 301 PRO B O 1
ATOM 5446 N N . PRO B 1 302 ? 1.994 0.139 11.859 1 27.06 302 PRO B N 1
ATOM 5447 C CA . PRO B 1 302 ? 2.412 0.759 13.125 1 27.06 302 PRO B CA 1
ATOM 5448 C C . PRO B 1 302 ? 1.315 1.616 13.75 1 27.06 302 PRO B C 1
ATOM 5450 O O . PRO B 1 302 ? 0.398 2.059 13.055 1 27.06 302 PRO B O 1
ATOM 5453 N N . PRO B 1 303 ? 1.225 1.658 15.094 1 26.72 303 PRO B N 1
ATOM 5454 C CA . PRO B 1 303 ? 0.098 2.271 15.797 1 26.72 303 PRO B CA 1
ATOM 5455 C C . PRO B 1 303 ? -0.257 3.654 15.25 1 26.72 303 PRO B C 1
ATOM 5457 O O . PRO B 1 303 ? 0.636 4.461 14.977 1 26.72 303 PRO B O 1
ATOM 5460 N N . ALA B 1 304 ? -1.256 3.621 14.508 1 33.38 304 ALA B N 1
ATOM 5461 C CA . ALA B 1 304 ? -1.867 4.887 14.117 1 33.38 304 ALA B CA 1
ATOM 5462 C C . ALA B 1 304 ? -1.833 5.891 15.266 1 33.38 304 ALA B C 1
ATOM 5464 O O . ALA B 1 304 ? -2.127 5.543 16.406 1 33.38 304 ALA B O 1
ATOM 5465 N N . GLN B 1 305 ? -1.005 6.922 15.141 1 33.97 305 GLN B N 1
ATOM 5466 C CA . GLN B 1 305 ? -1.159 7.965 16.141 1 33.97 305 GLN B CA 1
ATOM 5467 C C . GLN B 1 305 ? -2.561 8.57 16.109 1 33.97 305 GLN B C 1
ATOM 5469 O O . GLN B 1 305 ? -2.926 9.242 15.133 1 33.97 305 GLN B O 1
ATOM 5474 N N . PRO B 1 306 ? -3.359 7.902 16.906 1 35.97 306 PRO B N 1
ATOM 5475 C CA . PRO B 1 306 ? -4.719 8.453 16.891 1 35.97 306 PRO B CA 1
ATOM 5476 C C . PRO B 1 306 ? -4.762 9.93 17.281 1 35.97 306 PRO B C 1
ATOM 5478 O O . PRO B 1 306 ? -4.012 10.359 18.172 1 35.97 306 PRO B O 1
ATOM 5481 N N . THR B 1 307 ? -5.277 10.617 16.406 1 40.31 307 THR B N 1
ATOM 5482 C CA . THR B 1 307 ? -5.551 11.984 16.828 1 40.31 307 THR B CA 1
ATOM 5483 C C . THR B 1 307 ? -6.617 12.008 17.922 1 40.31 307 THR B C 1
ATOM 5485 O O . THR B 1 307 ? -7.723 11.5 17.734 1 40.31 307 THR B O 1
ATOM 5488 N N . GLN B 1 308 ? -6.215 11.867 19.203 1 35 308 GLN B N 1
ATOM 5489 C CA . GLN B 1 308 ? -7.199 12.062 20.266 1 35 308 GLN B CA 1
ATOM 5490 C C . GLN B 1 308 ? -7.164 13.492 20.797 1 35 308 GLN B C 1
ATOM 5492 O O . GLN B 1 308 ? -6.102 13.992 21.172 1 35 308 GLN B O 1
ATOM 5497 N N . TYR B 1 309 ? -8.156 14.18 20.531 1 41.16 309 TYR B N 1
ATOM 5498 C CA . TYR B 1 309 ? -8.234 15.453 21.25 1 41.16 309 TYR B CA 1
ATOM 5499 C C . TYR B 1 309 ? -8.57 15.227 22.719 1 41.16 309 TYR B C 1
ATOM 5501 O O . TYR B 1 309 ? -9.344 14.328 23.047 1 41.16 309 TYR B O 1
ATOM 5509 N N . PRO B 1 310 ? -7.906 15.586 23.766 1 34.66 310 PRO B N 1
ATOM 5510 C CA . PRO B 1 310 ? -8.258 15.445 25.172 1 34.66 310 PRO B CA 1
ATOM 5511 C C . PRO B 1 310 ? -9.727 15.75 25.453 1 34.66 310 PRO B C 1
ATOM 5513 O O . PRO B 1 310 ? -10.344 16.531 24.734 1 34.66 310 PRO B O 1
ATOM 5516 N N . PRO B 1 311 ? -10.367 14.867 26.312 1 31.62 311 PRO B N 1
ATOM 5517 C CA . PRO B 1 311 ? -11.773 15.094 26.672 1 31.62 311 PRO B CA 1
ATOM 5518 C C . PRO B 1 311 ? -12.023 16.5 27.219 1 31.62 311 PRO B C 1
ATOM 5520 O O . PRO B 1 311 ? -11.133 17.094 27.812 1 31.62 311 PRO B O 1
ATOM 5523 N N . PHE B 1 312 ? -13.031 17.172 26.891 1 31.59 312 PHE B N 1
ATOM 5524 C CA . PHE B 1 312 ? -13.469 18.453 27.438 1 31.59 312 PHE B CA 1
ATOM 5525 C C . PHE B 1 312 ? -13.797 18.328 28.922 1 31.59 312 PHE B C 1
ATOM 5527 O O . PHE B 1 312 ? -14.391 17.344 29.344 1 31.59 312 PHE B O 1
ATOM 5534 N N . PRO B 1 313 ? -13.211 18.969 29.891 1 28.09 313 PRO B N 1
ATOM 5535 C CA . PRO B 1 313 ? -13.734 18.953 31.25 1 28.09 313 PRO B CA 1
ATOM 5536 C C . PRO B 1 313 ? -15.234 19.266 31.312 1 28.09 313 PRO B C 1
ATOM 5538 O O . PRO B 1 313 ? -15.734 20.094 30.547 1 28.09 313 PRO B O 1
ATOM 5541 N N . ASP B 1 314 ? -16.047 18.375 31.828 1 26.58 314 ASP B N 1
ATOM 5542 C CA . ASP B 1 314 ? -17.453 18.547 32.156 1 26.58 314 ASP B CA 1
ATOM 5543 C C . ASP B 1 314 ? -17.672 19.75 33.062 1 26.58 314 ASP B C 1
ATOM 5545 O O . ASP B 1 314 ? -17.312 19.719 34.219 1 26.58 314 ASP B O 1
ATOM 5549 N N . THR B 1 315 ? -17.516 21.047 32.812 1 28.59 315 THR B N 1
ATOM 5550 C CA . THR B 1 315 ? -17.969 22.141 33.656 1 28.59 315 THR B CA 1
ATOM 5551 C C . THR B 1 315 ? -19.453 22.016 33.969 1 28.59 315 THR B C 1
ATOM 5553 O O . THR B 1 315 ? -20.281 22.125 33.062 1 28.59 315 THR B O 1
ATOM 5556 N N . ASP B 1 316 ? -19.922 21.234 34.906 1 27.2 316 ASP B N 1
ATOM 5557 C CA . ASP B 1 316 ? -21.203 21.312 35.594 1 27.2 316 ASP B CA 1
ATOM 5558 C C . ASP B 1 316 ? -21.531 22.75 36.031 1 27.2 316 ASP B C 1
ATOM 5560 O O . ASP B 1 316 ? -21.297 23.125 37.156 1 27.2 316 ASP B O 1
ATOM 5564 N N . THR B 1 317 ? -21.094 23.812 35.406 1 27.33 317 THR B N 1
ATOM 5565 C CA . THR B 1 317 ? -21.562 25.078 35.938 1 27.33 317 THR B CA 1
ATOM 5566 C C . THR B 1 317 ? -23.094 25.141 35.938 1 27.33 317 THR B C 1
ATOM 5568 O O . THR B 1 317 ? -23.734 24.719 34.969 1 27.33 317 THR B O 1
ATOM 5571 N N . ASP B 1 318 ? -23.766 25.219 37.094 1 28.23 318 ASP B N 1
ATOM 5572 C CA . ASP B 1 318 ? -25.125 25.578 37.5 1 28.23 318 ASP B CA 1
ATOM 5573 C C . ASP B 1 318 ? -25.703 26.656 36.594 1 28.23 318 ASP B C 1
ATOM 5575 O O . ASP B 1 318 ? -25 27.594 36.219 1 28.23 318 ASP B O 1
ATOM 5579 N N . PRO B 1 319 ? -26.938 26.438 35.938 1 28.61 319 PRO B N 1
ATOM 5580 C CA . PRO B 1 319 ? -27.594 27.266 34.938 1 28.61 319 PRO B CA 1
ATOM 5581 C C . PRO B 1 319 ? -27.75 28.719 35.375 1 28.61 319 PRO B C 1
ATOM 5583 O O . PRO B 1 319 ? -28.062 29.594 34.562 1 28.61 319 PRO B O 1
ATOM 5586 N N . ASP B 1 320 ? -28.031 28.922 36.656 1 28.05 320 ASP B N 1
ATOM 5587 C CA . ASP B 1 320 ? -28.688 30.172 37.031 1 28.05 320 ASP B CA 1
ATOM 5588 C C . ASP B 1 320 ? -27.766 31.375 36.781 1 28.05 320 ASP B C 1
ATOM 5590 O O . ASP B 1 320 ? -28.234 32.5 36.719 1 28.05 320 ASP B O 1
ATOM 5594 N N . ALA B 1 321 ? -26.531 31.328 37.344 1 26.91 321 ALA B N 1
ATOM 5595 C CA . ALA B 1 321 ? -25.875 32.625 37.406 1 26.91 321 ALA B CA 1
ATOM 5596 C C . ALA B 1 321 ? -25.469 33.125 36.031 1 26.91 321 ALA B C 1
ATOM 5598 O O . ALA B 1 321 ? -24.469 32.688 35.469 1 26.91 321 ALA B O 1
ATOM 5599 N N . ILE B 1 322 ? -26.391 33.219 35.031 1 27.97 322 ILE B N 1
ATOM 5600 C CA . ILE B 1 322 ? -26.297 33.844 33.719 1 27.97 322 ILE B CA 1
ATOM 5601 C C . ILE B 1 322 ? -25.641 35.219 33.875 1 27.97 322 ILE B C 1
ATOM 5603 O O . ILE B 1 322 ? -26.297 36.219 34.188 1 27.97 322 ILE B O 1
ATOM 5607 N N . GLU B 1 323 ? -24.625 35.312 34.812 1 25.97 323 GLU B N 1
ATOM 5608 C CA . GLU B 1 323 ? -24.141 36.688 34.844 1 25.97 323 GLU B CA 1
ATOM 5609 C C . GLU B 1 323 ? -23.844 37.188 33.438 1 25.97 323 GLU B C 1
ATOM 5611 O O . GLU B 1 323 ? -23.578 36.406 32.531 1 25.97 323 GLU B O 1
ATOM 5616 N N . ASP B 1 324 ? -24.047 38.531 33.219 1 26.27 324 ASP B N 1
ATOM 5617 C CA . ASP B 1 324 ? -23.938 39.406 32.031 1 26.27 324 ASP B CA 1
ATOM 5618 C C . ASP B 1 324 ? -22.641 39.125 31.281 1 26.27 324 ASP B C 1
ATOM 5620 O O . ASP B 1 324 ? -21.547 39.188 31.859 1 26.27 324 ASP B O 1
ATOM 5624 N N . ASP B 1 325 ? -22.719 38.219 30.406 1 30.2 325 ASP B N 1
ATOM 5625 C CA . ASP B 1 325 ? -21.672 37.781 29.484 1 30.2 325 ASP B CA 1
ATOM 5626 C C . ASP B 1 325 ? -20.906 39 28.938 1 30.2 325 ASP B C 1
ATOM 5628 O O . ASP B 1 325 ? -21.062 39.375 27.781 1 30.2 325 ASP B O 1
ATOM 5632 N N . SER B 1 326 ? -20.766 40.062 29.812 1 28.7 326 SER B N 1
ATOM 5633 C CA . SER B 1 326 ? -19.984 41.156 29.25 1 28.7 326 SER B CA 1
ATOM 5634 C C . SER B 1 326 ? -18.672 40.656 28.641 1 28.7 326 SER B C 1
ATOM 5636 O O . SER B 1 326 ? -17.844 40.062 29.344 1 28.7 326 SER B O 1
ATOM 5638 N N . LYS B 1 327 ? -18.812 40.25 27.438 1 34.78 327 LYS B N 1
ATOM 5639 C CA . LYS B 1 327 ? -17.656 39.906 26.609 1 34.78 327 LYS B CA 1
ATOM 5640 C C . LYS B 1 327 ? -16.422 40.688 27.031 1 34.78 327 LYS B C 1
ATOM 5642 O O . LYS B 1 327 ? -16.453 41.938 27.047 1 34.78 327 LYS B O 1
ATOM 5647 N N . PRO B 1 328 ? -15.633 40.188 27.906 1 32.53 328 PRO B N 1
ATOM 5648 C CA . PRO B 1 328 ? -14.539 41.125 28.109 1 32.53 328 PRO B CA 1
ATOM 5649 C C . PRO B 1 328 ? -14.016 41.719 26.812 1 32.53 328 PRO B C 1
ATOM 5651 O O . PRO B 1 328 ? -14.039 41.062 25.766 1 32.53 328 PRO B O 1
ATOM 5654 N N . PRO B 1 329 ? -14.07 43 26.547 1 30.02 329 PRO B N 1
ATOM 5655 C CA . PRO B 1 329 ? -13.641 43.656 25.297 1 30.02 329 PRO B CA 1
ATOM 5656 C C . PRO B 1 329 ? -12.328 43.094 24.766 1 30.02 329 PRO B C 1
ATOM 5658 O O . PRO B 1 329 ? -11.516 42.562 25.531 1 30.02 329 PRO B O 1
ATOM 5661 N N . ILE B 1 330 ? -12.375 42.562 23.578 1 34.97 330 ILE B N 1
ATOM 5662 C CA . ILE B 1 330 ? -11.117 42.312 22.859 1 34.97 330 ILE B CA 1
ATOM 5663 C C . ILE B 1 330 ? -10.133 43.438 23.188 1 34.97 330 ILE B C 1
ATOM 5665 O O . ILE B 1 330 ? -10.422 44.625 22.953 1 34.97 330 ILE B O 1
ATOM 5669 N N . ILE B 1 331 ? -9.461 43.406 24.281 1 34.19 331 ILE B N 1
ATOM 5670 C CA . ILE B 1 331 ? -8.461 44.438 24.516 1 34.19 331 ILE B CA 1
ATOM 5671 C C . ILE B 1 331 ? -7.637 44.656 23.234 1 34.19 331 ILE B C 1
ATOM 5673 O O . ILE B 1 331 ? -6.98 43.719 22.766 1 34.19 331 ILE B O 1
ATOM 5677 N N . PRO B 1 332 ? -8.086 45.406 22.312 1 37.78 332 PRO B N 1
ATOM 5678 C CA . PRO B 1 332 ? -7.199 45.719 21.172 1 37.78 332 PRO B CA 1
ATOM 5679 C C . PRO B 1 332 ? -5.73 45.812 21.594 1 37.78 332 PRO B C 1
ATOM 5681 O O . PRO B 1 332 ? -5.434 46.094 22.75 1 37.78 332 PRO B O 1
ATOM 5684 N N . PRO B 1 333 ? -4.805 45.25 20.781 1 37.53 333 PRO B N 1
ATOM 5685 C CA . PRO B 1 333 ? -3.418 45.562 21.156 1 37.53 333 PRO B CA 1
ATOM 5686 C C . PRO B 1 333 ? -3.227 47 21.594 1 37.53 333 PRO B C 1
ATOM 5688 O O . PRO B 1 333 ? -3.74 47.938 20.953 1 37.53 333 PRO B O 1
ATOM 5691 N N . SER B 1 334 ? -3.289 47.281 22.844 1 34.38 334 SER B N 1
ATOM 5692 C CA . SER B 1 334 ? -2.986 48.656 23.25 1 34.38 334 SER B CA 1
ATOM 5693 C C . SER B 1 334 ? -1.851 49.25 22.422 1 34.38 334 SER B C 1
ATOM 5695 O O . SER B 1 334 ? -0.837 48.562 22.188 1 34.38 334 SER B O 1
ATOM 5697 N N . THR B 1 335 ? -2.041 50.094 21.5 1 38.5 335 THR B N 1
ATOM 5698 C CA . THR B 1 335 ? -1.07 51 20.859 1 38.5 335 THR B CA 1
ATOM 5699 C C . THR B 1 335 ? 0.014 51.406 21.844 1 38.5 335 THR B C 1
ATOM 5701 O O . THR B 1 335 ? 0.793 52.312 21.578 1 38.5 335 THR B O 1
ATOM 5704 N N . SER B 1 336 ? -0.126 51.094 23.203 1 38.88 336 SER B N 1
ATOM 5705 C CA . SER B 1 336 ? 0.854 51.719 24.078 1 38.88 336 SER B CA 1
ATOM 5706 C C . SER B 1 336 ? 2.258 51.188 23.812 1 38.88 336 SER B C 1
ATOM 5708 O O . SER B 1 336 ? 2.42 50.062 23.375 1 38.88 336 SER B O 1
ATOM 5710 N N . THR B 1 337 ? 3.35 51.969 23.891 1 47.16 337 THR B N 1
ATOM 5711 C CA . THR B 1 337 ? 4.809 51.906 23.828 1 47.16 337 THR B CA 1
ATOM 5712 C C . THR B 1 337 ? 5.34 50.625 24.453 1 47.16 337 THR B C 1
ATOM 5714 O O . THR B 1 337 ? 6.492 50.25 24.234 1 47.16 337 THR B O 1
ATOM 5717 N N . ASP B 1 338 ? 4.668 49.844 25.5 1 50 338 ASP B N 1
ATOM 5718 C CA . ASP B 1 338 ? 5.34 48.844 26.328 1 50 338 ASP B CA 1
ATOM 5719 C C . ASP B 1 338 ? 4.961 47.438 25.906 1 50 338 ASP B C 1
ATOM 5721 O O . ASP B 1 338 ? 4.867 46.531 26.734 1 50 338 ASP B O 1
ATOM 5725 N N . ARG B 1 339 ? 4.465 47.094 24.781 1 57.47 339 ARG B N 1
ATOM 5726 C CA . ARG B 1 339 ? 4.117 45.688 24.484 1 57.47 339 ARG B CA 1
ATOM 5727 C C . ARG B 1 339 ? 5.344 44.781 24.594 1 57.47 339 ARG B C 1
ATOM 5729 O O . ARG B 1 339 ? 6.418 45.125 24.094 1 57.47 339 ARG B O 1
ATOM 5736 N N . PRO B 1 340 ? 5.09 43.719 25.375 1 70.25 340 PRO B N 1
ATOM 5737 C CA . PRO B 1 340 ? 6.223 42.781 25.469 1 70.25 340 PRO B CA 1
ATOM 5738 C C . PRO B 1 340 ? 6.734 42.344 24.094 1 70.25 340 PRO B C 1
ATOM 5740 O O . PRO B 1 340 ? 5.949 42.188 23.156 1 70.25 340 PRO B O 1
ATOM 5743 N N . LYS B 1 341 ? 7.934 42.469 23.969 1 78.69 341 LYS B N 1
ATOM 5744 C CA . LYS B 1 341 ? 8.633 42.219 22.719 1 78.69 341 LYS B CA 1
ATOM 5745 C C . LYS B 1 341 ? 8.633 40.719 22.375 1 78.69 341 LYS B C 1
ATOM 5747 O O . LYS B 1 341 ? 8.773 39.875 23.266 1 78.69 341 LYS B O 1
ATOM 5752 N N . ARG B 1 342 ? 8.109 40.344 21.25 1 87 342 ARG B N 1
ATOM 5753 C CA . ARG B 1 342 ? 8.281 39.031 20.672 1 87 342 ARG B CA 1
ATOM 5754 C C . ARG B 1 342 ? 9.734 38.781 20.25 1 87 342 ARG B C 1
ATOM 5756 O O . ARG B 1 342 ? 10.312 39.594 19.531 1 87 342 ARG B O 1
ATOM 5763 N N . PRO B 1 343 ? 10.352 37.812 20.875 1 88 343 PRO B N 1
ATOM 5764 C CA . PRO B 1 343 ? 11.75 37.562 20.5 1 88 343 PRO B CA 1
ATOM 5765 C C . PRO B 1 343 ? 11.922 37.344 19 1 88 343 PRO B C 1
ATOM 5767 O O . PRO B 1 343 ? 12.992 37.625 18.453 1 88 343 PRO B O 1
ATOM 5770 N N . GLY B 1 344 ? 11.016 37.031 18.344 1 84.06 344 GLY B N 1
ATOM 5771 C CA . GLY B 1 344 ? 11.055 36.781 16.906 1 84.06 344 GLY B CA 1
ATOM 5772 C C . GLY B 1 344 ? 10.547 37.938 16.078 1 84.06 344 GLY B C 1
ATOM 5773 O O . GLY B 1 344 ? 10.594 39.094 16.516 1 84.06 344 GLY B O 1
ATOM 5774 N N . PRO B 1 345 ? 10.344 37.625 14.836 1 92.25 345 PRO B N 1
ATOM 5775 C CA . PRO B 1 345 ? 9.789 36.375 14.344 1 92.25 345 PRO B CA 1
ATOM 5776 C C . PRO B 1 345 ? 10.859 35.438 13.781 1 92.25 345 PRO B C 1
ATOM 5778 O O . PRO B 1 345 ? 11.961 35.875 13.445 1 92.25 345 PRO B O 1
ATOM 5781 N N . PHE B 1 346 ? 10.523 34.156 13.781 1 94.69 346 PHE B N 1
ATOM 5782 C CA . PHE B 1 346 ? 11.312 33.094 13.148 1 94.69 346 PHE B CA 1
ATOM 5783 C C . PHE B 1 346 ? 10.523 32.438 12.023 1 94.69 346 PHE B C 1
ATOM 5785 O O . PHE B 1 346 ? 10.07 31.297 12.156 1 94.69 346 PHE B O 1
ATOM 5792 N N . PRO B 1 347 ? 10.438 33.062 10.836 1 90.38 347 PRO B N 1
ATOM 5793 C CA . PRO B 1 347 ? 9.492 32.656 9.789 1 90.38 347 PRO B CA 1
ATOM 5794 C C . PRO B 1 347 ? 9.781 31.266 9.242 1 90.38 347 PRO B C 1
ATOM 5796 O O . PRO B 1 347 ? 8.867 30.578 8.773 1 90.38 347 PRO B O 1
ATOM 5799 N N . ASP B 1 348 ? 11.047 30.828 9.312 1 92.19 348 ASP B N 1
ATOM 5800 C CA . ASP B 1 348 ? 11.406 29.547 8.711 1 92.19 348 ASP B CA 1
ATOM 5801 C C . ASP B 1 348 ? 11.555 28.469 9.781 1 92.19 348 ASP B C 1
ATOM 5803 O O . ASP B 1 348 ? 12.055 27.375 9.492 1 92.19 348 ASP B O 1
ATOM 5807 N N . LEU B 1 349 ? 11.125 28.75 10.961 1 95.75 349 LEU B N 1
ATOM 5808 C CA . LEU B 1 349 ? 11.383 27.859 12.094 1 95.75 349 LEU B CA 1
ATOM 5809 C C . LEU B 1 349 ? 10.852 26.453 11.812 1 95.75 349 LEU B C 1
ATOM 5811 O O . LEU B 1 349 ? 11.586 25.484 11.938 1 95.75 349 LEU B O 1
ATOM 5815 N N . VAL B 1 350 ? 9.594 26.359 11.383 1 96.31 350 VAL B N 1
ATOM 5816 C CA . VAL B 1 350 ? 8.961 25.062 11.18 1 96.31 350 VAL B CA 1
ATOM 5817 C C . VAL B 1 350 ? 9.625 24.328 10.016 1 96.31 350 VAL B C 1
ATOM 5819 O O . VAL B 1 350 ? 9.891 23.125 10.094 1 96.31 350 VAL B O 1
ATOM 5822 N N . ARG B 1 351 ? 9.922 25.031 8.977 1 94.38 351 ARG B N 1
ATOM 5823 C CA . ARG B 1 351 ? 10.594 24.438 7.82 1 94.38 351 ARG B CA 1
ATOM 5824 C C . ARG B 1 351 ? 11.992 23.938 8.195 1 94.38 351 ARG B C 1
ATOM 5826 O O . ARG B 1 351 ? 12.422 22.875 7.742 1 94.38 351 ARG B O 1
ATOM 5833 N N . LEU B 1 352 ? 12.672 24.75 8.984 1 94.44 352 LEU B N 1
ATOM 5834 C CA . LEU B 1 352 ? 14.008 24.375 9.43 1 94.44 352 LEU B CA 1
ATOM 5835 C C . LEU B 1 352 ? 13.953 23.125 10.305 1 94.44 352 LEU B C 1
ATOM 5837 O O . LEU B 1 352 ? 14.781 22.219 10.164 1 94.44 352 LEU B O 1
ATOM 5841 N N . LEU B 1 353 ? 13.016 23.125 11.211 1 96.19 353 LEU B N 1
ATOM 5842 C CA . LEU B 1 353 ? 12.844 21.953 12.062 1 96.19 353 LEU B CA 1
ATOM 5843 C C . LEU B 1 353 ? 12.609 20.703 11.227 1 96.19 353 LEU B C 1
ATOM 5845 O O . LEU B 1 353 ? 13.281 19.688 11.422 1 96.19 353 LEU B O 1
ATOM 5849 N N . ASP B 1 354 ? 11.695 20.766 10.281 1 95.44 354 ASP B N 1
ATOM 5850 C CA . ASP B 1 354 ? 11.352 19.609 9.469 1 95.44 354 ASP B CA 1
ATOM 5851 C C . ASP B 1 354 ? 12.539 19.172 8.609 1 95.44 354 ASP B C 1
ATOM 5853 O O . ASP B 1 354 ? 12.797 17.969 8.461 1 95.44 354 ASP B O 1
ATOM 5857 N N . SER B 1 355 ? 13.219 20.125 8.031 1 92.69 355 SER B N 1
ATOM 5858 C CA . SER B 1 355 ? 14.375 19.812 7.199 1 92.69 355 SER B CA 1
ATOM 5859 C C . SER B 1 355 ? 15.43 19.031 7.98 1 92.69 355 SER B C 1
ATOM 5861 O O . SER B 1 355 ? 16.016 18.078 7.465 1 92.69 355 SER B O 1
ATOM 5863 N N . ARG B 1 356 ? 15.633 19.438 9.195 1 94.44 356 ARG B N 1
ATOM 5864 C CA . ARG B 1 356 ? 16.641 18.766 10.008 1 94.44 356 ARG B CA 1
ATOM 5865 C C . ARG B 1 356 ? 16.141 17.391 10.461 1 94.44 356 ARG B C 1
ATOM 5867 O O . ARG B 1 356 ? 16.938 16.438 10.547 1 94.44 356 ARG B O 1
ATOM 5874 N N . LEU B 1 357 ? 14.891 17.312 10.742 1 95.5 357 LEU B N 1
ATOM 5875 C CA . LEU B 1 357 ? 14.305 16.062 11.203 1 95.5 357 LEU B CA 1
ATOM 5876 C C . LEU B 1 357 ? 14.359 14.992 10.117 1 95.5 357 LEU B C 1
ATOM 5878 O O . LEU B 1 357 ? 14.188 13.805 10.391 1 95.5 357 LEU B O 1
ATOM 5882 N N . LYS B 1 358 ? 14.539 15.398 8.906 1 91.31 358 LYS B N 1
ATOM 5883 C CA . LYS B 1 358 ? 14.695 14.469 7.793 1 91.31 358 LYS B CA 1
ATOM 5884 C C . LYS B 1 358 ? 15.945 13.609 7.957 1 91.31 358 LYS B C 1
ATOM 5886 O O . LYS B 1 358 ? 15.953 12.438 7.59 1 91.31 358 LYS B O 1
ATOM 5891 N N . TYR B 1 359 ? 16.938 14.148 8.672 1 90.31 359 TYR B N 1
ATOM 5892 C CA . TYR B 1 359 ? 18.25 13.484 8.641 1 90.31 359 TYR B CA 1
ATOM 5893 C C . TYR B 1 359 ? 18.75 13.203 10.055 1 90.31 359 TYR B C 1
ATOM 5895 O O . TYR B 1 359 ? 19.641 12.383 10.25 1 90.31 359 TYR B O 1
ATOM 5903 N N . GLU B 1 360 ? 18.172 13.938 11.023 1 94 360 GLU B N 1
ATOM 5904 C CA . GLU B 1 360 ? 18.719 13.867 12.375 1 94 360 GLU B CA 1
ATOM 5905 C C . GLU B 1 360 ? 17.641 13.492 13.391 1 94 360 GLU B C 1
ATOM 5907 O O . GLU B 1 360 ? 16.453 13.703 13.148 1 94 360 GLU B O 1
ATOM 5912 N N . ARG B 1 361 ? 18.109 12.883 14.492 1 96.69 361 ARG B N 1
ATOM 5913 C CA . ARG B 1 361 ? 17.234 12.68 15.648 1 96.69 361 ARG B CA 1
ATOM 5914 C C . ARG B 1 361 ? 16.984 14 16.375 1 96.69 361 ARG B C 1
ATOM 5916 O O . ARG B 1 361 ? 17.828 14.898 16.359 1 96.69 361 ARG B O 1
ATOM 5923 N N . TRP B 1 362 ? 15.898 14.031 16.969 1 97.44 362 TRP B N 1
ATOM 5924 C CA . TRP B 1 362 ? 15.477 15.234 17.672 1 97.44 362 TRP B CA 1
ATOM 5925 C C . TRP B 1 362 ? 16.422 15.562 18.828 1 97.44 362 TRP B C 1
ATOM 5927 O O . TRP B 1 362 ? 16.875 14.656 19.531 1 97.44 362 TRP B O 1
ATOM 5937 N N . HIS B 1 363 ? 16.641 16.844 19 1 96.75 363 HIS B N 1
ATOM 5938 C CA . HIS B 1 363 ? 17.391 17.328 20.156 1 96.75 363 HIS B CA 1
ATOM 5939 C C . HIS B 1 363 ? 16.797 18.641 20.688 1 96.75 363 HIS B C 1
ATOM 5941 O O . HIS B 1 363 ? 16.547 19.562 19.922 1 96.75 363 HIS B O 1
ATOM 5947 N N . ASP B 1 364 ? 16.703 18.781 21.984 1 95.44 364 ASP B N 1
ATOM 5948 C CA . ASP B 1 364 ? 16.047 19.922 22.609 1 95.44 364 ASP B CA 1
ATOM 5949 C C . ASP B 1 364 ? 16.859 21.203 22.406 1 95.44 364 ASP B C 1
ATOM 5951 O O . ASP B 1 364 ? 16.312 22.312 22.484 1 95.44 364 ASP B O 1
ATOM 5955 N N . SER B 1 365 ? 18.109 21.031 22.141 1 96.25 365 SER B N 1
ATOM 5956 C CA . SER B 1 365 ? 18.984 22.188 21.984 1 96.25 365 SER B CA 1
ATOM 5957 C C . SER B 1 365 ? 18.625 22.969 20.719 1 96.25 365 SER B C 1
ATOM 5959 O O . SER B 1 365 ? 19.078 24.109 20.531 1 96.25 365 SER B O 1
ATOM 5961 N N . TRP B 1 366 ? 17.766 22.406 19.859 1 97.44 366 TRP B N 1
ATOM 5962 C CA . TRP B 1 366 ? 17.438 23.047 18.578 1 97.44 366 TRP B CA 1
ATOM 5963 C C . TRP B 1 366 ? 16.672 24.344 18.797 1 97.44 366 TRP B C 1
ATOM 5965 O O . TRP B 1 366 ? 16.781 25.266 18 1 97.44 366 TRP B O 1
ATOM 5975 N N . TRP B 1 367 ? 15.938 24.375 19.906 1 97.56 367 TRP B N 1
ATOM 5976 C CA . TRP B 1 367 ? 15.219 25.609 20.203 1 97.56 367 TRP B CA 1
ATOM 5977 C C . TRP B 1 367 ? 16.188 26.781 20.359 1 97.56 367 TRP B C 1
ATOM 5979 O O . TRP B 1 367 ? 16 27.828 19.734 1 97.56 367 TRP B O 1
ATOM 5989 N N . ARG B 1 368 ? 17.234 26.562 21.109 1 96.88 368 ARG B N 1
ATOM 5990 C CA . ARG B 1 368 ? 18.234 27.609 21.328 1 96.88 368 ARG B CA 1
ATOM 5991 C C . ARG B 1 368 ? 19.031 27.859 20.047 1 96.88 368 ARG B C 1
ATOM 5993 O O . ARG B 1 368 ? 19.359 29.016 19.734 1 96.88 368 ARG B O 1
ATOM 6000 N N . GLU B 1 369 ? 19.297 26.844 19.359 1 96.62 369 GLU B N 1
ATOM 6001 C CA . GLU B 1 369 ? 20.047 26.984 18.109 1 96.62 369 GLU B CA 1
ATOM 6002 C C . GLU B 1 369 ? 19.281 27.828 17.094 1 96.62 369 GLU B C 1
ATOM 6004 O O . GLU B 1 369 ? 19.859 28.672 16.422 1 96.62 369 GLU B O 1
ATOM 6009 N N . PHE B 1 370 ? 17.984 27.641 17 1 96.19 370 PHE B N 1
ATOM 6010 C CA . PHE B 1 370 ? 17.203 28.266 15.938 1 96.19 370 PHE B CA 1
ATOM 6011 C C . PHE B 1 370 ? 16.672 29.609 16.375 1 96.19 370 PHE B C 1
ATOM 6013 O O . PHE B 1 370 ? 16.438 30.5 15.547 1 96.19 370 PHE B O 1
ATOM 6020 N N . THR B 1 371 ? 16.516 29.828 17.719 1 96.25 371 THR B N 1
ATOM 6021 C CA . THR B 1 371 ? 15.797 31.031 18.141 1 96.25 371 THR B CA 1
ATOM 6022 C C . THR B 1 371 ? 16.656 31.875 19.078 1 96.25 371 THR B C 1
ATOM 6024 O O . THR B 1 371 ? 16.344 33.031 19.359 1 96.25 371 THR B O 1
ATOM 6027 N N . GLY B 1 372 ? 17.719 31.297 19.594 1 96.12 372 GLY B N 1
ATOM 6028 C CA . GLY B 1 372 ? 18.562 31.969 20.578 1 96.12 372 GLY B CA 1
ATOM 6029 C C . GLY B 1 372 ? 18.078 31.797 22 1 96.12 372 GLY B C 1
ATOM 6030 O O . GLY B 1 372 ? 18.75 32.188 22.953 1 96.12 372 GLY B O 1
ATOM 6031 N N . LEU B 1 373 ? 16.906 31.188 22.203 1 97.12 373 LEU B N 1
ATOM 6032 C CA . LEU B 1 373 ? 16.328 30.984 23.531 1 97.12 373 LEU B CA 1
ATOM 6033 C C . LEU B 1 373 ? 15.906 29.531 23.734 1 97.12 373 LEU B C 1
ATOM 6035 O O . LEU B 1 373 ? 15.672 28.812 22.75 1 97.12 373 LEU B O 1
ATOM 6039 N N . GLY B 1 374 ? 15.867 29.125 25.031 1 96.44 374 GLY B N 1
ATOM 6040 C CA . GLY B 1 374 ? 15.32 27.812 25.344 1 96.44 374 GLY B CA 1
ATOM 6041 C C . GLY B 1 374 ? 13.805 27.766 25.266 1 96.44 374 GLY B C 1
ATOM 6042 O O . GLY B 1 374 ? 13.141 28.812 25.266 1 96.44 374 GLY B O 1
ATOM 6043 N N . LEU B 1 375 ? 13.32 26.594 25.172 1 97.19 375 LEU B N 1
ATOM 6044 C CA . LEU B 1 375 ? 11.883 26.391 25.031 1 97.19 375 LEU B CA 1
ATOM 6045 C C . LEU B 1 375 ? 11.125 26.984 26.203 1 97.19 375 LEU B C 1
ATOM 6047 O O . LEU B 1 375 ? 10.07 27.609 26.031 1 97.19 375 LEU B O 1
ATOM 6051 N N . ASP B 1 376 ? 11.625 26.844 27.391 1 96.75 376 ASP B N 1
ATOM 6052 C CA . ASP B 1 376 ? 11 27.406 28.578 1 96.75 376 ASP B CA 1
ATOM 6053 C C . ASP B 1 376 ? 10.93 28.938 28.5 1 96.75 376 ASP B C 1
ATOM 6055 O O . ASP B 1 376 ? 9.914 29.531 28.859 1 96.75 376 ASP B O 1
ATOM 6059 N N . GLU B 1 377 ? 12 29.531 28.062 1 96.19 377 GLU B N 1
ATOM 6060 C CA . GLU B 1 377 ? 12.047 30.984 27.922 1 96.19 377 GLU B CA 1
ATOM 6061 C C . GLU B 1 377 ? 11.07 31.469 26.859 1 96.19 377 GLU B C 1
ATOM 6063 O O . GLU B 1 377 ? 10.367 32.469 27.062 1 96.19 377 GLU B O 1
ATOM 6068 N N . LEU B 1 378 ? 11.086 30.766 25.75 1 96.94 378 LEU B N 1
ATOM 6069 C CA . LEU B 1 378 ? 10.188 31.109 24.672 1 96.94 378 LEU B CA 1
ATOM 6070 C C . LEU B 1 378 ? 8.727 31.031 25.109 1 96.94 378 LEU B C 1
ATOM 6072 O O . LEU B 1 378 ? 7.918 31.891 24.781 1 96.94 378 LEU B O 1
ATOM 6076 N N . TRP B 1 379 ? 8.375 29.969 25.875 1 96.88 379 TRP B N 1
ATOM 6077 C CA . TRP B 1 379 ? 7.008 29.766 26.344 1 96.88 379 TRP B CA 1
ATOM 6078 C C . TRP B 1 379 ? 6.594 30.875 27.297 1 96.88 379 TRP B C 1
ATOM 6080 O O . TRP B 1 379 ? 5.484 31.406 27.203 1 96.88 379 TRP B O 1
ATOM 6090 N N . LYS B 1 380 ? 7.488 31.234 28.172 1 95.44 380 LYS B N 1
ATOM 6091 C CA . LYS B 1 380 ? 7.215 32.312 29.109 1 95.44 380 LYS B CA 1
ATOM 6092 C C . LYS B 1 380 ? 6.961 33.625 28.359 1 95.44 380 LYS B C 1
ATOM 6094 O O . LYS B 1 380 ? 6.035 34.375 28.703 1 95.44 380 LYS B O 1
ATOM 6099 N N . ASP B 1 381 ? 7.805 33.875 27.406 1 95.31 381 ASP B N 1
ATOM 6100 C CA . ASP B 1 381 ? 7.633 35.062 26.609 1 95.31 381 ASP B CA 1
ATOM 6101 C C . ASP B 1 381 ? 6.297 35.062 25.859 1 95.31 381 ASP B C 1
ATOM 6103 O O . ASP B 1 381 ? 5.648 36.094 25.719 1 95.31 381 ASP B O 1
ATOM 6107 N N . TYR B 1 382 ? 5.887 33.906 25.406 1 94.94 382 TYR B N 1
ATOM 6108 C CA . TYR B 1 382 ? 4.613 33.719 24.719 1 94.94 382 TYR B CA 1
ATOM 6109 C C . TYR B 1 382 ? 3.445 34.094 25.625 1 94.94 382 TYR B C 1
ATOM 6111 O O . TYR B 1 382 ? 2.568 34.875 25.25 1 94.94 382 TYR B O 1
ATOM 6119 N N . LEU B 1 383 ? 3.438 33.5 26.844 1 94.75 383 LEU B N 1
ATOM 6120 C CA . LEU B 1 383 ? 2.363 33.781 27.781 1 94.75 383 LEU B CA 1
ATOM 6121 C C . LEU B 1 383 ? 2.336 35.281 28.156 1 94.75 383 LEU B C 1
ATOM 6123 O O . LEU B 1 383 ? 1.266 35.875 28.203 1 94.75 383 LEU B O 1
ATOM 6127 N N . ARG B 1 384 ? 3.506 35.844 28.297 1 93.25 384 ARG B N 1
ATOM 6128 C CA . ARG B 1 384 ? 3.6 37.25 28.656 1 93.25 384 ARG B CA 1
ATOM 6129 C C . ARG B 1 384 ? 3.062 38.125 27.531 1 93.25 384 ARG B C 1
ATOM 6131 O O . ARG B 1 384 ? 2.406 39.156 27.797 1 93.25 384 ARG B O 1
ATOM 6138 N N . TYR B 1 385 ? 3.395 37.75 26.375 1 92.25 385 TYR B N 1
ATOM 6139 C CA . TYR B 1 385 ? 2.951 38.469 25.188 1 92.25 385 TYR B CA 1
ATOM 6140 C C . TYR B 1 385 ? 1.432 38.594 25.172 1 92.25 385 TYR B C 1
ATOM 6142 O O . TYR B 1 385 ? 0.891 39.625 24.734 1 92.25 385 TYR B O 1
ATOM 6150 N N . TYR B 1 386 ? 0.754 37.688 25.672 1 91.5 386 TYR B N 1
ATOM 6151 C CA . TYR B 1 386 ? -0.705 37.688 25.656 1 91.5 386 TYR B CA 1
ATOM 6152 C C . TYR B 1 386 ? -1.274 38 27.016 1 91.5 386 TYR B C 1
ATOM 6154 O O . TYR B 1 386 ? -2.449 37.75 27.297 1 91.5 386 TYR B O 1
ATOM 6162 N N . GLY B 1 387 ? -0.49 38.5 27.859 1 87 387 GLY B N 1
ATOM 6163 C CA . GLY B 1 387 ? -0.942 39.094 29.109 1 87 387 GLY B CA 1
ATOM 6164 C C . GLY B 1 387 ? -1.019 38.094 30.234 1 87 387 GLY B C 1
ATOM 6165 O O . GLY B 1 387 ? -1.802 38.25 31.172 1 87 387 GLY B O 1
ATOM 6166 N N . ARG B 1 388 ? -0.364 37.062 30.125 1 82.81 388 ARG B N 1
ATOM 6167 C CA . ARG B 1 388 ? -0.352 36.062 31.172 1 82.81 388 ARG B CA 1
ATOM 6168 C C . ARG B 1 388 ? 1.035 35.938 31.797 1 82.81 388 ARG B C 1
ATOM 6170 O O . ARG B 1 388 ? 2.043 36.188 31.141 1 82.81 388 ARG B O 1
#

pLDDT: mean 70.28, std 30.21, range [18.14, 98.44]

Radius of gyration: 32.63 Å; Cα contacts (8 Å, |Δi|>4): 1046; chains: 2; bounding box: 106×102×91 Å

Solvent-accessible surface area (backbone atoms only — not comparable to full-atom values): 45538 Å² total; per-residue (Å²): 134,85,80,78,81,84,79,76,76,72,66,73,74,71,74,76,36,60,56,49,59,44,74,47,43,26,40,42,58,75,78,71,74,78,77,78,77,77,80,84,77,77,71,81,77,72,83,69,73,84,68,76,73,74,74,78,73,56,59,39,75,52,59,66,58,43,46,33,37,33,43,32,29,52,50,48,92,83,25,67,36,48,38,50,51,38,67,56,41,76,52,58,64,49,48,50,52,48,43,50,46,54,48,43,69,60,38,50,69,68,84,68,78,73,75,84,75,62,86,80,57,67,62,89,77,45,75,55,74,42,41,55,37,34,40,30,52,38,89,45,82,61,50,37,26,35,39,71,34,34,36,39,35,15,38,57,41,42,37,52,54,48,50,33,34,74,69,64,76,38,52,67,66,58,51,30,40,46,54,51,22,51,50,48,28,42,50,37,62,32,55,55,53,43,8,69,75,52,43,57,65,31,58,58,39,7,52,25,35,31,54,25,46,76,66,68,30,60,61,88,81,55,71,61,78,55,57,66,53,88,74,71,28,58,62,73,7,36,54,51,20,10,42,52,50,36,50,44,33,53,54,47,79,66,49,56,65,61,67,56,54,80,75,33,58,69,62,70,40,77,63,70,73,75,71,60,72,73,82,68,84,79,74,79,77,69,82,76,75,71,37,53,41,56,82,72,56,71,27,48,51,32,78,47,57,60,57,69,75,79,80,75,80,81,76,79,69,72,82,77,78,68,63,81,76,66,65,74,69,78,73,60,81,69,86,58,94,75,65,66,74,65,94,56,62,37,75,55,49,61,16,52,50,32,56,47,21,64,65,35,65,59,58,81,64,49,41,30,72,75,68,74,39,47,63,68,56,52,50,51,48,47,26,40,56,60,74,84,135,84,78,78,79,80,81,72,76,74,73,73,79,70,76,76,37,61,57,47,60,46,73,47,42,28,38,41,56,74,79,70,75,78,77,76,76,75,80,84,79,75,72,80,77,72,82,69,72,82,69,76,72,74,73,77,72,57,59,42,75,53,59,66,58,43,45,33,37,34,45,33,30,52,50,48,92,80,25,66,35,48,38,51,51,38,68,56,41,75,51,58,64,49,52,50,53,48,45,49,46,56,49,42,71,60,37,51,70,67,85,72,77,70,74,84,72,63,86,80,59,67,63,87,76,45,75,53,73,41,40,54,36,34,40,31,53,39,91,45,83,60,52,37,26,36,40,71,34,33,35,40,34,16,38,55,41,43,38,52,53,49,49,32,35,75,70,63,76,38,52,66,66,58,52,31,41,46,53,50,21,52,49,48,29,42,50,38,62,31,55,56,53,44,9,67,76,53,43,56,66,28,58,57,38,7,51,25,36,32,52,23,47,73,67,69,30,58,62,89,82,54,70,61,77,55,57,65,52,88,75,72,28,58,61,73,6,36,56,52,20,10,41,52,50,36,50,44,35,53,53,47,79,65,48,54,68,59,68,54,51,81,74,35,61,70,62,70,41,76,65,72,74,76,70,60,73,72,83,71,85,79,73,79,75,69,81,76,75,70,32,54,42,56,83,72,56,72,27,48,51,30,79,47,56,62,57,70,75,79,80,75,82,81,76,81,70,73,82,74,78,70,62,82,77,67,64,74,69,78,73,60,81,68,87,56,95,76,64,65,75,66,93,56,62,38,74,55,51,59,16,52,51,32,56,46,21,63,62,35,65,59,59,80,63,49,40,31,72,76,69,73,38,47,64,69,57,51,50,51,49,47,25,41,58,62,74,85

InterPro domains:
  IPR007541 Uncharacterised protein family, basic secretory protein [PF04450] (78-249)
  IPR007541 Uncharacterised protein family, basic secretory protein [PTHR33321] (119-382)

Secondary structure (DSSP, 8-state):
-------GGG---------PPEEEEEE--------------------------------EEPPTT--EEEEEE--TTT-HHHHHHHHH-S-HHHHHHHHHHHHHHHH---S---S---TT---TT---S-SEEEEEEES-SSSEEEETTEEEEEHHHHHHHHHHHHTTSS-HHHHHHHHHHHHHHHHHHHHS--TTTTS-HHHHHHHHHHHHHHTT---TTSPPTT-S-TTTGGGG-HHHHHHHHHHHHT--HHHHHHT--S--TTTTS--TTS---------------------------S--EE------------TT----------------TTPPPPS---TTHHHHHHHHHTTS---TTHHHHHHSS-HHHHHHHHHHHTT-/-------------------PPEEEEEE--------------------------------EEPPTT--EEEEEE--TTT-HHHHHHHHH-S-HHHHHHHHHHHHHHHH---S---S---TT---TT---S-SEEEEEEES-SSSEEEETTEEEEEHHHHHHHHHHHHTTSS-HHHHHHHHHHHHHHHHHHHHS--TTTTS-HHHHHHHHHHHHHHTT---TTSPPTT-S-TTTGGGG-HHHHHHHHHHHHT--HHHHHHT--S--TTTTS--TTS---------------------------S--EE----PPP-----SS----------------TTPPPPS---TTHHHHHHHHHTTS---TTHHHHHHSS-HHHHHHHHHHHTT-

Sequence (776 aa):
MPSIPSFSFLKPRSKPNSPQPVTTYYLSSPSSPVSTSSSAQHHYHSHYPLRPIPPPEGPQAIPRHTLIFSFTHPHPSTSDATAFFLECIPDPIGFLYHSASFISRFLILNEHPGNPRDPGKIEPDIEWRHQLIALELEDKDGLAATSGGRIGVSLKWVEGVFKDVKNGVRSIESATKEFKGVLLHELVHTIQHDGCSTTPGWLIESIADYVRLQARLGPDHWRKSGSGRPDKGWEDGYDIGAKFLQWLVGIDDIEAQIHGERLDVVQAIPTQEALTPTPTLFINPTSRLTPTPTSTSAEIPPPAQPTQYPPFPDTDTDPDAIEDDSKPPIIPPSTSTDRPKRPGPFPDLVRLLDSRLKYERWHDSWWREFTGLGLDELWKDYLRYYGRMPSIPSFSFLKPRSKPNSPQPVTTYYLSSPSSPVSTSSSAQHHYHSHYPLRPIPPPEGPQAIPRHTLIFSFTHPHPSTSDATAFFLECIPDPIGFLYHSASFISRFLILNEHPGNPRDPGKIEPDIEWRHQLIALELEDKDGLAATSGGRIGVSLKWVEGVFKDVKNGVRSIESATKEFKGVLLHELVHTIQHDGCSTTPGWLIESIADYVRLQARLGPDHWRKSGSGRPDKGWEDGYDIGAKFLQWLVGIDDIEAQIHGERLDVVQAIPTQEALTPTPTLFINPTSRLTPTPTSTSAEIPPPAQPTQYPPFPDTDTDPDAIEDDSKPPIIPPSTSTDRPKRPGPFPDLVRLLDSRLKYERWHDSWWREFTGLGLDELWKDYLRYYGR